Protein AF-0000000086094043 (afdb_homodimer)

Solvent-accessible surface area (backbone atoms only — not comparable to full-atom values): 29568 Å² total; per-residue (Å²): 126,81,80,67,63,85,65,52,47,31,37,38,36,22,34,66,73,40,39,52,23,36,28,45,52,47,53,30,61,74,45,71,47,76,67,45,79,43,81,44,49,62,83,74,43,42,40,72,34,73,75,39,32,75,61,29,81,83,41,61,70,21,32,37,38,40,37,60,52,77,87,59,69,69,80,76,45,68,76,60,65,80,51,73,42,68,37,42,39,46,69,22,42,48,51,42,52,48,66,73,38,22,78,66,50,61,50,66,55,59,45,63,40,48,58,80,79,32,42,69,58,25,34,39,44,37,25,46,54,47,42,38,51,62,47,44,42,59,17,40,46,42,32,32,32,53,71,35,48,35,35,72,63,66,67,41,81,73,51,67,70,59,45,52,53,23,47,53,45,30,52,50,44,46,48,45,40,22,66,58,42,41,34,74,61,88,63,53,76,66,31,89,79,55,51,62,45,65,27,56,59,50,25,53,50,68,30,55,60,41,41,49,50,51,35,40,59,56,46,47,39,53,79,44,83,46,94,45,64,62,71,24,79,87,34,65,86,24,62,45,46,31,54,38,52,56,55,55,67,68,41,84,67,41,66,72,54,42,43,59,43,52,54,50,27,53,55,45,42,49,55,54,58,68,74,102,128,80,81,68,63,86,65,51,48,33,37,40,36,21,35,66,72,39,38,52,24,35,27,46,51,47,52,29,61,74,45,71,49,76,64,44,80,42,81,44,49,64,83,76,43,42,40,72,34,73,75,39,31,75,62,29,81,83,42,62,69,22,34,37,38,39,37,58,54,77,87,60,70,72,80,76,46,67,76,61,63,79,51,72,44,66,39,42,40,45,70,22,40,48,53,42,51,48,66,74,37,21,76,66,50,62,51,66,55,57,46,63,39,49,58,80,81,31,42,68,57,24,34,38,44,35,24,46,53,47,42,38,51,63,47,44,42,59,16,40,46,42,33,31,31,54,72,35,47,36,36,72,63,67,67,41,80,72,51,68,70,58,48,53,53,24,48,53,43,31,52,50,46,48,47,46,38,22,68,58,42,42,36,75,60,87,63,52,76,66,32,88,81,55,52,60,45,66,27,57,60,49,25,54,50,68,31,55,60,41,40,51,50,50,37,39,57,58,47,48,42,53,78,44,84,45,96,45,65,61,70,24,79,88,36,65,87,26,62,46,47,31,53,39,51,56,56,56,67,67,41,83,67,41,66,72,56,42,43,58,42,53,52,50,29,53,55,44,44,53,54,55,56,70,71,103

Organism: Naegleria lovaniensis (NCBI:txid51637)

Secondary structure (DSSP, 8-state):
-------SEEEEEE-TT-HHHHHHHHHHHHTT---EEEE--GGGTGGGSHHHHTT-TT--S-EEEEE--TTS-TTSGGG---S-EEEESHHHHHHHHHHHHTTTTT--GGGS--TTT-HHHHHHHHHHHHHIIIIIHHHHHHHHIIIIIHHHHH-PPP-HHHHHHHHHHHHHHHHHIIIIIT---S-GGG-TTSS---SGGG-SS--HHHHHHHHHHHGGGGG--SSSGGGSGGGTT-HHHHHHHHHHHTSTTHHHHHHHHHHHHHHHHHHHHHT-/-------SEEEEEE-TT-HHHHHHHHHHHHTT---EEEE--GGGTGGGSHHHHTT-TT--S-EEEEE--TTS-TTSGGG---S-EEEESHHHHHHHHHHHHTTTTT--GGGS--TTT-HHHHHHHHHHHHHIIIIIHHHHHHHHIIIIIHHHHH-PPP-HHHHHHHHHHHHHHHHHIIIIIT---S-GGG-TTSS---SGGG-SS--HHHHHHHHHHHGGGGG--SSSGGGSGGGTT-HHHHHHHHHHHTSTTHHHHHHHHHHHHHHHHHHHHHT-

Radius of gyration: 23.5 Å; Cα contacts (8 Å, |Δi|>4): 866; chains: 2; bounding box: 77×61×60 Å

Nearest PDB structures (foldseek):
  5a4u-assembly1_A  TM=8.564E-01  e=5.871E-11  Arabidopsis thaliana
  5a4u-assembly1_F  TM=8.242E-01  e=2.117E-10  Arabidopsis thaliana
  7odm-assembly1_AAA-2  TM=8.446E-01  e=8.806E-10  Alopecurus myosuroides
  4hi7-assembly1_B  TM=7.991E-01  e=1.260E-08  Drosophila mojavensis
  3n5o-assembly1_A  TM=7.946E-01  e=8.424E-08  Coccidioides immitis

InterPro domains:
  IPR004045 Glutathione S-transferase, N-terminal [PF13417] (12-102)
  IPR004045 Glutathione S-transferase, N-terminal [PS50404] (8-105)
  IPR010987 Glutathione S-transferase, C-terminal-like [PS50405] (118-269)
  IPR036249 Thioredoxin-like superfamily [SSF52833] (9-103)
  IPR036282 Glutathione S-transferase, C-terminal domain superfamily [SSF47616] (109-259)
  IPR040079 Glutathione transferase family [SFLDS00019] (11-250)
  IPR051369 Glutathione S-transferase Theta [PTHR43917] (10-259)

Foldseek 3Di:
DPPLDQQKAKEKEEALLDLLSLLLVVLCVLLVNDYHYDYQQVLVLSLVDPVNCVQPVVSDDTKMKIADDPPDDCVVVPVVPNGIDMDDDSVRSSVCCCVVCCVSSVPDCLQAPDCVVCVLLNVLLVVLVVCLVPQACCLLVVLLCLQFVCCPSPVDDHDVVSNVVSLVSNLVVLVCCQPPQQDFDPCQQPAPVHGTQLAGSSHRDDYSSRSSNLSSQVSCLLVAPDPDSCPGPSNVVRVSVSSSNVVVCPDPCNCVSCVVVVVNSVVSNVVVVVVD/DPPLDQQKAKEKEEALLDLLSLLLVVLCVLLVNDYHYDYQQVLVLSLVDPVNCVQPVVSDDTKMKIAHDPPDDCVVVPVPPVGIDMDDDSVRSSVCCCVVCCVSSVPDCLQAPDCVVCVLLNVLLVVLVVCLVPQACCLLVVLLCLPFVCCPSPVDDHDVVSNVVSLVSNLVVLVCCQPPQQDFDPCQQPAPVHGGQLAGSSHRDDYSSRSSNLSSQLSCLLVAPDPDSCPGPSNVVRVSVSSSNVVVCPDPCNCVSCVVVVVNSVVSNVVVVVVD

Structure (mmCIF, N/CA/C/O backbone):
data_AF-0000000086094043-model_v1
#
loop_
_entity.id
_entity.type
_entity.pdbx_description
1 polymer 'Glutathione S-transferase'
#
loop_
_atom_site.group_PDB
_atom_site.id
_atom_site.type_symbol
_atom_site.label_atom_id
_atom_site.label_alt_id
_atom_site.label_comp_id
_atom_site.label_asym_id
_atom_site.label_entity_id
_atom_site.label_seq_id
_atom_site.pdbx_PDB_ins_code
_atom_site.Cartn_x
_atom_site.Cartn_y
_atom_site.Cartn_z
_atom_site.occupancy
_atom_site.B_iso_or_equiv
_atom_site.auth_seq_id
_atom_site.auth_comp_id
_atom_site.auth_asym_id
_atom_site.auth_atom_id
_atom_site.pdbx_PDB_model_num
ATOM 1 N N . MET A 1 1 ? -40.375 2.162 -11.312 1 29.78 1 MET A N 1
ATOM 2 C CA . MET A 1 1 ? -39.25 1.47 -10.68 1 29.78 1 MET A CA 1
ATOM 3 C C . MET A 1 1 ? -37.938 2.088 -11.094 1 29.78 1 MET A C 1
ATOM 5 O O . MET A 1 1 ? -37.625 2.17 -12.281 1 29.78 1 MET A O 1
ATOM 9 N N . ILE A 1 2 ? -37.5 3.174 -10.562 1 38.94 2 ILE A N 1
ATOM 10 C CA . ILE A 1 2 ? -36.375 3.977 -11.023 1 38.94 2 ILE A CA 1
ATOM 11 C C . ILE A 1 2 ? -35.219 3.062 -11.406 1 38.94 2 ILE A C 1
ATOM 13 O O . ILE A 1 2 ? -34.812 2.211 -10.609 1 38.94 2 ILE A O 1
ATOM 17 N N . SER A 1 3 ? -35.031 2.74 -12.508 1 43.78 3 SER A N 1
ATOM 18 C CA . SER A 1 3 ? -34.031 1.848 -13.094 1 43.78 3 SER A CA 1
ATOM 19 C C . SER A 1 3 ? -32.656 2.107 -12.508 1 43.78 3 SER A C 1
ATOM 21 O O . SER A 1 3 ? -32.125 3.205 -12.641 1 43.78 3 SER A O 1
ATOM 23 N N . THR A 1 4 ? -32.188 1.631 -11.156 1 59.06 4 THR A N 1
ATOM 24 C CA . THR A 1 4 ? -31.062 1.61 -10.258 1 59.06 4 THR A CA 1
ATOM 25 C C . THR A 1 4 ? -29.812 1.106 -10.977 1 59.06 4 THR A C 1
ATOM 27 O O . THR A 1 4 ? -28.938 0.481 -10.367 1 59.06 4 THR A O 1
ATOM 30 N N . GLN A 1 5 ? -29.781 1.278 -12.328 1 76.25 5 GLN A N 1
ATOM 31 C CA . GLN A 1 5 ? -28.703 0.753 -13.148 1 76.25 5 GLN A CA 1
ATOM 32 C C . GLN A 1 5 ? -27.578 1.777 -13.297 1 76.25 5 GLN A C 1
ATOM 34 O O . GLN A 1 5 ? -27.844 2.979 -13.391 1 76.25 5 GLN A O 1
ATOM 39 N N . ILE A 1 6 ? -26.312 1.365 -13.07 1 86.62 6 ILE A N 1
ATOM 40 C CA . ILE A 1 6 ? -25.141 2.178 -13.359 1 86.62 6 ILE A CA 1
ATOM 41 C C . ILE A 1 6 ? -25.219 2.709 -14.789 1 86.62 6 ILE A C 1
ATOM 43 O O . ILE A 1 6 ? -25.328 1.935 -15.742 1 86.62 6 ILE A O 1
ATOM 47 N N . LYS A 1 7 ? -25.266 4.031 -14.961 1 87.75 7 LYS A N 1
ATOM 48 C CA . LYS A 1 7 ? -25.328 4.656 -16.281 1 87.75 7 LYS A CA 1
ATOM 49 C C . LYS A 1 7 ? -23.938 5.043 -16.766 1 87.75 7 LYS A C 1
ATOM 51 O O . LYS A 1 7 ? -23.75 5.332 -17.953 1 87.75 7 LYS A O 1
ATOM 56 N N . ASP A 1 8 ? -22.984 5.004 -15.891 1 92.31 8 ASP A N 1
ATOM 57 C CA . ASP A 1 8 ? -21.609 5.348 -16.234 1 92.31 8 ASP A CA 1
ATOM 58 C C . ASP A 1 8 ? -21.031 4.359 -17.234 1 92.31 8 ASP A C 1
ATOM 60 O O . ASP A 1 8 ? -21.344 3.17 -17.203 1 92.31 8 ASP A O 1
ATOM 64 N N . LYS A 1 9 ? -20.344 4.895 -18.172 1 96 9 LYS A N 1
ATOM 65 C CA . LYS A 1 9 ? -19.438 4.016 -18.922 1 96 9 LYS A CA 1
ATOM 66 C C . LYS A 1 9 ? -18.156 3.748 -18.141 1 96 9 LYS A C 1
ATOM 68 O O . LYS A 1 9 ? -17.438 4.68 -17.781 1 96 9 LYS A O 1
ATOM 73 N N . ILE A 1 10 ? -17.922 2.504 -17.812 1 98 10 ILE A N 1
ATOM 74 C CA . ILE A 1 10 ? -16.766 2.111 -17.016 1 98 10 ILE A CA 1
ATOM 75 C C . ILE A 1 10 ? -15.828 1.249 -17.859 1 98 10 ILE A C 1
ATOM 77 O O . ILE A 1 10 ? -16.25 0.226 -18.422 1 98 10 ILE A O 1
ATOM 81 N N . ILE A 1 11 ? -14.547 1.675 -18.016 1 98.75 11 ILE A N 1
ATOM 82 C CA . ILE A 1 11 ? -13.555 0.944 -18.797 1 98.75 11 ILE A CA 1
ATOM 83 C C . ILE A 1 11 ? -12.43 0.476 -17.875 1 98.75 11 ILE A C 1
ATOM 85 O O . ILE A 1 11 ? -11.797 1.287 -17.188 1 98.75 11 ILE A O 1
ATOM 89 N N . LEU A 1 12 ? -12.25 -0.793 -17.781 1 98.88 12 LEU A N 1
ATOM 90 C CA . LEU A 1 12 ? -11.125 -1.383 -17.062 1 98.88 12 LEU A CA 1
ATOM 91 C C . LEU A 1 12 ? -9.992 -1.73 -18.031 1 98.88 12 LEU A C 1
ATOM 93 O O . LEU A 1 12 ? -10.156 -2.582 -18.906 1 98.88 12 LEU A O 1
ATOM 97 N N . TYR A 1 13 ? -8.883 -1.002 -17.922 1 98.94 13 TYR A N 1
ATOM 98 C CA . TYR A 1 13 ? -7.664 -1.316 -18.656 1 98.94 13 TYR A CA 1
ATOM 99 C C . TYR A 1 13 ? -6.809 -2.318 -17.891 1 98.94 13 TYR A C 1
ATOM 101 O O . TYR A 1 13 ? -6.438 -2.076 -16.75 1 98.94 13 TYR A O 1
ATOM 109 N N . GLY A 1 14 ? -6.566 -3.453 -18.453 1 98.62 14 GLY A N 1
ATOM 110 C CA . GLY A 1 14 ? -5.805 -4.469 -17.75 1 98.62 14 GLY A CA 1
ATOM 111 C C . GLY A 1 14 ? -5.387 -5.629 -18.641 1 98.62 14 GLY A C 1
ATOM 112 O O . GLY A 1 14 ? -5.41 -5.516 -19.859 1 98.62 14 GLY A O 1
ATOM 113 N N . ASN A 1 15 ? -4.859 -6.594 -18.094 1 98.06 15 ASN A N 1
ATOM 114 C CA . ASN A 1 15 ? -4.484 -7.871 -18.688 1 98.06 15 ASN A CA 1
ATOM 115 C C . ASN A 1 15 ? -4.996 -9.047 -17.859 1 98.06 15 ASN A C 1
ATOM 117 O O . ASN A 1 15 ? -4.938 -9.023 -16.625 1 98.06 15 ASN A O 1
ATOM 121 N N . HIS A 1 16 ? -5.492 -10.086 -18.5 1 97.25 16 HIS A N 1
ATOM 122 C CA . HIS A 1 16 ? -6.137 -11.211 -17.828 1 97.25 16 HIS A CA 1
ATOM 123 C C . HIS A 1 16 ? -5.125 -12.023 -17.031 1 97.25 16 HIS A C 1
ATOM 125 O O . HIS A 1 16 ? -5.504 -12.805 -16.141 1 97.25 16 HIS A O 1
ATOM 131 N N . ILE A 1 17 ? -3.861 -11.82 -17.328 1 95.81 17 ILE A N 1
ATOM 132 C CA . ILE A 1 17 ? -2.822 -12.547 -16.609 1 95.81 17 ILE A CA 1
ATOM 133 C C . ILE A 1 17 ? -2.393 -11.75 -15.375 1 95.81 17 ILE A C 1
ATOM 135 O O . ILE A 1 17 ? -1.866 -12.32 -14.414 1 95.81 17 ILE A O 1
ATOM 139 N N . SER A 1 18 ? -2.566 -10.438 -15.398 1 97.12 18 SER A N 1
ATOM 140 C CA . SER A 1 18 ? -2.156 -9.539 -14.328 1 97.12 18 SER A CA 1
ATOM 141 C C . SER A 1 18 ? -2.967 -9.781 -13.062 1 97.12 18 SER A C 1
ATOM 143 O O . SER A 1 18 ? -4.199 -9.703 -13.078 1 97.12 18 SER A O 1
ATOM 145 N N . GLN A 1 19 ? -2.305 -10.078 -11.961 1 98.31 19 GLN A N 1
ATOM 146 C CA . GLN A 1 19 ? -2.932 -10.383 -10.68 1 98.31 19 GLN A CA 1
ATOM 147 C C . GLN A 1 19 ? -3.789 -9.219 -10.188 1 98.31 19 GLN A C 1
ATOM 149 O O . GLN A 1 19 ? -4.953 -9.406 -9.828 1 98.31 19 GLN A O 1
ATOM 154 N N . PRO A 1 20 ? -3.256 -7.961 -10.219 1 98.62 20 PRO A N 1
ATOM 155 C CA . PRO A 1 20 ? -4.09 -6.852 -9.742 1 98.62 20 PRO A CA 1
ATOM 156 C C . PRO A 1 20 ? -5.266 -6.559 -10.672 1 98.62 20 PRO A C 1
ATOM 158 O O . PRO A 1 20 ? -6.332 -6.145 -10.211 1 98.62 20 PRO A O 1
ATOM 161 N N . SER A 1 21 ? -5.098 -6.777 -12 1 98.81 21 SER A N 1
ATOM 162 C CA . SER A 1 21 ? -6.211 -6.602 -12.93 1 98.81 21 SER A CA 1
ATOM 163 C C . SER A 1 21 ? -7.336 -7.586 -12.633 1 98.81 21 SER A C 1
ATOM 165 O O . SER A 1 21 ? -8.508 -7.203 -12.586 1 98.81 21 SER A O 1
ATOM 167 N N . ARG A 1 22 ? -6.949 -8.836 -12.383 1 98.88 22 ARG A N 1
ATOM 168 C CA . ARG A 1 22 ? -7.941 -9.859 -12.086 1 98.88 22 ARG A CA 1
ATOM 169 C C . ARG A 1 22 ? -8.672 -9.555 -10.773 1 98.88 22 ARG A C 1
ATOM 171 O O . ARG A 1 22 ? -9.867 -9.828 -10.648 1 98.88 22 ARG A O 1
ATOM 178 N N . SER A 1 23 ? -7.973 -9.062 -9.789 1 98.94 23 SER A N 1
ATOM 179 C CA . SER A 1 23 ? -8.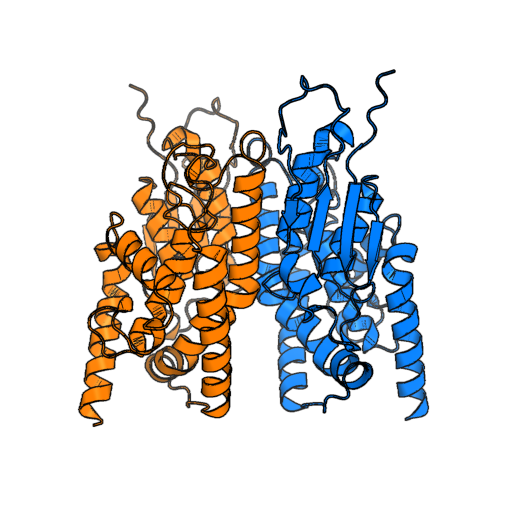609 -8.719 -8.523 1 98.94 23 SER A CA 1
ATOM 180 C C . SER A 1 23 ? -9.711 -7.688 -8.727 1 98.94 23 SER A C 1
ATOM 182 O O . SER A 1 23 ? -10.812 -7.84 -8.195 1 98.94 23 SER A O 1
ATOM 184 N N . VAL A 1 24 ? -9.414 -6.621 -9.508 1 98.94 24 VAL A N 1
ATOM 185 C CA . VAL A 1 24 ? -10.383 -5.562 -9.766 1 98.94 24 VAL A CA 1
ATOM 186 C C . VAL A 1 24 ? -11.547 -6.113 -10.586 1 98.94 24 VAL A C 1
ATOM 188 O O . VAL A 1 24 ? -12.711 -5.883 -10.258 1 98.94 24 VAL A O 1
ATOM 191 N N . MET A 1 25 ? -11.195 -6.891 -11.633 1 98.88 25 MET A N 1
ATOM 192 C CA . MET A 1 25 ? -12.211 -7.496 -12.492 1 98.88 25 MET A CA 1
ATOM 193 C C . MET A 1 25 ? -13.148 -8.383 -11.68 1 98.88 25 MET A C 1
ATOM 195 O O . MET A 1 25 ? -14.375 -8.297 -11.836 1 98.88 25 MET A O 1
ATOM 199 N N . TRP A 1 26 ? -12.539 -9.234 -10.789 1 98.94 26 TRP A N 1
ATOM 200 C CA . TRP A 1 26 ? -13.312 -10.164 -9.977 1 98.94 26 TRP A CA 1
ATOM 201 C C . TRP A 1 26 ? -14.266 -9.414 -9.047 1 98.94 26 TRP A C 1
ATOM 203 O O . TRP A 1 26 ? -15.438 -9.781 -8.914 1 98.94 26 TRP A O 1
ATOM 213 N N . PHE A 1 27 ? -13.852 -8.312 -8.414 1 98.94 27 PHE A N 1
ATOM 214 C CA . PHE A 1 27 ? -14.688 -7.488 -7.543 1 98.94 27 PHE A CA 1
ATOM 215 C C . PHE A 1 27 ? -15.875 -6.926 -8.305 1 98.94 27 PHE A C 1
ATOM 217 O O . PHE A 1 27 ? -17.016 -6.977 -7.824 1 98.94 27 PHE A O 1
ATOM 224 N N . MET A 1 28 ? -15.57 -6.383 -9.5 1 98.88 28 MET A N 1
ATOM 225 C CA . MET A 1 28 ? -16.625 -5.777 -10.305 1 98.88 28 MET A CA 1
ATOM 226 C C . MET A 1 28 ? -17.672 -6.812 -10.703 1 98.88 28 MET A C 1
ATOM 228 O O . MET A 1 28 ? -18.875 -6.555 -10.625 1 98.88 28 MET A O 1
ATOM 232 N N . MET A 1 29 ? -17.219 -7.992 -11.094 1 98.75 29 MET A N 1
ATOM 233 C CA . MET A 1 29 ? -18.109 -9.07 -11.484 1 98.75 29 MET A CA 1
ATOM 234 C C . MET A 1 29 ? -18.953 -9.531 -10.297 1 98.75 29 MET A C 1
ATOM 236 O O . MET A 1 29 ? -20.172 -9.711 -10.414 1 98.75 29 MET A O 1
ATOM 240 N N . LEU A 1 30 ? -18.328 -9.68 -9.125 1 98.75 30 LEU A N 1
ATOM 241 C CA . LEU A 1 30 ? -19 -10.188 -7.93 1 98.75 30 LEU A CA 1
ATOM 242 C C . LEU A 1 30 ? -20.047 -9.195 -7.43 1 98.75 30 LEU A C 1
ATOM 244 O O . LEU A 1 30 ? -20.984 -9.578 -6.727 1 98.75 30 LEU A O 1
ATOM 248 N N . ASN A 1 31 ? -19.891 -7.93 -7.75 1 98.38 31 ASN A N 1
ATOM 249 C CA . ASN A 1 31 ? -20.797 -6.906 -7.238 1 98.38 31 ASN A CA 1
ATOM 250 C C . ASN A 1 31 ? -21.641 -6.289 -8.352 1 98.38 31 ASN A C 1
ATOM 252 O O . ASN A 1 31 ? -22.188 -5.199 -8.195 1 98.38 31 ASN A O 1
ATOM 256 N N . ASN A 1 32 ? -21.656 -6.926 -9.516 1 97.38 32 ASN A N 1
ATOM 257 C CA . ASN A 1 32 ? -22.5 -6.582 -10.656 1 97.38 32 ASN A CA 1
ATOM 258 C C . ASN A 1 32 ? -22.234 -5.16 -11.141 1 97.38 32 ASN A C 1
ATOM 260 O O . ASN A 1 32 ? -23.172 -4.418 -11.438 1 97.38 32 ASN A O 1
ATOM 264 N N . ILE A 1 33 ? -21.016 -4.727 -11.117 1 98.06 33 ILE A N 1
ATOM 265 C CA . ILE A 1 33 ? -20.594 -3.473 -11.734 1 98.06 33 ILE A CA 1
ATOM 266 C C . ILE A 1 33 ? -20.203 -3.719 -13.188 1 98.06 33 ILE A C 1
ATOM 268 O O . ILE A 1 33 ? -19.234 -4.426 -13.469 1 98.06 33 ILE A O 1
ATOM 272 N N . PRO A 1 34 ? -20.953 -3.162 -14.094 1 97.5 34 PRO A N 1
ATOM 273 C CA . PRO A 1 34 ? -20.609 -3.387 -15.5 1 97.5 34 PRO A CA 1
ATOM 274 C C . PRO A 1 34 ? -19.328 -2.686 -15.914 1 97.5 34 PRO A C 1
ATOM 276 O O . PRO A 1 34 ? -18.984 -1.63 -15.375 1 97.5 34 PRO A O 1
ATOM 279 N N . PHE A 1 35 ? -18.641 -3.328 -16.859 1 98.25 35 PHE A N 1
ATOM 280 C CA . PHE A 1 35 ? -17.422 -2.707 -17.359 1 98.25 35 PHE A CA 1
ATOM 281 C C . PHE A 1 35 ? -17.078 -3.215 -18.766 1 98.25 35 PHE A C 1
ATOM 283 O O . PHE A 1 35 ? -17.469 -4.324 -19.125 1 98.25 35 PHE A O 1
ATOM 290 N N . GLU A 1 36 ? -16.469 -2.346 -19.484 1 98.44 36 GLU A N 1
ATOM 291 C CA . GLU A 1 36 ? -15.758 -2.725 -20.688 1 98.44 36 GLU A CA 1
ATOM 292 C C . GLU A 1 36 ? -14.289 -3.035 -20.391 1 98.44 36 GLU A C 1
ATOM 294 O O . GLU A 1 36 ? -13.602 -2.246 -19.75 1 98.44 36 GLU A O 1
ATOM 299 N N . PHE A 1 37 ? -13.891 -4.18 -20.812 1 98.5 37 PHE A N 1
ATOM 300 C CA . PHE A 1 37 ? -12.5 -4.559 -20.594 1 98.5 37 PHE A CA 1
ATOM 301 C C . PHE A 1 37 ? -11.641 -4.195 -21.797 1 98.5 37 PHE A C 1
ATOM 303 O O . PHE A 1 37 ? -11.938 -4.605 -22.922 1 98.5 37 PHE A O 1
ATOM 310 N N . LYS A 1 38 ? -10.641 -3.398 -21.594 1 98.62 38 LYS A N 1
ATOM 311 C CA . LYS A 1 38 ? -9.648 -3.076 -22.609 1 98.62 38 LYS A CA 1
ATOM 312 C C . LYS A 1 38 ? -8.305 -3.725 -22.297 1 98.62 38 LYS A C 1
ATOM 314 O O . LYS A 1 38 ? -7.641 -3.352 -21.328 1 98.62 38 LYS A O 1
ATOM 319 N N . LEU A 1 39 ? -7.898 -4.621 -23.188 1 98.44 39 LEU A N 1
ATOM 320 C CA . LEU A 1 39 ? -6.672 -5.383 -23 1 98.44 39 LEU A CA 1
ATOM 321 C C . LEU A 1 39 ? -5.445 -4.508 -23.25 1 98.44 39 LEU A C 1
ATOM 323 O O . LEU A 1 39 ? -5.355 -3.834 -24.281 1 98.44 39 LEU A O 1
ATOM 327 N N . ILE A 1 40 ? -4.59 -4.426 -22.281 1 98.31 40 ILE A N 1
ATOM 328 C CA . ILE A 1 40 ? -3.266 -3.826 -22.422 1 98.31 40 ILE A CA 1
ATOM 329 C C . ILE A 1 40 ? -2.213 -4.926 -22.547 1 98.31 40 ILE A C 1
ATOM 331 O O . ILE A 1 40 ? -1.953 -5.652 -21.578 1 98.31 40 ILE A O 1
ATOM 335 N N . ARG A 1 41 ? -1.643 -5.094 -23.734 1 95.88 41 ARG A N 1
ATOM 336 C CA . ARG A 1 41 ? -0.639 -6.125 -23.984 1 95.88 41 ARG A CA 1
ATOM 337 C C . ARG A 1 41 ? 0.745 -5.66 -23.547 1 95.88 41 ARG A C 1
ATOM 339 O O . ARG A 1 41 ? 1.4 -4.887 -24.25 1 95.88 41 ARG A O 1
ATOM 346 N N . LEU A 1 42 ? 1.193 -6.215 -22.453 1 93.56 42 LEU A N 1
ATOM 347 C CA . LEU A 1 42 ? 2.463 -5.785 -21.875 1 93.56 42 LEU A CA 1
ATOM 348 C C . LEU A 1 42 ? 3.635 -6.246 -22.734 1 93.56 42 LEU A C 1
ATOM 350 O O . LEU A 1 42 ? 4.645 -5.547 -22.844 1 93.56 42 LEU A O 1
ATOM 354 N N . GLU A 1 43 ? 3.473 -7.465 -23.312 1 89.56 43 GLU A N 1
ATOM 355 C CA . GLU A 1 43 ? 4.531 -8 -24.172 1 89.56 43 GLU A CA 1
ATOM 356 C C . GLU A 1 43 ? 4.738 -7.129 -25.406 1 89.56 43 GLU A C 1
ATOM 358 O O . GLU A 1 43 ? 5.785 -7.195 -26.047 1 89.56 43 GLU A O 1
ATOM 363 N N . LYS A 1 44 ? 3.762 -6.285 -25.766 1 93.56 44 LYS A N 1
ATOM 364 C CA . LYS A 1 44 ? 3.861 -5.344 -26.875 1 93.56 44 LYS A CA 1
ATOM 365 C C . LYS A 1 44 ? 4.121 -3.926 -26.375 1 93.56 44 LYS A C 1
ATOM 367 O O . LYS A 1 44 ? 4.098 -2.973 -27.156 1 93.56 44 LYS A O 1
ATOM 372 N N . LEU A 1 45 ? 4.23 -3.719 -25.062 1 93.94 45 LEU A N 1
ATOM 373 C CA . LEU A 1 45 ? 4.555 -2.465 -24.391 1 93.94 45 LEU A CA 1
ATOM 374 C C . LEU A 1 45 ? 3.434 -1.447 -24.562 1 93.94 45 LEU A C 1
ATOM 376 O O . LEU A 1 45 ? 3.689 -0.243 -24.641 1 93.94 45 LEU A O 1
ATOM 380 N N . ASP A 1 46 ? 2.197 -1.954 -24.656 1 96.69 46 ASP A N 1
ATOM 381 C CA . ASP A 1 46 ? 1.045 -1.063 -24.75 1 96.69 46 ASP A CA 1
ATOM 382 C C . ASP A 1 46 ? 0.999 -0.091 -23.578 1 96.69 46 ASP A C 1
ATOM 384 O O . ASP A 1 46 ? 0.538 1.043 -23.719 1 96.69 46 ASP A O 1
ATOM 388 N N . HIS A 1 47 ? 1.489 -0.523 -22.406 1 95.69 47 HIS A N 1
ATOM 389 C CA . HIS A 1 47 ? 1.438 0.279 -21.188 1 95.69 47 HIS A CA 1
ATOM 390 C C . HIS A 1 47 ? 2.418 1.445 -21.25 1 95.69 47 HIS A C 1
ATOM 392 O O . HIS A 1 47 ? 2.359 2.357 -20.438 1 95.69 47 HIS A O 1
ATOM 398 N N . ARG A 1 48 ? 3.232 1.494 -22.312 1 96.25 48 ARG A N 1
ATOM 399 C CA . ARG A 1 48 ? 4.215 2.562 -22.453 1 96.25 48 ARG A CA 1
ATOM 400 C C . ARG A 1 48 ? 3.842 3.508 -23.594 1 96.25 48 ARG A C 1
ATOM 402 O O . ARG A 1 48 ? 4.559 4.469 -23.859 1 96.25 48 ARG A O 1
ATOM 409 N N . SER A 1 49 ? 2.756 3.248 -24.266 1 97.12 49 SER A N 1
ATOM 410 C CA . SER A 1 49 ? 2.305 4.109 -25.359 1 97.12 49 SER A CA 1
ATOM 411 C C . SER A 1 49 ? 1.884 5.48 -24.844 1 97.12 49 SER A C 1
ATOM 413 O O . SER A 1 49 ? 1.483 5.617 -23.688 1 97.12 49 SER A O 1
ATOM 415 N N . LYS A 1 50 ? 1.936 6.453 -25.688 1 96.19 50 LYS A N 1
ATOM 416 C CA . LYS A 1 50 ? 1.519 7.809 -25.328 1 96.19 50 LYS A CA 1
ATOM 417 C C . LYS A 1 50 ? 0.037 7.852 -24.969 1 96.19 50 LYS A C 1
ATOM 419 O O . LYS A 1 50 ? -0.363 8.586 -24.062 1 96.19 50 LYS A O 1
ATOM 424 N N . SER A 1 51 ? -0.717 7.098 -25.656 1 96.38 51 SER A N 1
ATOM 425 C CA . SER A 1 51 ? -2.152 7.07 -25.406 1 96.38 51 SER A CA 1
ATOM 426 C C . SER A 1 51 ? -2.453 6.504 -24.016 1 96.38 51 SER A C 1
ATOM 428 O O . SER A 1 51 ? -3.324 7.012 -23.312 1 96.38 51 SER A O 1
ATOM 430 N N . TYR A 1 52 ? -1.715 5.465 -23.625 1 97.81 52 TYR A N 1
ATOM 431 C CA . TYR A 1 52 ? -1.979 4.875 -22.328 1 97.81 52 TYR A CA 1
ATOM 432 C C . TYR A 1 52 ? -1.404 5.738 -21.203 1 97.81 52 TYR A C 1
ATOM 434 O O . TYR A 1 52 ? -1.947 5.777 -20.094 1 97.81 52 TYR A O 1
ATOM 442 N N . GLU A 1 53 ? -0.322 6.395 -21.5 1 96.69 53 GLU A N 1
ATOM 443 C CA . GLU A 1 53 ? 0.283 7.285 -20.516 1 96.69 53 GLU A CA 1
ATOM 444 C C . GLU A 1 53 ? -0.707 8.352 -20.062 1 96.69 53 GLU A C 1
ATOM 446 O O . GLU A 1 53 ? -0.649 8.805 -18.906 1 96.69 53 GLU A O 1
ATOM 451 N N . LYS A 1 54 ? -1.643 8.734 -20.891 1 95.25 54 LYS A N 1
ATOM 452 C CA . LYS A 1 54 ? -2.682 9.695 -20.531 1 95.25 54 LYS A CA 1
ATOM 453 C C . LYS A 1 54 ? -3.668 9.094 -19.531 1 95.25 54 LYS A C 1
ATOM 455 O O . LYS A 1 54 ? -4.293 9.82 -18.766 1 95.25 54 LYS A O 1
ATOM 460 N N . ILE A 1 55 ? -3.785 7.797 -19.578 1 96.88 55 ILE A N 1
ATOM 461 C CA . ILE A 1 55 ? -4.68 7.074 -18.672 1 96.88 55 ILE A CA 1
ATOM 462 C C . ILE A 1 55 ? -3.971 6.801 -17.359 1 96.88 55 ILE A C 1
ATOM 464 O O . ILE A 1 55 ? -4.527 7.055 -16.281 1 96.88 55 ILE A O 1
ATOM 468 N N . ASN A 1 56 ? -2.756 6.344 -17.469 1 97.94 56 ASN A N 1
ATOM 469 C CA . ASN A 1 56 ? -1.935 6.051 -16.297 1 97.94 56 ASN A CA 1
ATOM 470 C C . ASN A 1 56 ? -0.495 6.52 -16.5 1 97.94 56 ASN A C 1
ATOM 472 O O . ASN A 1 56 ? 0.331 5.793 -17.047 1 97.94 56 ASN A O 1
ATOM 476 N N . PRO A 1 57 ? -0.141 7.664 -15.93 1 96.62 57 PRO A N 1
ATOM 477 C CA . PRO A 1 57 ? 1.204 8.219 -16.094 1 96.62 57 PRO A CA 1
ATOM 478 C C . PRO A 1 57 ? 2.281 7.355 -15.445 1 96.62 57 PRO A C 1
ATOM 480 O O . PRO A 1 57 ? 3.475 7.566 -15.68 1 96.62 57 PRO A O 1
ATOM 483 N N . MET A 1 58 ? 1.879 6.379 -14.586 1 97.81 58 MET A N 1
ATOM 484 C CA . MET A 1 58 ? 2.842 5.457 -13.984 1 97.81 58 MET A CA 1
ATOM 485 C C . MET A 1 58 ? 3.133 4.293 -14.93 1 97.81 58 MET A C 1
ATOM 487 O O . MET A 1 58 ? 4.02 3.482 -14.664 1 97.81 58 MET A O 1
ATOM 491 N N . LYS A 1 59 ? 2.271 4.191 -16 1 97.81 59 LYS A N 1
ATOM 492 C CA . LYS A 1 59 ? 2.467 3.201 -17.062 1 97.81 59 LYS A CA 1
ATOM 493 C C . LYS A 1 59 ? 2.326 1.782 -16.516 1 97.81 59 LYS A C 1
ATOM 495 O O . LYS A 1 59 ? 3.07 0.883 -16.906 1 97.81 59 LYS A O 1
ATOM 500 N N . GLN A 1 60 ? 1.454 1.621 -15.547 1 97.62 60 GLN A N 1
ATOM 501 C CA . GLN A 1 60 ? 1.149 0.315 -14.969 1 97.62 60 GLN A CA 1
ATOM 502 C C . GLN A 1 60 ? -0.305 -0.072 -15.227 1 97.62 60 GLN A C 1
ATOM 504 O O . GLN A 1 60 ? -1.086 0.732 -15.742 1 97.62 60 GLN A O 1
ATOM 509 N N . ILE A 1 61 ? -0.706 -1.255 -15.016 1 98.31 61 ILE A N 1
ATOM 510 C CA . ILE A 1 61 ? -2.082 -1.739 -15.039 1 98.31 61 ILE A CA 1
ATOM 511 C C . ILE A 1 61 ? -2.428 -2.371 -13.688 1 98.31 61 ILE A C 1
ATOM 513 O O . ILE A 1 61 ? -1.538 -2.818 -12.961 1 98.31 61 ILE A O 1
ATOM 517 N N . PRO A 1 62 ? -3.689 -2.396 -13.25 1 98.75 62 PRO A N 1
ATOM 518 C CA . PRO A 1 62 ? -4.859 -1.922 -13.992 1 98.75 62 PRO A CA 1
ATOM 519 C C . PRO A 1 62 ? -5.09 -0.42 -13.828 1 98.75 62 PRO A C 1
ATOM 521 O O . PRO A 1 62 ? -4.504 0.207 -12.945 1 98.75 62 PRO A O 1
ATOM 524 N N . SER A 1 63 ? -5.812 0.148 -14.719 1 98.88 63 SER A N 1
ATOM 525 C CA . SER A 1 63 ? -6.41 1.476 -14.617 1 98.88 63 SER A CA 1
ATOM 526 C C . SER A 1 63 ? -7.906 1.434 -14.914 1 98.88 63 SER A C 1
ATOM 528 O O . SER A 1 63 ? -8.391 0.499 -15.555 1 98.88 63 SER A O 1
ATOM 530 N N . LEU A 1 64 ? -8.602 2.369 -14.422 1 98.81 64 LEU A N 1
ATOM 531 C CA . LEU A 1 64 ? -10.047 2.471 -14.586 1 98.81 64 LEU A CA 1
ATOM 532 C C . LEU A 1 64 ? -10.445 3.865 -15.055 1 98.81 64 LEU A C 1
ATOM 534 O O . LEU A 1 64 ? -9.977 4.867 -14.508 1 98.81 64 LEU A O 1
ATOM 538 N N . THR A 1 65 ? -11.203 3.932 -16.125 1 98.25 65 THR A N 1
ATOM 539 C CA . THR A 1 65 ? -11.82 5.184 -16.547 1 98.25 65 THR A CA 1
ATOM 540 C C . THR A 1 65 ? -13.336 5.129 -16.375 1 98.25 65 THR A C 1
ATOM 542 O O . THR A 1 65 ? -13.977 4.16 -16.797 1 98.25 65 THR A O 1
ATOM 545 N N . ILE A 1 66 ? -13.922 6.062 -15.719 1 97.25 66 ILE A N 1
ATOM 546 C CA . ILE A 1 66 ? -15.367 6.195 -15.555 1 97.25 66 ILE A CA 1
ATOM 547 C C . ILE A 1 66 ? -15.859 7.449 -16.266 1 97.25 66 ILE A C 1
ATOM 549 O O . ILE A 1 66 ? -15.375 8.555 -16 1 97.25 66 ILE A O 1
ATOM 553 N N . ILE A 1 67 ? -16.719 7.328 -17.203 1 94.62 67 ILE A N 1
ATOM 554 C CA . ILE A 1 67 ? -17.344 8.414 -17.938 1 94.62 67 ILE A CA 1
ATOM 555 C C . ILE A 1 67 ? -18.812 8.523 -17.562 1 94.62 67 ILE A C 1
ATOM 557 O O . ILE A 1 67 ? -19.625 7.688 -17.953 1 94.62 67 ILE A O 1
ATOM 561 N N . PRO A 1 68 ? -19.062 9.633 -16.781 1 89.38 68 PRO A N 1
ATOM 562 C CA . PRO A 1 68 ? -20.469 9.797 -16.422 1 89.38 68 PRO A CA 1
ATOM 563 C C . PRO A 1 68 ? -21.359 10.078 -17.625 1 89.38 68 PRO A C 1
ATOM 565 O O . PRO A 1 68 ? -20.969 10.812 -18.531 1 89.38 68 PRO A O 1
ATOM 568 N N . ILE A 1 69 ? -22.422 9.445 -17.734 1 78 69 ILE A N 1
ATOM 569 C CA . ILE A 1 69 ? -23.359 9.719 -18.812 1 78 69 ILE A CA 1
ATOM 570 C C . ILE A 1 69 ? -24.469 10.633 -18.312 1 78 69 ILE A C 1
ATOM 572 O O . ILE A 1 69 ? -24.984 10.445 -17.203 1 78 69 ILE A O 1
ATOM 576 N N . GLU A 1 70 ? -24.5 12.062 -18.484 1 61.97 70 GLU A N 1
ATOM 577 C CA . GLU A 1 70 ? -25.297 13.227 -18.125 1 61.97 70 GLU A CA 1
ATOM 578 C C . GLU A 1 70 ? -26.719 12.82 -17.688 1 61.97 70 GLU A C 1
ATOM 580 O O . GLU A 1 70 ? -27.312 13.461 -16.828 1 61.97 70 GLU A O 1
ATOM 585 N N . ASN A 1 71 ? -27.438 11.961 -18.422 1 52.19 71 ASN A N 1
ATOM 586 C CA . ASN A 1 71 ? -28.875 12.062 -18.188 1 52.19 71 ASN A CA 1
ATOM 587 C C . ASN A 1 71 ? -29.25 11.68 -16.766 1 52.19 71 ASN A C 1
ATOM 589 O O . ASN A 1 71 ? -30.406 11.391 -16.469 1 52.19 71 ASN A O 1
ATOM 593 N N . SER A 1 72 ? -28.312 11.328 -15.969 1 46.41 72 SER A N 1
ATOM 594 C CA . SER A 1 72 ? -28.891 10.906 -14.695 1 46.41 72 SER A CA 1
ATOM 595 C C . SER A 1 72 ? -29.234 12.102 -13.812 1 46.41 72 SER A C 1
ATOM 597 O O . SER A 1 72 ? -28.594 13.156 -13.906 1 46.41 72 SER A O 1
ATOM 599 N N . ASN A 1 73 ? -30.5 12.18 -13.312 1 41.81 73 ASN A N 1
ATOM 600 C CA . ASN A 1 73 ? -31.125 13.234 -12.508 1 41.81 73 ASN A CA 1
ATOM 601 C C . ASN A 1 73 ? -30.125 13.852 -11.531 1 41.81 73 ASN A C 1
ATOM 603 O O . ASN A 1 73 ? -29.531 13.148 -10.711 1 41.81 73 ASN A O 1
ATOM 607 N N . PRO A 1 74 ? -29.859 15.141 -11.742 1 40.47 74 PRO A N 1
ATOM 608 C CA . PRO A 1 74 ? -28.938 15.938 -10.938 1 40.47 74 PRO A CA 1
ATOM 609 C C . PRO A 1 74 ? -29.094 15.688 -9.438 1 40.47 74 PRO A C 1
ATOM 611 O O . PRO A 1 74 ? -28.234 16.062 -8.648 1 40.47 74 PRO A O 1
ATOM 614 N N . LYS A 1 75 ? -30.328 15.398 -9.062 1 39.09 75 LYS A N 1
ATOM 615 C CA . LYS A 1 75 ? -30.609 15.469 -7.629 1 39.09 75 LYS A CA 1
ATOM 616 C C . LYS A 1 75 ? -29.734 14.492 -6.848 1 39.09 75 LYS A C 1
ATOM 618 O O . LYS A 1 75 ? -29.75 14.477 -5.617 1 39.09 75 LYS A O 1
ATOM 623 N N . ASP A 1 76 ? -29.531 13.25 -7.309 1 41 76 ASP A N 1
ATOM 624 C CA . ASP A 1 76 ? -28.703 12.391 -6.469 1 41 76 ASP A CA 1
ATOM 625 C C . ASP A 1 76 ? -27.234 12.805 -6.543 1 41 76 ASP A C 1
ATOM 627 O O . ASP A 1 76 ? -26.469 12.273 -7.355 1 41 76 ASP A O 1
ATOM 631 N N . SER A 1 77 ? -26.938 14.039 -6.543 1 40.03 77 SER A N 1
ATOM 632 C CA . SER A 1 77 ? -25.766 14.891 -6.668 1 40.03 77 SER A CA 1
ATOM 633 C C . SER A 1 77 ? -24.625 14.406 -5.77 1 40.03 77 SER A C 1
ATOM 635 O O . SER A 1 77 ? -23.625 15.109 -5.594 1 40.03 77 SER A O 1
ATOM 637 N N . SER A 1 78 ? -24.906 13.383 -4.996 1 40.53 78 SER A N 1
ATOM 638 C CA . SER A 1 78 ? -23.797 13.211 -4.066 1 40.53 78 SER A CA 1
ATOM 639 C C . SER A 1 78 ? -22.469 13.094 -4.812 1 40.53 78 SER A C 1
ATOM 641 O O . SER A 1 78 ? -21.422 13.492 -4.297 1 40.53 78 SER A O 1
ATOM 643 N N . SER A 1 79 ? -22.344 12.055 -5.797 1 45.94 79 SER A N 1
ATOM 644 C CA . SER A 1 79 ? -21.031 11.812 -6.375 1 45.94 79 SER A CA 1
ATOM 645 C C . SER A 1 79 ? -20.766 12.734 -7.562 1 45.94 79 SER A C 1
ATOM 647 O O . SER A 1 79 ? -21 12.359 -8.711 1 45.94 79 SER A O 1
ATOM 649 N N . HIS A 1 80 ? -21.156 13.898 -7.523 1 45 80 HIS A N 1
ATOM 650 C CA . HIS A 1 80 ? -21.188 14.844 -8.633 1 45 80 HIS A CA 1
ATOM 651 C C . HIS A 1 80 ? -19.875 14.836 -9.398 1 45 80 HIS A C 1
ATOM 653 O O . HIS A 1 80 ? -19.203 15.867 -9.5 1 45 80 HIS A O 1
ATOM 659 N N . HIS A 1 81 ? -19.031 13.781 -9.289 1 53.66 81 HIS A N 1
ATOM 660 C CA . HIS A 1 81 ? -17.969 14.055 -10.242 1 53.66 81 HIS A CA 1
ATOM 661 C C . HIS A 1 81 ? -18.484 14.062 -11.672 1 53.66 81 HIS A C 1
ATOM 663 O O . HIS A 1 81 ? -18.969 13.039 -12.172 1 53.66 81 HIS A O 1
ATOM 669 N N . ASN A 1 82 ? -18.875 15.188 -12.148 1 61.06 82 ASN A N 1
ATOM 670 C CA . ASN A 1 82 ? -19.484 15.375 -13.469 1 61.06 82 ASN A CA 1
ATOM 671 C C . ASN A 1 82 ? -18.469 15.117 -14.586 1 61.06 82 ASN A C 1
ATOM 673 O O . ASN A 1 82 ? -18.844 15.055 -15.758 1 61.06 82 ASN A O 1
ATOM 677 N N . GLY A 1 83 ? -17.219 14.805 -14.242 1 80.44 83 GLY A N 1
ATOM 678 C CA . GLY A 1 83 ? -16.312 14.617 -15.375 1 80.44 83 GLY A CA 1
ATOM 679 C C . GLY A 1 83 ? -15.656 13.25 -15.391 1 80.44 83 GLY A C 1
ATOM 680 O O . GLY A 1 83 ? -15.859 12.445 -14.477 1 80.44 83 GLY A O 1
ATOM 681 N N . GLU A 1 84 ? -15.141 12.898 -16.5 1 90.75 84 GLU A N 1
ATOM 682 C CA . GLU A 1 84 ? -14.367 11.672 -16.672 1 90.75 84 GLU A CA 1
ATOM 683 C C . GLU A 1 84 ? -13.281 11.555 -15.617 1 90.75 84 GLU A C 1
ATOM 685 O O . GLU A 1 84 ? -12.625 12.539 -15.273 1 90.75 84 GLU A O 1
ATOM 690 N N . GLU A 1 85 ? -13.25 10.391 -15 1 93.44 85 GLU A N 1
ATOM 691 C CA . GLU A 1 85 ? -12.219 10.109 -14.008 1 93.44 85 GLU A CA 1
ATOM 692 C C . GLU A 1 85 ? -11.375 8.906 -14.422 1 93.44 85 GLU A C 1
ATOM 694 O O . GLU A 1 85 ? -11.898 7.93 -14.961 1 93.44 85 GLU A O 1
ATOM 699 N N . THR A 1 86 ? -10.094 9.039 -14.219 1 96.56 86 THR A N 1
ATOM 700 C CA . THR A 1 86 ? -9.18 7.918 -14.414 1 96.56 86 THR A CA 1
ATOM 701 C C . THR A 1 86 ? -8.469 7.574 -13.109 1 96.56 86 THR A C 1
ATOM 703 O O . THR A 1 86 ? -7.969 8.469 -12.414 1 96.56 86 THR A O 1
ATOM 706 N N . ILE A 1 87 ? -8.469 6.34 -12.773 1 98.31 87 ILE A N 1
ATOM 707 C CA . ILE A 1 87 ? -7.945 5.852 -11.508 1 98.31 87 ILE A CA 1
ATOM 708 C C . ILE A 1 87 ? -6.949 4.723 -11.758 1 98.31 87 ILE A C 1
ATOM 710 O O . ILE A 1 87 ? -7.188 3.855 -12.602 1 98.31 87 ILE A O 1
ATOM 714 N N . PHE A 1 88 ? -5.797 4.809 -11.086 1 98.25 88 PHE A N 1
ATOM 715 C CA . PHE A 1 88 ? -4.863 3.686 -11.086 1 98.25 88 PHE A CA 1
ATOM 716 C C . PHE A 1 88 ? -4.566 3.227 -9.664 1 98.25 88 PHE A C 1
ATOM 718 O O . PHE A 1 88 ? -5.168 3.723 -8.711 1 98.25 88 PHE A O 1
ATOM 725 N N . GLU A 1 89 ? -3.67 2.195 -9.586 1 98.5 89 GLU A N 1
ATOM 726 C CA . GLU A 1 89 ? -3.441 1.459 -8.352 1 98.5 89 GLU A CA 1
ATOM 727 C C . GLU A 1 89 ? -4.629 0.562 -8.016 1 98.5 89 GLU A C 1
ATOM 729 O O . GLU A 1 89 ? -5.719 1.054 -7.711 1 98.5 89 GLU A O 1
ATOM 734 N N . SER A 1 90 ? -4.426 -0.747 -8.031 1 98.81 90 SER A N 1
ATOM 735 C CA . SER A 1 90 ? -5.508 -1.717 -7.898 1 98.81 90 SER A CA 1
ATOM 736 C C . SER A 1 90 ? -6.285 -1.503 -6.605 1 98.81 90 SER A C 1
ATOM 738 O O . SER A 1 90 ? -7.516 -1.528 -6.602 1 98.81 90 SER A O 1
ATOM 740 N N . GLN A 1 91 ? -5.578 -1.222 -5.484 1 98.88 91 GLN A N 1
ATOM 741 C CA . GLN A 1 91 ? -6.27 -1.046 -4.211 1 98.88 91 GLN A CA 1
ATOM 742 C C . GLN A 1 91 ? -7.117 0.224 -4.211 1 98.88 91 GLN A C 1
ATOM 744 O O . GLN A 1 91 ? -8.227 0.238 -3.676 1 98.88 91 GLN A O 1
ATOM 749 N N . ALA A 1 92 ? -6.59 1.305 -4.828 1 98.88 92 ALA A N 1
ATOM 750 C CA . ALA A 1 92 ? -7.359 2.541 -4.945 1 98.88 92 ALA A CA 1
ATOM 751 C C . ALA A 1 92 ? -8.594 2.34 -5.824 1 98.88 92 ALA A C 1
ATOM 753 O O . ALA A 1 92 ? -9.664 2.871 -5.527 1 98.88 92 ALA A O 1
ATOM 754 N N . ILE A 1 93 ? -8.438 1.593 -6.902 1 98.94 93 ILE A N 1
ATOM 755 C CA . ILE A 1 93 ? -9.555 1.289 -7.789 1 98.94 93 ILE A CA 1
ATOM 756 C C . ILE A 1 93 ? -10.633 0.54 -7.016 1 98.94 93 ILE A C 1
ATOM 758 O O . ILE A 1 93 ? -11.812 0.893 -7.086 1 98.94 93 ILE A O 1
ATOM 762 N N . LEU A 1 94 ? -10.258 -0.478 -6.258 1 98.94 94 LEU A N 1
ATOM 763 C CA . LEU A 1 94 ? -11.195 -1.281 -5.488 1 98.94 94 LEU A CA 1
ATOM 764 C C . LEU A 1 94 ? -11.961 -0.417 -4.488 1 98.94 94 LEU A C 1
ATOM 766 O O . LEU A 1 94 ? -13.188 -0.506 -4.387 1 98.94 94 LEU A O 1
ATOM 770 N N . LEU A 1 95 ? -11.234 0.432 -3.799 1 98.88 95 LEU A N 1
ATOM 771 C CA . LEU A 1 95 ? -11.859 1.291 -2.799 1 98.88 95 LEU A CA 1
ATOM 772 C C . LEU A 1 95 ? -12.805 2.293 -3.459 1 98.88 95 LEU A C 1
ATOM 774 O O . LEU A 1 95 ? -13.891 2.555 -2.947 1 98.88 95 LEU A O 1
ATOM 778 N N . HIS A 1 96 ? -12.375 2.844 -4.582 1 98.56 96 HIS A N 1
ATOM 779 C CA . HIS A 1 96 ? -13.227 3.799 -5.289 1 98.56 96 HIS A CA 1
ATOM 780 C C . HIS A 1 96 ? -14.523 3.145 -5.762 1 98.56 96 HIS A C 1
ATOM 782 O O . HIS A 1 96 ? -15.609 3.695 -5.562 1 98.56 96 HIS A O 1
ATOM 788 N N . LEU A 1 97 ? -14.391 1.99 -6.352 1 98.56 97 LEU A N 1
ATOM 789 C CA . LEU A 1 97 ? -15.562 1.257 -6.828 1 98.56 97 LEU A CA 1
ATOM 790 C C . LEU A 1 97 ? -16.516 0.938 -5.68 1 98.56 97 LEU A C 1
ATOM 792 O O . LEU A 1 97 ? -17.734 1.074 -5.816 1 98.56 97 LEU A O 1
ATOM 796 N N . PHE A 1 98 ? -15.977 0.492 -4.586 1 98.69 98 PHE A N 1
ATOM 797 C CA . PHE A 1 98 ? -16.781 0.184 -3.404 1 98.69 98 PHE A CA 1
ATOM 798 C C . PHE A 1 98 ? -17.578 1.401 -2.961 1 98.69 98 PHE A C 1
ATOM 800 O O . PHE A 1 98 ? -18.797 1.319 -2.781 1 98.69 98 PHE A O 1
ATOM 807 N N . HIS A 1 99 ? -16.891 2.553 -2.832 1 97.81 99 HIS A N 1
ATOM 808 C CA . HIS A 1 99 ? -17.547 3.742 -2.295 1 97.81 99 HIS A CA 1
ATOM 809 C C . HIS A 1 99 ? -18.5 4.355 -3.312 1 97.81 99 HIS A C 1
ATOM 811 O O . HIS A 1 99 ? -19.594 4.801 -2.955 1 97.81 99 HIS A O 1
ATOM 817 N N . ARG A 1 100 ? -18.109 4.355 -4.559 1 96.06 100 ARG A N 1
ATOM 818 C CA . ARG A 1 100 ? -18.891 5.023 -5.594 1 96.06 100 ARG A CA 1
ATOM 819 C C . ARG A 1 100 ? -20.203 4.281 -5.855 1 96.06 100 ARG A C 1
ATOM 821 O O . ARG A 1 100 ? -21.234 4.902 -6.066 1 96.06 100 ARG A O 1
ATOM 828 N N . TYR A 1 101 ? -20.172 2.949 -5.805 1 97 101 TYR A N 1
ATOM 829 C CA . TYR A 1 101 ? -21.328 2.189 -6.285 1 97 101 TYR A CA 1
ATOM 830 C C . TYR A 1 101 ? -21.984 1.414 -5.148 1 97 101 TYR A C 1
ATOM 832 O O . TYR A 1 101 ? -22.875 0.601 -5.383 1 97 101 TYR A O 1
ATOM 840 N N . ARG A 1 102 ? -21.547 1.607 -3.98 1 95.62 102 ARG A N 1
ATOM 841 C CA . ARG A 1 102 ? -22.031 0.865 -2.82 1 95.62 102 ARG A CA 1
ATOM 842 C C . ARG A 1 102 ? -23.562 0.904 -2.736 1 95.62 102 ARG A C 1
ATOM 844 O O . ARG A 1 102 ? -24.203 -0.133 -2.566 1 95.62 102 ARG A O 1
ATOM 851 N N . LYS A 1 103 ? -24.141 2.049 -2.842 1 93.94 103 LYS A N 1
ATOM 852 C CA . LYS A 1 103 ? -25.594 2.209 -2.707 1 93.94 103 LYS A CA 1
ATOM 853 C C . LYS A 1 103 ? -26.328 1.649 -3.922 1 93.94 103 LYS A C 1
ATOM 855 O O . LYS A 1 103 ? -27.266 0.86 -3.781 1 93.94 103 LYS A O 1
ATOM 860 N N . LEU A 1 104 ? -25.828 2.025 -5.105 1 93.38 104 LEU A N 1
ATOM 861 C CA . LEU A 1 104 ? -26.5 1.654 -6.348 1 93.38 104 LEU A CA 1
ATOM 862 C C . LEU A 1 104 ? -26.484 0.142 -6.543 1 93.38 104 LEU A C 1
ATOM 864 O O . LEU A 1 104 ? -27.453 -0.439 -7.016 1 93.38 104 LEU A O 1
ATOM 868 N N . CYS A 1 105 ? -25.344 -0.455 -6.164 1 95.94 105 CYS A N 1
ATOM 869 C CA . CYS A 1 105 ? -25.172 -1.886 -6.395 1 95.94 105 CYS A CA 1
ATOM 870 C C . CYS A 1 105 ? -25.391 -2.674 -5.109 1 95.94 105 CYS A C 1
ATOM 872 O O . CYS A 1 105 ? -25.203 -3.891 -5.082 1 95.94 105 CYS A O 1
ATOM 874 N N . GLN A 1 106 ? -25.766 -1.989 -4.039 1 96.38 106 GLN A N 1
ATOM 875 C CA . GLN A 1 106 ? -25.969 -2.619 -2.736 1 96.38 106 GLN A CA 1
ATOM 876 C C . GLN A 1 106 ? -24.766 -3.49 -2.359 1 96.38 106 GLN A C 1
ATOM 878 O O . GLN A 1 106 ? -24.938 -4.652 -1.979 1 96.38 106 GLN A O 1
ATOM 883 N N . ILE A 1 107 ? -23.594 -2.953 -2.551 1 97.81 107 ILE A N 1
ATOM 884 C CA . ILE A 1 107 ? -22.359 -3.674 -2.244 1 97.81 107 ILE A CA 1
ATOM 885 C C . ILE A 1 107 ? -22.25 -3.881 -0.735 1 97.81 107 ILE A C 1
ATOM 887 O O . ILE A 1 107 ? -22.281 -2.918 0.034 1 97.81 107 ILE A O 1
ATOM 891 N N . PRO A 1 108 ? -22.094 -5.184 -0.287 1 97.94 108 PRO A N 1
ATOM 892 C CA . PRO A 1 108 ? -22.047 -5.457 1.151 1 97.94 108 PRO A CA 1
ATOM 893 C C . PRO A 1 108 ? -20.812 -4.844 1.822 1 97.94 108 PRO A C 1
ATOM 895 O O . PRO A 1 108 ? -19.75 -4.781 1.214 1 97.94 108 PRO A O 1
ATOM 898 N N . GLY A 1 109 ? -20.922 -4.535 3.115 1 97.56 109 GLY A N 1
ATOM 899 C CA . GLY A 1 109 ? -19.891 -3.83 3.875 1 97.56 109 GLY A CA 1
ATOM 900 C C . GLY A 1 109 ? -18.672 -4.68 4.168 1 97.56 109 GLY A C 1
ATOM 901 O O . GLY A 1 109 ? -17.609 -4.152 4.484 1 97.56 109 GLY A O 1
ATOM 902 N N . HIS A 1 110 ? -18.812 -6.035 3.984 1 96.94 110 HIS A N 1
ATOM 903 C CA . HIS A 1 110 ? -17.703 -6.926 4.34 1 96.94 110 HIS A CA 1
ATOM 904 C C . HIS A 1 110 ? -16.531 -6.746 3.391 1 96.94 110 HIS A C 1
ATOM 906 O O . HIS A 1 110 ? -15.406 -7.168 3.697 1 96.94 110 HIS A O 1
ATOM 912 N N . TRP A 1 111 ? -16.75 -6.105 2.211 1 98.62 111 TRP A N 1
ATOM 913 C CA . TRP A 1 111 ? -15.672 -5.895 1.254 1 98.62 111 TRP A CA 1
ATOM 914 C C . TRP A 1 111 ? -14.633 -4.93 1.812 1 98.62 111 TRP A C 1
ATOM 916 O O . TRP A 1 111 ? -13.445 -5.047 1.51 1 98.62 111 TRP A O 1
ATOM 926 N N . TYR A 1 112 ? -15.094 -3.996 2.537 1 98.5 112 TYR A N 1
ATOM 927 C CA . TYR A 1 112 ? -14.266 -2.996 3.201 1 98.5 112 TYR A CA 1
ATOM 928 C C . TYR A 1 112 ? -14.984 -2.41 4.414 1 98.5 112 TYR A C 1
ATOM 930 O O . TYR A 1 112 ? -15.641 -1.374 4.312 1 98.5 112 TYR A O 1
ATOM 938 N N . PRO A 1 113 ? -14.758 -3.029 5.59 1 97.56 113 PRO A N 1
ATOM 939 C CA . PRO A 1 113 ? -15.539 -2.691 6.781 1 97.56 113 PRO A CA 1
ATOM 940 C C . PRO A 1 113 ? -15.508 -1.199 7.105 1 97.56 113 PRO A C 1
ATOM 942 O O . PRO A 1 113 ? -14.461 -0.558 6.961 1 97.56 113 PRO A O 1
ATOM 945 N N . ASP A 1 114 ? -16.672 -0.683 7.535 1 96.62 114 ASP A N 1
ATOM 946 C CA . ASP A 1 114 ? -16.812 0.726 7.887 1 96.62 114 ASP A CA 1
ATOM 947 C C . ASP A 1 114 ? -16.031 1.066 9.148 1 96.62 114 ASP A C 1
ATOM 949 O O . ASP A 1 114 ? -16.219 0.444 10.195 1 96.62 114 ASP A O 1
ATOM 953 N N . PRO A 1 115 ? -15.148 2.082 9.023 1 96.38 115 PRO A N 1
ATOM 954 C CA . PRO A 1 115 ? -14.312 2.387 10.188 1 96.38 115 PRO A CA 1
ATOM 955 C C . PRO A 1 115 ? -15.117 2.955 11.359 1 96.38 115 PRO A C 1
ATOM 957 O O . PRO A 1 115 ? -14.648 2.938 12.5 1 96.38 115 PRO A O 1
ATOM 960 N N . HIS A 1 116 ? -16.328 3.443 11.133 1 94.19 116 HIS A N 1
ATOM 961 C CA . HIS A 1 116 ? -17.125 4.031 12.211 1 94.19 116 HIS A CA 1
ATOM 962 C C . HIS A 1 116 ? -17.828 2.949 13.031 1 94.19 116 HIS A C 1
ATOM 964 O O . HIS A 1 116 ? -18.062 3.135 14.234 1 94.19 116 HIS A O 1
ATOM 970 N N . SER A 1 117 ? -18.125 1.816 12.398 1 94.19 117 SER A N 1
ATOM 971 C CA . SER A 1 117 ? -18.859 0.774 13.109 1 94.19 117 SER A CA 1
ATOM 972 C C . SER A 1 117 ? -18 -0.473 13.297 1 94.19 117 SER A C 1
ATOM 974 O O . SER A 1 117 ? -18.297 -1.31 14.156 1 94.19 117 SER A O 1
ATOM 976 N N . HIS A 1 118 ? -16.984 -0.615 12.477 1 94.56 118 HIS A N 1
ATOM 977 C CA . HIS A 1 118 ? -16.141 -1.808 12.469 1 94.56 118 HIS A CA 1
ATOM 978 C C . HIS A 1 118 ? -14.664 -1.442 12.352 1 94.56 118 HIS A C 1
ATOM 980 O O . HIS A 1 118 ? -13.953 -1.984 11.5 1 94.56 118 HIS A O 1
ATOM 986 N N . LEU A 1 119 ? -14.148 -0.617 13.312 1 95.12 119 LEU A N 1
ATOM 987 C CA . LEU A 1 119 ? -12.812 -0.037 13.203 1 95.12 119 LEU A CA 1
ATOM 988 C C . LEU A 1 119 ? -11.742 -1.124 13.25 1 95.12 119 LEU A C 1
ATOM 990 O O . LEU A 1 119 ? -10.766 -1.067 12.5 1 95.12 119 LEU A O 1
ATOM 994 N N . THR A 1 120 ? -11.867 -2.115 14.117 1 93.56 120 THR A N 1
ATOM 995 C CA . THR A 1 120 ? -10.867 -3.174 14.242 1 93.56 120 THR A CA 1
ATOM 996 C C . THR A 1 120 ? -10.742 -3.951 12.93 1 93.56 120 THR A C 1
ATOM 998 O O . THR A 1 120 ? -9.633 -4.172 12.445 1 93.56 120 THR A O 1
ATOM 1001 N N . GLU A 1 121 ? -11.891 -4.352 12.359 1 94.5 121 GLU A N 1
ATOM 1002 C CA . GLU A 1 121 ? -11.891 -5.074 11.094 1 94.5 121 GLU A CA 1
ATOM 1003 C C . GLU A 1 121 ? -11.336 -4.203 9.969 1 94.5 121 GLU A C 1
ATOM 1005 O O . GLU A 1 121 ? -10.578 -4.684 9.125 1 94.5 121 GLU A O 1
ATOM 1010 N N . HIS A 1 122 ? -11.781 -2.922 10.008 1 97.19 122 HIS A N 1
ATOM 1011 C CA . HIS A 1 122 ? -11.281 -1.955 9.031 1 97.19 122 HIS A CA 1
ATOM 1012 C C . HIS A 1 122 ? -9.766 -1.851 9.094 1 97.19 122 HIS A C 1
ATOM 1014 O O . HIS A 1 122 ? -9.094 -1.863 8.055 1 97.19 122 HIS A O 1
ATOM 1020 N N . THR A 1 123 ? -9.234 -1.806 10.266 1 97.62 123 THR A N 1
ATOM 1021 C CA . THR A 1 123 ? -7.797 -1.683 10.484 1 97.62 123 THR A CA 1
ATOM 1022 C C . THR A 1 123 ? -7.066 -2.936 10.008 1 97.62 123 THR A C 1
ATOM 1024 O O . THR A 1 123 ? -6.023 -2.842 9.359 1 97.62 123 THR A O 1
ATOM 1027 N N . LYS A 1 124 ? -7.598 -4.07 10.289 1 96.75 124 LYS A N 1
ATOM 1028 C CA . LYS A 1 124 ? -6.957 -5.316 9.883 1 96.75 124 LYS A CA 1
ATOM 1029 C C . LYS A 1 124 ? -6.883 -5.426 8.359 1 96.75 124 LYS A C 1
ATOM 1031 O O . LYS A 1 124 ? -5.863 -5.855 7.812 1 96.75 124 LYS A O 1
ATOM 1036 N N . VAL A 1 125 ? -7.934 -5.066 7.695 1 98.38 125 VAL A N 1
ATOM 1037 C CA . VAL A 1 125 ? -7.922 -5.078 6.234 1 98.38 125 VAL A CA 1
ATOM 1038 C C . VAL A 1 125 ? -6.852 -4.117 5.723 1 98.38 125 VAL A C 1
ATOM 1040 O O . VAL A 1 125 ? -6.078 -4.461 4.82 1 98.38 125 VAL A O 1
ATOM 1043 N N . ASN A 1 126 ? -6.754 -2.943 6.34 1 98.75 126 ASN A N 1
ATOM 1044 C CA . ASN A 1 126 ? -5.758 -1.974 5.898 1 98.75 126 ASN A CA 1
ATOM 1045 C C . ASN A 1 126 ? -4.344 -2.443 6.219 1 98.75 126 ASN A C 1
ATOM 1047 O O . ASN A 1 126 ? -3.408 -2.168 5.461 1 98.75 126 ASN A O 1
ATOM 1051 N N . MET A 1 127 ? -4.156 -3.125 7.379 1 98.69 127 MET A N 1
ATOM 1052 C CA . MET A 1 127 ? -2.863 -3.746 7.652 1 98.69 127 MET A CA 1
ATOM 1053 C C . MET A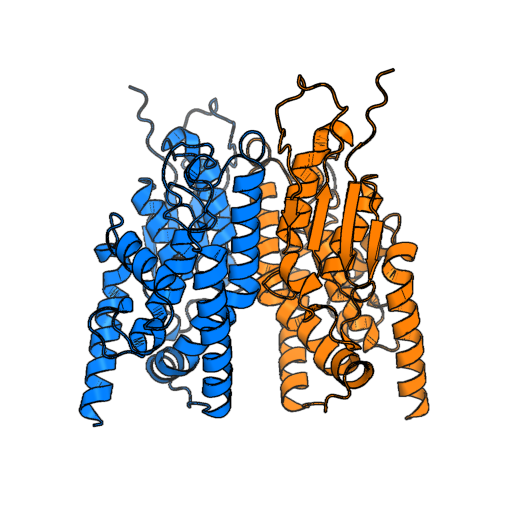 1 127 ? -2.475 -4.711 6.535 1 98.69 127 MET A C 1
ATOM 1055 O O . MET A 1 127 ? -1.344 -4.68 6.047 1 98.69 127 MET A O 1
ATOM 1059 N N . TYR A 1 128 ? -3.426 -5.535 6.117 1 98.69 128 TYR A N 1
ATOM 1060 C CA . TYR A 1 128 ? -3.127 -6.488 5.055 1 98.69 128 TYR A CA 1
ATOM 1061 C C . TYR A 1 128 ? -2.805 -5.77 3.75 1 98.69 128 TYR A C 1
ATOM 1063 O O . TYR A 1 128 ? -1.905 -6.18 3.012 1 98.69 128 TYR A O 1
ATOM 1071 N N . LEU A 1 129 ? -3.6 -4.699 3.416 1 98.81 129 LEU A N 1
ATOM 1072 C CA . LEU A 1 129 ? -3.363 -3.98 2.168 1 98.81 129 LEU A CA 1
ATOM 1073 C C . LEU A 1 129 ? -1.938 -3.441 2.113 1 98.81 129 LEU A C 1
ATOM 1075 O O . LEU A 1 129 ? -1.281 -3.518 1.071 1 98.81 129 LEU A O 1
ATOM 1079 N N . GLY A 1 130 ? -1.511 -2.875 3.225 1 98.56 130 GLY A N 1
ATOM 1080 C CA . GLY A 1 130 ? -0.122 -2.449 3.295 1 98.56 130 GLY A CA 1
ATOM 1081 C C . GLY A 1 130 ? 0.862 -3.596 3.156 1 98.56 130 GLY A C 1
ATOM 1082 O O . GLY A 1 130 ? 1.796 -3.525 2.355 1 98.56 130 GLY A O 1
ATOM 1083 N N . TYR A 1 131 ? 0.607 -4.684 3.918 1 98.56 131 TYR A N 1
ATOM 1084 C CA . TYR A 1 131 ? 1.416 -5.895 3.873 1 98.56 131 TYR A CA 1
ATOM 1085 C C . TYR A 1 131 ? 1.458 -6.473 2.463 1 98.56 131 TYR A C 1
ATOM 1087 O O . TYR A 1 131 ? 2.512 -6.914 1.997 1 98.56 131 TYR A O 1
ATOM 1095 N N . HIS A 1 132 ? 0.347 -6.457 1.781 1 98.69 132 HIS A N 1
ATOM 1096 C CA . HIS A 1 132 ? 0.22 -6.988 0.428 1 98.69 132 HIS A CA 1
ATOM 1097 C C . HIS A 1 132 ? 1.202 -6.312 -0.522 1 98.69 132 HIS A C 1
ATOM 1099 O O . HIS A 1 132 ? 1.97 -6.988 -1.212 1 98.69 132 HIS A O 1
ATOM 1105 N N . ASN A 1 133 ? 1.214 -5.016 -0.5 1 97.81 133 ASN A N 1
ATOM 1106 C CA . ASN A 1 133 ? 2.018 -4.246 -1.445 1 97.81 133 ASN A CA 1
ATOM 1107 C C . ASN A 1 133 ? 3.498 -4.281 -1.079 1 97.81 133 ASN A C 1
ATOM 1109 O O . ASN A 1 133 ? 4.359 -4.246 -1.958 1 97.81 133 ASN A O 1
ATOM 1113 N N . SER A 1 134 ? 3.756 -4.41 0.229 1 96.69 134 SER A N 1
ATOM 1114 C CA . SER A 1 134 ? 5.137 -4.215 0.658 1 96.69 134 SER A CA 1
ATOM 1115 C C . SER A 1 134 ? 5.859 -5.547 0.816 1 96.69 134 SER A C 1
ATOM 1117 O O . SER A 1 134 ? 7.09 -5.602 0.761 1 96.69 134 SER A O 1
ATOM 1119 N N . GLN A 1 135 ? 5.125 -6.613 1.034 1 97.56 135 GLN A N 1
ATOM 1120 C CA . GLN A 1 135 ? 5.793 -7.875 1.344 1 97.56 135 GLN A CA 1
ATOM 1121 C C . GLN A 1 135 ? 5.305 -8.992 0.425 1 97.56 135 GLN A C 1
ATOM 1123 O O . GLN A 1 135 ? 6.094 -9.57 -0.325 1 97.56 135 GLN A O 1
ATOM 1128 N N . LEU A 1 136 ? 4.039 -9.211 0.382 1 98.62 136 LEU A N 1
ATOM 1129 C CA . LEU A 1 136 ? 3.506 -10.391 -0.298 1 98.62 136 LEU A CA 1
ATOM 1130 C C . LEU A 1 136 ? 3.742 -10.305 -1.802 1 98.62 136 LEU A C 1
ATOM 1132 O O . LEU A 1 136 ? 4.293 -11.227 -2.402 1 98.62 136 LEU A O 1
ATOM 1136 N N . ARG A 1 137 ? 3.379 -9.211 -2.406 1 98.25 137 ARG A N 1
ATOM 1137 C CA . ARG A 1 137 ? 3.418 -9.078 -3.859 1 98.25 137 ARG A CA 1
ATOM 1138 C C . ARG A 1 137 ? 4.852 -9.109 -4.375 1 98.25 137 ARG A C 1
ATOM 1140 O O . ARG A 1 137 ? 5.156 -9.812 -5.34 1 98.25 137 ARG A O 1
ATOM 1147 N N . PRO A 1 138 ? 5.797 -8.352 -3.725 1 97.25 138 PRO A N 1
ATOM 1148 C CA . PRO A 1 138 ? 7.176 -8.438 -4.215 1 97.25 138 PRO A CA 1
ATOM 1149 C C . PRO A 1 138 ? 7.75 -9.844 -4.129 1 97.25 138 PRO A C 1
ATOM 1151 O O . PRO A 1 138 ? 8.57 -10.234 -4.961 1 97.25 138 PRO A O 1
ATOM 1154 N N . ALA A 1 139 ? 7.324 -10.641 -3.148 1 98.38 139 ALA A N 1
ATOM 1155 C CA . ALA A 1 139 ? 7.832 -12.008 -2.992 1 98.38 139 ALA A CA 1
ATOM 1156 C C . ALA A 1 139 ? 7.18 -12.953 -3.998 1 98.38 139 ALA A C 1
ATOM 1158 O O . ALA A 1 139 ? 7.855 -13.516 -4.859 1 98.38 139 ALA A O 1
ATOM 1159 N N . VAL A 1 140 ? 5.887 -13.023 -3.965 1 98.5 140 VAL A N 1
ATOM 1160 C CA . VAL A 1 140 ? 5.129 -14.008 -4.734 1 98.5 140 VAL A CA 1
ATOM 1161 C C . VAL A 1 140 ? 5.094 -13.594 -6.203 1 98.5 140 VAL A C 1
ATOM 1163 O O . VAL A 1 140 ? 5.395 -14.398 -7.09 1 98.5 140 VAL A O 1
ATOM 1166 N N . GLY A 1 141 ? 4.719 -12.352 -6.43 1 97 141 GLY A N 1
ATOM 1167 C CA . GLY A 1 141 ? 4.719 -11.836 -7.789 1 97 141 GLY A CA 1
ATOM 1168 C C . GLY A 1 141 ? 6.102 -11.812 -8.414 1 97 141 GLY A C 1
ATOM 1169 O O . GLY A 1 141 ? 6.254 -12.086 -9.609 1 97 141 GLY A O 1
ATOM 1170 N N . GLY A 1 142 ? 7.113 -11.461 -7.559 1 97 142 GLY A N 1
ATOM 1171 C CA . GLY A 1 142 ? 8.484 -11.484 -8.031 1 97 142 GLY A CA 1
ATOM 1172 C C . GLY A 1 142 ? 8.945 -12.867 -8.461 1 97 142 GLY A C 1
ATOM 1173 O O . GLY A 1 142 ? 9.594 -13.016 -9.5 1 97 142 GLY A O 1
ATOM 1174 N N . LEU A 1 143 ? 8.602 -13.875 -7.688 1 98 143 LEU A N 1
ATOM 1175 C CA . LEU A 1 143 ? 9.008 -15.242 -7.98 1 98 143 LEU A CA 1
ATOM 1176 C C . LEU A 1 143 ? 8.352 -15.742 -9.266 1 98 143 LEU A C 1
ATOM 1178 O O . LEU A 1 143 ? 9.031 -16.266 -10.148 1 98 143 LEU A O 1
ATOM 1182 N N . ALA A 1 144 ? 7.055 -15.531 -9.383 1 96.56 144 ALA A N 1
ATOM 1183 C CA . ALA A 1 144 ? 6.336 -15.969 -10.57 1 96.56 144 ALA A CA 1
ATOM 1184 C C . ALA A 1 144 ? 6.875 -15.273 -11.82 1 96.56 144 ALA A C 1
ATOM 1186 O O . ALA A 1 144 ? 6.988 -15.898 -12.883 1 96.56 144 ALA A O 1
ATOM 1187 N N . PHE A 1 145 ? 7.238 -14.023 -11.664 1 94.94 145 PHE A N 1
ATOM 1188 C CA . PHE A 1 145 ? 7.793 -13.281 -12.789 1 94.94 145 PHE A CA 1
ATOM 1189 C C . PHE A 1 145 ? 9.164 -13.82 -13.18 1 94.94 145 PHE A C 1
ATOM 1191 O O . PHE A 1 145 ? 9.422 -14.086 -14.352 1 94.94 145 PHE A O 1
ATOM 1198 N N . ALA A 1 146 ? 9.992 -14.039 -12.203 1 96.25 146 ALA A N 1
ATOM 1199 C CA . ALA A 1 146 ? 11.367 -14.438 -12.461 1 96.25 146 ALA A CA 1
ATOM 1200 C C . ALA A 1 146 ? 11.43 -15.844 -13.047 1 96.25 146 ALA A C 1
ATOM 1202 O O . ALA A 1 146 ? 12.281 -16.141 -13.891 1 96.25 146 ALA A O 1
ATOM 1203 N N . VAL A 1 147 ? 10.555 -16.672 -12.664 1 95 147 VAL A N 1
ATOM 1204 C CA . VAL A 1 147 ? 10.625 -18.078 -13.031 1 95 147 VAL A CA 1
ATOM 1205 C C . VAL A 1 147 ? 9.852 -18.312 -14.32 1 95 147 VAL A C 1
ATOM 1207 O O . VAL A 1 147 ? 10.266 -19.109 -15.164 1 95 147 VAL A O 1
ATOM 1210 N N . SER A 1 148 ? 8.766 -17.594 -14.508 1 93.31 148 SER A N 1
ATOM 1211 C CA . SER A 1 148 ? 7.863 -18 -15.578 1 93.31 148 SER A CA 1
ATOM 1212 C C . SER A 1 148 ? 7.551 -16.844 -16.516 1 93.31 148 SER A C 1
ATOM 1214 O O . SER A 1 148 ? 7.918 -16.859 -17.688 1 93.31 148 SER A O 1
ATOM 1216 N N . ILE A 1 149 ? 7.008 -15.719 -16.062 1 91.56 149 ILE A N 1
ATOM 1217 C CA . ILE A 1 149 ? 6.469 -14.656 -16.891 1 91.56 149 ILE A CA 1
ATOM 1218 C C . ILE A 1 149 ? 7.602 -13.969 -17.656 1 91.56 149 ILE A C 1
ATOM 1220 O O . ILE A 1 149 ? 7.543 -13.82 -18.875 1 91.56 149 ILE A O 1
ATOM 1224 N N . GLY A 1 150 ? 8.633 -13.578 -16.969 1 90.62 150 GLY A N 1
ATOM 1225 C CA . GLY A 1 150 ? 9.758 -12.898 -17.594 1 90.62 150 GLY A CA 1
ATOM 1226 C C . GLY A 1 150 ? 10.375 -13.688 -18.734 1 90.62 150 GLY A C 1
ATOM 1227 O O . GLY A 1 150 ? 10.414 -13.219 -19.859 1 90.62 150 GLY A O 1
ATOM 1228 N N . PRO A 1 151 ? 10.75 -14.906 -18.406 1 90.69 151 PRO A N 1
ATOM 1229 C CA . PRO A 1 151 ? 11.383 -15.734 -19.438 1 90.69 151 PRO A CA 1
ATOM 1230 C C . PRO A 1 151 ? 10.438 -16.078 -20.594 1 90.69 151 PRO A C 1
ATOM 1232 O O . PRO A 1 151 ? 10.82 -15.969 -21.766 1 90.69 151 PRO A O 1
ATOM 1235 N N . ASN A 1 152 ? 9.133 -16.328 -20.281 1 85.88 152 ASN A N 1
ATOM 1236 C CA . ASN A 1 152 ? 8.227 -16.844 -21.297 1 85.88 152 ASN A CA 1
ATOM 1237 C C . ASN A 1 152 ? 7.602 -15.711 -22.109 1 85.88 152 ASN A C 1
ATOM 1239 O O . ASN A 1 152 ? 7.398 -15.852 -23.312 1 85.88 152 ASN A O 1
ATOM 1243 N N . ALA A 1 153 ? 7.352 -14.625 -21.484 1 83.12 153 ALA A N 1
ATOM 1244 C CA . ALA A 1 153 ? 6.641 -13.547 -22.156 1 83.12 153 ALA A CA 1
ATOM 1245 C C . ALA A 1 153 ? 7.617 -12.5 -22.703 1 83.12 153 ALA A C 1
ATOM 1247 O O . ALA A 1 153 ? 7.344 -11.844 -23.703 1 83.12 153 ALA A O 1
ATOM 1248 N N . PHE A 1 154 ? 8.805 -12.43 -22.047 1 87.06 154 PHE A N 1
ATOM 1249 C CA . PHE A 1 154 ? 9.68 -11.312 -22.406 1 87.06 154 PHE A CA 1
ATOM 1250 C C . PHE A 1 154 ? 11.055 -11.82 -22.828 1 87.06 154 PHE A C 1
ATOM 1252 O O . PHE A 1 154 ? 11.938 -11.031 -23.172 1 87.06 154 PHE A O 1
ATOM 1259 N N . GLY A 1 155 ? 11.289 -13.086 -22.766 1 89 155 GLY A N 1
ATOM 1260 C CA . GLY A 1 155 ? 12.555 -13.664 -23.188 1 89 155 GLY A CA 1
ATOM 1261 C C . GLY A 1 155 ? 13.695 -13.336 -22.25 1 89 155 GLY A C 1
ATOM 1262 O O . GLY A 1 155 ? 14.859 -13.336 -22.656 1 89 155 GLY A O 1
ATOM 1263 N N . MET A 1 156 ? 13.383 -13.094 -21.016 1 91.69 156 MET A N 1
ATOM 1264 C CA . MET A 1 156 ? 14.398 -12.734 -20.031 1 91.69 156 MET A CA 1
ATOM 1265 C C . MET A 1 156 ? 15.148 -13.969 -19.547 1 91.69 156 MET A C 1
ATOM 1267 O O . MET A 1 156 ? 14.555 -15.039 -19.375 1 91.69 156 MET A O 1
ATOM 1271 N N . ALA A 1 157 ? 16.453 -13.703 -19.312 1 94.44 157 ALA A N 1
ATOM 1272 C CA . ALA A 1 157 ? 17.234 -14.789 -18.75 1 94.44 157 ALA A CA 1
ATOM 1273 C C . ALA A 1 157 ? 16.906 -14.992 -17.266 1 94.44 157 ALA A C 1
ATOM 1275 O O . ALA A 1 157 ? 16.688 -14.016 -16.531 1 94.44 157 ALA A O 1
ATOM 1276 N N . LYS A 1 158 ? 16.922 -16.297 -16.859 1 94.31 158 LYS A N 1
ATOM 1277 C CA . LYS A 1 158 ? 16.703 -16.594 -15.453 1 94.31 158 LYS A CA 1
ATOM 1278 C C . LYS A 1 158 ? 17.953 -16.297 -14.617 1 94.31 158 LYS A C 1
ATOM 1280 O O . LYS A 1 158 ? 19.062 -16.578 -15.055 1 94.31 158 LYS A O 1
ATOM 1285 N N . ASP A 1 159 ? 17.75 -15.609 -13.562 1 95 159 ASP A N 1
ATOM 1286 C CA . ASP A 1 159 ? 18.797 -15.375 -12.562 1 95 159 ASP A CA 1
ATOM 1287 C C . ASP A 1 159 ? 18.594 -16.281 -11.344 1 95 159 ASP A C 1
ATOM 1289 O O . ASP A 1 159 ? 17.812 -15.945 -10.445 1 95 159 ASP A O 1
ATOM 1293 N N . GLU A 1 160 ? 19.359 -17.328 -11.258 1 96.25 160 GLU A N 1
ATOM 1294 C CA . GLU A 1 160 ? 19.156 -18.359 -10.25 1 96.25 160 GLU A CA 1
ATOM 1295 C C . GLU A 1 160 ? 19.359 -17.812 -8.844 1 96.25 160 GLU A C 1
ATOM 1297 O O . GLU A 1 160 ? 18.688 -18.25 -7.898 1 96.25 160 GLU A O 1
ATOM 1302 N N . THR A 1 161 ? 20.281 -16.891 -8.75 1 95.44 161 THR A N 1
ATOM 1303 C CA . THR A 1 161 ? 20.516 -16.281 -7.449 1 95.44 161 THR A CA 1
ATOM 1304 C C . THR A 1 161 ? 19.297 -15.477 -7 1 95.44 161 THR A C 1
ATOM 1306 O O . THR A 1 161 ? 18.844 -15.602 -5.859 1 95.44 161 THR A O 1
ATOM 1309 N N . ASN A 1 162 ? 18.766 -14.734 -7.91 1 95.19 162 ASN A N 1
ATOM 1310 C CA . ASN A 1 162 ? 17.562 -13.961 -7.629 1 95.19 162 ASN A CA 1
ATOM 1311 C C . ASN A 1 162 ? 16.375 -14.867 -7.32 1 95.19 162 ASN A C 1
ATOM 1313 O O . ASN A 1 162 ? 15.609 -14.602 -6.387 1 95.19 162 ASN A O 1
ATOM 1317 N N . ILE A 1 163 ? 16.234 -15.945 -8.07 1 97.75 163 ILE A N 1
ATOM 1318 C CA . ILE A 1 163 ? 15.125 -16.875 -7.906 1 97.75 163 ILE A CA 1
ATOM 1319 C C . ILE A 1 163 ? 15.195 -17.516 -6.523 1 97.75 163 ILE A C 1
ATOM 1321 O O . ILE A 1 163 ? 14.18 -17.641 -5.832 1 97.75 163 ILE A O 1
ATOM 1325 N N . ARG A 1 164 ? 16.359 -17.875 -6.102 1 97.94 164 ARG A N 1
ATOM 1326 C CA . ARG A 1 164 ? 16.531 -18.5 -4.789 1 97.94 164 ARG A CA 1
ATOM 1327 C C . ARG A 1 164 ? 16.156 -17.516 -3.676 1 97.94 164 ARG A C 1
ATOM 1329 O O . ARG A 1 164 ? 15.523 -17.906 -2.689 1 97.94 164 ARG A O 1
ATOM 1336 N N . GLN A 1 165 ? 16.531 -16.281 -3.857 1 96.94 165 GLN A N 1
ATOM 1337 C CA . GLN A 1 165 ? 16.172 -15.258 -2.873 1 96.94 165 GLN A CA 1
ATOM 1338 C C . GLN A 1 165 ? 14.672 -15.039 -2.816 1 96.94 165 GLN A C 1
ATOM 1340 O O . GLN A 1 165 ? 14.094 -14.922 -1.732 1 96.94 165 GLN A O 1
ATOM 1345 N N . LEU A 1 166 ? 14.062 -15.031 -3.949 1 98.25 166 LEU A N 1
ATOM 1346 C CA . LEU A 1 166 ? 12.617 -14.836 -4.031 1 98.25 166 LEU A CA 1
ATOM 1347 C C . LEU A 1 166 ? 11.875 -16.031 -3.451 1 98.25 166 LEU A C 1
ATOM 1349 O O . LEU A 1 166 ? 10.812 -15.875 -2.846 1 98.25 166 LEU A O 1
ATOM 1353 N N . GLU A 1 167 ? 12.43 -17.203 -3.686 1 98.25 167 GLU A N 1
ATOM 1354 C CA . GLU A 1 167 ? 11.828 -18.406 -3.105 1 98.25 167 GLU A CA 1
ATOM 1355 C C . GLU A 1 167 ? 11.828 -18.344 -1.58 1 98.25 167 GLU A C 1
ATOM 1357 O O . GLU A 1 167 ? 10.828 -18.672 -0.94 1 98.25 167 GLU A O 1
ATOM 1362 N N . LYS A 1 168 ? 12.93 -17.922 -1.032 1 98.38 168 LYS A N 1
ATOM 1363 C CA . LYS A 1 168 ? 13.023 -17.781 0.418 1 98.38 168 LYS A CA 1
ATOM 1364 C C . LYS A 1 168 ? 12 -16.766 0.932 1 98.38 168 LYS A C 1
ATOM 1366 O O . LYS A 1 168 ? 11.32 -17.016 1.926 1 98.38 168 LYS A O 1
ATOM 1371 N N . LYS A 1 169 ? 11.891 -15.648 0.255 1 98.38 169 LYS A N 1
ATOM 1372 C CA . LYS A 1 169 ? 10.93 -14.617 0.633 1 98.38 169 LYS A CA 1
ATOM 1373 C C . LYS A 1 169 ? 9.492 -15.133 0.506 1 98.38 169 LYS A C 1
ATOM 1375 O O . LYS A 1 169 ? 8.633 -14.797 1.326 1 98.38 169 LYS A O 1
ATOM 1380 N N . THR A 1 170 ? 9.273 -15.891 -0.516 1 98.75 170 THR A N 1
ATOM 1381 C CA . THR A 1 170 ? 7.938 -16.438 -0.739 1 98.75 170 THR A CA 1
ATOM 1382 C C . THR A 1 170 ? 7.559 -17.406 0.381 1 98.75 170 THR A C 1
ATOM 1384 O O . THR A 1 170 ? 6.438 -17.359 0.893 1 98.75 170 THR A O 1
ATOM 1387 N N . HIS A 1 171 ? 8.492 -18.25 0.803 1 98.69 171 HIS A N 1
ATOM 1388 C CA . HIS A 1 171 ? 8.227 -19.141 1.927 1 98.69 171 HIS A CA 1
ATOM 1389 C C . HIS A 1 171 ? 7.965 -18.359 3.205 1 98.69 171 HIS A C 1
ATOM 1391 O O . HIS A 1 171 ? 7.129 -18.75 4.023 1 98.69 171 HIS A O 1
ATOM 1397 N N . MET A 1 172 ? 8.656 -17.25 3.352 1 98.31 172 MET A N 1
ATOM 1398 C CA . MET A 1 172 ? 8.438 -16.391 4.516 1 98.31 172 MET A CA 1
ATOM 1399 C C . MET A 1 172 ? 7.016 -15.844 4.527 1 98.31 172 MET A C 1
ATOM 1401 O O . MET A 1 172 ? 6.336 -15.891 5.555 1 98.31 172 MET A O 1
ATOM 1405 N N . VAL A 1 173 ? 6.547 -15.336 3.402 1 98.69 173 VAL A N 1
ATOM 1406 C CA . VAL A 1 173 ? 5.219 -14.734 3.375 1 98.69 173 VAL A CA 1
ATOM 1407 C C . VAL A 1 173 ? 4.156 -15.82 3.475 1 98.69 173 VAL A C 1
ATOM 1409 O O . VAL A 1 173 ? 3.092 -15.609 4.062 1 98.69 173 VAL A O 1
ATOM 1412 N N . LEU A 1 174 ? 4.41 -17.016 2.898 1 98.69 174 LEU A N 1
ATOM 1413 C CA . LEU A 1 174 ? 3.471 -18.109 3.057 1 98.69 174 LEU A CA 1
ATOM 1414 C C . LEU A 1 174 ? 3.338 -18.516 4.523 1 98.69 174 LEU A C 1
ATOM 1416 O O . LEU A 1 174 ? 2.238 -18.812 4.996 1 98.69 174 LEU A O 1
ATOM 1420 N N . LYS A 1 175 ? 4.426 -18.531 5.195 1 98.38 175 LYS A N 1
ATOM 1421 C CA . LYS A 1 175 ? 4.391 -18.812 6.625 1 98.38 175 LYS A CA 1
ATOM 1422 C C . LYS A 1 175 ? 3.605 -17.75 7.383 1 98.38 175 LYS A C 1
ATOM 1424 O O . LYS A 1 175 ? 2.799 -18.062 8.258 1 98.38 175 LYS A O 1
ATOM 1429 N N . GLN A 1 176 ? 3.846 -16.5 7.062 1 98.12 176 GLN A N 1
ATOM 1430 C CA . GLN A 1 176 ? 3.127 -15.391 7.695 1 98.12 176 GLN A CA 1
ATOM 1431 C C . GLN A 1 176 ? 1.63 -15.477 7.41 1 98.12 176 GLN A C 1
ATOM 1433 O O . GLN A 1 176 ? 0.809 -15.227 8.297 1 98.12 176 GLN A O 1
ATOM 1438 N N . LEU A 1 177 ? 1.302 -15.805 6.164 1 98.31 177 LEU A N 1
ATOM 1439 C CA . LEU A 1 177 ? -0.102 -16.031 5.832 1 98.31 177 LEU A CA 1
ATOM 1440 C C . LEU A 1 177 ? -0.697 -17.141 6.699 1 98.31 177 LEU A C 1
ATOM 1442 O O . LEU A 1 177 ? -1.759 -16.953 7.297 1 98.31 177 LEU A O 1
ATOM 1446 N N . ASP A 1 178 ? -0.003 -18.188 6.801 1 97.69 178 ASP A N 1
ATOM 1447 C CA . ASP A 1 178 ? -0.504 -19.406 7.441 1 97.69 178 ASP A CA 1
ATOM 1448 C C . ASP A 1 178 ? -0.662 -19.203 8.945 1 97.69 178 ASP A C 1
ATOM 1450 O O . ASP A 1 178 ? -1.633 -19.672 9.539 1 97.69 178 ASP A O 1
ATOM 1454 N N . THR A 1 179 ? 0.242 -18.453 9.539 1 95.62 179 THR A N 1
ATOM 1455 C CA . THR A 1 179 ? 0.313 -18.453 10.992 1 95.62 179 THR A CA 1
ATOM 1456 C C . THR A 1 179 ? -0.298 -17.172 11.555 1 95.62 179 THR A C 1
ATOM 1458 O O . THR A 1 179 ? -0.62 -17.109 12.742 1 95.62 179 THR A O 1
ATOM 1461 N N . PHE A 1 180 ? -0.479 -16.141 10.719 1 95.94 180 PHE A N 1
ATOM 1462 C CA . PHE A 1 180 ? -1.018 -14.891 11.25 1 95.94 180 PHE A CA 1
ATOM 1463 C C . PHE A 1 180 ? -2.291 -14.492 10.508 1 95.94 180 PHE A C 1
ATOM 1465 O O . PHE A 1 180 ? -3.359 -14.391 11.117 1 95.94 180 PHE A O 1
ATOM 1472 N N . TRP A 1 181 ? -2.258 -14.352 9.25 1 96.69 181 TRP A N 1
ATOM 1473 C CA . TRP A 1 181 ? -3.367 -13.766 8.508 1 96.69 181 TRP A CA 1
ATOM 1474 C C . TRP A 1 181 ? -4.531 -14.742 8.406 1 96.69 181 TRP A C 1
ATOM 1476 O O . TRP A 1 181 ? -5.688 -14.328 8.289 1 96.69 181 TRP A O 1
ATOM 1486 N N . MET A 1 182 ? -4.184 -16.078 8.453 1 95 182 MET A N 1
ATOM 1487 C CA . MET A 1 182 ? -5.199 -17.109 8.25 1 95 182 MET A CA 1
ATOM 1488 C C . MET A 1 182 ? -5.285 -18.031 9.461 1 95 182 MET A C 1
ATOM 1490 O O . MET A 1 182 ? -5.879 -19.109 9.391 1 95 182 MET A O 1
ATOM 1494 N N . ALA A 1 183 ? -4.625 -17.609 10.469 1 88.19 183 ALA A N 1
ATOM 1495 C CA . ALA A 1 183 ? -4.699 -18.406 11.695 1 88.19 183 ALA A CA 1
ATOM 1496 C C . ALA A 1 183 ? -6.133 -18.5 12.203 1 88.19 183 ALA A C 1
ATOM 1498 O O . ALA A 1 183 ? -6.875 -17.516 12.172 1 88.19 183 ALA A O 1
ATOM 1499 N N . PRO A 1 184 ? -6.473 -19.719 12.57 1 76.75 184 PRO A N 1
ATOM 1500 C CA . PRO A 1 184 ? -7.816 -19.844 13.141 1 76.75 184 PRO A CA 1
ATOM 1501 C C . PRO A 1 184 ? -8.008 -19 14.406 1 76.75 184 PRO A C 1
ATOM 1503 O O . PRO A 1 184 ? -7.055 -18.812 15.172 1 76.75 184 PRO A O 1
ATOM 1506 N N . SER A 1 185 ? -8.969 -18.047 14.414 1 63.09 185 SER A N 1
ATOM 1507 C CA . SER A 1 185 ? -9.242 -17.281 15.625 1 63.09 185 SER A CA 1
ATOM 1508 C C . SER A 1 185 ? -9.719 -18.188 16.75 1 63.09 185 SER A C 1
ATOM 1510 O O . SER A 1 185 ? -10.516 -19.109 16.531 1 63.09 185 SER A O 1
ATOM 1512 N N . GLU A 1 186 ? -8.945 -18.344 17.797 1 51.75 186 GLU A N 1
ATOM 1513 C CA . GLU A 1 186 ? -9.453 -19.062 18.953 1 51.75 186 GLU A CA 1
ATOM 1514 C C . GLU A 1 186 ? -10.852 -18.578 19.344 1 51.75 186 GLU A C 1
ATOM 1516 O O . GLU A 1 186 ? -11.633 -19.328 19.938 1 51.75 186 GLU A O 1
ATOM 1521 N N . ASP A 1 187 ? -11.141 -17.188 19.281 1 46.12 187 ASP A N 1
ATOM 1522 C CA . ASP A 1 187 ? -12.398 -16.594 19.734 1 46.12 187 ASP A CA 1
ATOM 1523 C C . ASP A 1 187 ? -13.461 -16.672 18.641 1 46.12 187 ASP A C 1
ATOM 1525 O O . ASP A 1 187 ? -13.422 -15.898 17.688 1 46.12 187 ASP A O 1
ATOM 1529 N N . VAL A 1 188 ? -13.969 -17.797 18.438 1 44.5 188 VAL A N 1
ATOM 1530 C CA . VAL A 1 188 ? -15.078 -18.062 17.531 1 44.5 188 VAL A CA 1
ATOM 1531 C C . VAL A 1 188 ? -16.094 -16.922 17.578 1 44.5 188 VAL A C 1
ATOM 1533 O O . VAL A 1 188 ? -16.781 -16.641 16.594 1 44.5 188 VAL A O 1
ATOM 1536 N N . SER A 1 189 ? -16.391 -16.328 18.672 1 41.84 189 SER A N 1
ATOM 1537 C CA . SER A 1 189 ? -17.469 -15.391 18.906 1 41.84 189 SER A CA 1
ATOM 1538 C C . SER A 1 189 ? -17.156 -14.016 18.328 1 41.84 189 SER A C 1
ATOM 1540 O O . SER A 1 189 ? -18.031 -13.156 18.266 1 41.84 189 SER A O 1
ATOM 1542 N N . SER A 1 190 ? -15.93 -13.672 18.078 1 45.22 190 SER A N 1
ATOM 1543 C CA . SER A 1 190 ? -15.555 -12.266 18.078 1 45.22 190 SER A CA 1
ATOM 1544 C C . SER A 1 190 ? -15.75 -11.641 16.703 1 45.22 190 SER A C 1
ATOM 1546 O O . SER A 1 190 ? -15.383 -10.484 16.484 1 45.22 190 SER A O 1
ATOM 1548 N N . SER A 1 191 ? -16.047 -12.43 15.688 1 47.75 191 SER A N 1
ATOM 1549 C CA . SER A 1 191 ? -16.344 -11.648 14.484 1 47.75 191 SER A CA 1
ATOM 1550 C C . SER A 1 191 ? -17.656 -10.867 14.648 1 47.75 191 SER A C 1
ATOM 1552 O O . SER A 1 191 ? -18.641 -11.391 15.172 1 47.75 191 SER A O 1
ATOM 1554 N N . SER A 1 192 ? -17.547 -9.617 14.68 1 44.69 192 SER A N 1
ATOM 1555 C CA . SER A 1 192 ? -18.734 -8.781 14.797 1 44.69 192 SER A CA 1
ATOM 1556 C C . SER A 1 192 ? -19.891 -9.344 13.977 1 44.69 192 SER A C 1
ATOM 1558 O O . SER A 1 192 ? -21.047 -9.023 14.234 1 44.69 192 SER A O 1
ATOM 1560 N N . ALA A 1 193 ? -19.531 -9.984 12.812 1 45.75 193 ALA A N 1
ATOM 1561 C CA . ALA A 1 193 ? -20.656 -10.367 11.961 1 45.75 193 ALA A CA 1
ATOM 1562 C C . ALA A 1 193 ? -21.172 -11.75 12.32 1 45.75 193 ALA A C 1
ATOM 1564 O O . ALA A 1 193 ? -22.062 -12.281 11.648 1 45.75 193 ALA A O 1
ATOM 1565 N N . GLY A 1 194 ? -20.828 -12.25 13.305 1 50.28 194 GLY A N 1
ATOM 1566 C CA . GLY A 1 194 ? -21.359 -13.586 13.523 1 50.28 194 GLY A CA 1
ATOM 1567 C C . GLY A 1 194 ? -20.781 -14.625 12.586 1 50.28 194 GLY A C 1
ATOM 1568 O O . GLY A 1 194 ? -20.312 -14.289 11.5 1 50.28 194 GLY A O 1
ATOM 1569 N N . GLY A 1 195 ? -20.031 -15.711 12.953 1 58.19 195 GLY A N 1
ATOM 1570 C CA . GLY A 1 195 ? -19.594 -16.859 12.18 1 58.19 195 GLY A CA 1
ATOM 1571 C C . GLY A 1 195 ? -18.109 -17.125 12.297 1 58.19 195 GLY A C 1
ATOM 1572 O O . GLY A 1 195 ? -17.375 -16.328 12.875 1 58.19 195 GLY A O 1
ATOM 1573 N N . ASN A 1 196 ? -17.609 -18.172 11.789 1 67.38 196 ASN A N 1
ATOM 1574 C CA . ASN A 1 196 ? -16.219 -18.609 11.852 1 67.38 196 ASN A CA 1
ATOM 1575 C C . ASN A 1 196 ? -15.336 -17.812 10.883 1 67.38 196 ASN A C 1
ATOM 1577 O O . ASN A 1 196 ? -15.734 -17.562 9.742 1 67.38 196 ASN A O 1
ATOM 1581 N N . ALA A 1 197 ? -14.266 -17.188 11.398 1 79.5 197 ALA A N 1
ATOM 1582 C CA . ALA A 1 197 ? -13.258 -16.469 10.617 1 79.5 197 ALA A CA 1
ATOM 1583 C C . ALA A 1 197 ? -12.617 -17.391 9.586 1 79.5 197 ALA A C 1
ATOM 1585 O O . ALA A 1 197 ? -11.695 -18.156 9.906 1 79.5 197 ALA A O 1
ATOM 1586 N N . ARG A 1 198 ? -13.172 -17.391 8.344 1 90.31 198 ARG A N 1
ATOM 1587 C CA . ARG A 1 198 ? -12.672 -18.281 7.309 1 90.31 198 ARG A CA 1
ATOM 1588 C C . ARG A 1 198 ? -11.898 -17.516 6.238 1 90.31 198 ARG A C 1
ATOM 1590 O O . ARG A 1 198 ? -11.195 -18.125 5.426 1 90.31 198 ARG A O 1
ATOM 1597 N N . TYR A 1 199 ? -12.016 -16.203 6.277 1 95.94 199 TYR A N 1
ATOM 1598 C CA . TYR A 1 199 ? -11.328 -15.383 5.289 1 95.94 199 TYR A CA 1
ATOM 1599 C C . TYR A 1 199 ? -10.164 -14.625 5.918 1 95.94 199 TYR A C 1
ATOM 1601 O O . TYR A 1 199 ? -9.883 -14.789 7.109 1 95.94 199 TYR A O 1
ATOM 1609 N N . LEU A 1 200 ? -9.398 -13.961 5.082 1 95.19 200 LEU A N 1
ATOM 1610 C CA . LEU A 1 200 ? -8.25 -13.195 5.555 1 95.19 200 LEU A CA 1
ATOM 1611 C C . LEU A 1 200 ? -8.664 -12.188 6.621 1 95.19 200 LEU A C 1
ATOM 1613 O O . LEU A 1 200 ? -9.82 -11.758 6.656 1 95.19 200 LEU A O 1
ATOM 1617 N N . CYS A 1 201 ? -7.801 -11.805 7.465 1 91 201 CYS A N 1
ATOM 1618 C CA . CYS A 1 201 ? -7.945 -10.734 8.445 1 91 201 CYS A CA 1
ATOM 1619 C C . CYS A 1 201 ? -8.992 -11.094 9.492 1 91 201 CYS A C 1
ATOM 1621 O O . CYS A 1 201 ? -9.625 -10.211 10.078 1 91 201 CYS A O 1
ATOM 1623 N N . GLY A 1 202 ? -9.328 -12.43 9.609 1 87.56 202 GLY A N 1
ATOM 1624 C CA . GLY A 1 202 ? -10.258 -12.891 10.625 1 87.56 202 GLY A CA 1
ATOM 1625 C C . GLY A 1 202 ? -11.711 -12.617 10.273 1 87.56 202 GLY A C 1
ATOM 1626 O O . GLY A 1 202 ? -12.57 -12.602 11.156 1 87.56 202 GLY A O 1
ATOM 1627 N N . GLN A 1 203 ? -12.008 -12.344 9.023 1 91.75 203 GLN A N 1
ATOM 1628 C CA . GLN A 1 203 ? -13.367 -12 8.609 1 91.75 203 GLN A CA 1
ATOM 1629 C C . GLN A 1 203 ? -14.18 -13.258 8.312 1 91.75 203 GLN A C 1
ATOM 1631 O O . GLN A 1 203 ? -13.641 -14.258 7.836 1 91.75 203 GLN A O 1
ATOM 1636 N N . ALA A 1 204 ? -15.43 -13.148 8.594 1 93 204 ALA A N 1
ATOM 1637 C CA . ALA A 1 204 ? -16.344 -14.25 8.305 1 93 204 ALA A CA 1
ATOM 1638 C C . ALA A 1 204 ? -16.734 -14.281 6.832 1 93 204 ALA A C 1
ATOM 1640 O O . ALA A 1 204 ? -17.156 -15.312 6.312 1 93 204 ALA A O 1
ATOM 1641 N N . LYS A 1 205 ? -16.609 -13.164 6.191 1 95.88 205 LYS A N 1
ATOM 1642 C CA . LYS A 1 205 ? -16.953 -13.039 4.777 1 95.88 205 LYS A CA 1
ATOM 1643 C C . LYS A 1 205 ? -15.789 -12.461 3.98 1 95.88 205 LYS A C 1
ATOM 1645 O O . LYS A 1 205 ? -14.898 -11.82 4.547 1 95.88 205 LYS A O 1
ATOM 1650 N N . ILE A 1 206 ? -15.797 -12.688 2.686 1 97.81 206 ILE A N 1
ATOM 1651 C CA . ILE A 1 206 ? -14.758 -12.297 1.74 1 97.81 206 ILE A CA 1
ATOM 1652 C C . ILE A 1 206 ? -14.625 -10.773 1.716 1 97.81 206 ILE A C 1
ATOM 1654 O O . ILE A 1 206 ? -15.625 -10.055 1.8 1 97.81 206 ILE A O 1
ATOM 1658 N N . SER A 1 207 ? -13.422 -10.242 1.626 1 98.5 207 SER A N 1
ATOM 1659 C CA . SER A 1 207 ? -13.141 -8.82 1.453 1 98.5 207 SER A CA 1
ATOM 1660 C C . SER A 1 207 ? -12.195 -8.578 0.283 1 98.5 207 SER A C 1
ATOM 1662 O O . SER A 1 207 ? -11.758 -9.531 -0.371 1 98.5 207 SER A O 1
ATOM 1664 N N . ILE A 1 208 ? -11.836 -7.316 0.016 1 98.88 208 ILE A N 1
ATOM 1665 C CA . ILE A 1 208 ? -10.906 -6.977 -1.052 1 98.88 208 ILE A CA 1
ATOM 1666 C C . ILE A 1 208 ? -9.531 -7.566 -0.744 1 98.88 208 ILE A C 1
ATOM 1668 O O . ILE A 1 208 ? -8.766 -7.891 -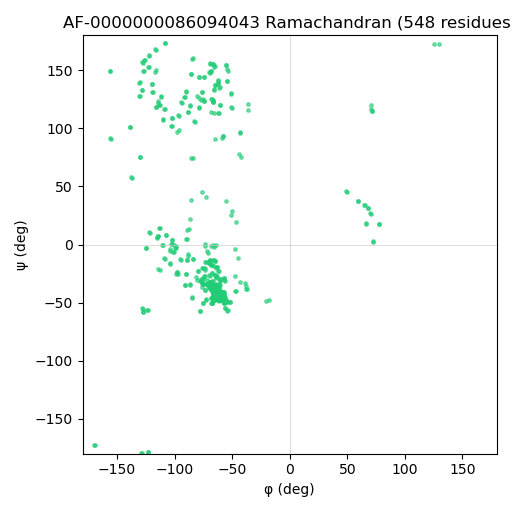1.658 1 98.88 208 ILE A O 1
ATOM 1672 N N . ALA A 1 209 ? -9.18 -7.754 0.542 1 98.81 209 ALA A N 1
ATOM 1673 C CA . ALA A 1 209 ? -7.914 -8.383 0.924 1 98.81 209 ALA A CA 1
ATOM 1674 C C . ALA A 1 209 ? -7.812 -9.797 0.362 1 98.81 209 ALA A C 1
ATOM 1676 O O . ALA A 1 209 ? -6.758 -10.195 -0.137 1 98.81 209 ALA A O 1
ATOM 1677 N N . ASP A 1 210 ? -8.906 -10.539 0.395 1 98.81 210 ASP A N 1
ATOM 1678 C CA . ASP A 1 210 ? -8.93 -11.914 -0.091 1 98.81 210 ASP A CA 1
ATOM 1679 C C . ASP A 1 210 ? -8.711 -11.969 -1.602 1 98.81 210 ASP A C 1
ATOM 1681 O O . ASP A 1 210 ? -7.969 -12.82 -2.098 1 98.81 210 ASP A O 1
ATOM 1685 N N . LEU A 1 211 ? -9.367 -11.047 -2.312 1 98.88 211 LEU A N 1
ATOM 1686 C CA . LEU A 1 211 ? -9.219 -11.023 -3.764 1 98.88 211 LEU A CA 1
ATOM 1687 C C . LEU A 1 211 ? -7.766 -10.758 -4.156 1 98.88 211 LEU A C 1
ATOM 1689 O O . LEU A 1 211 ? -7.223 -11.438 -5.035 1 98.88 211 LEU A O 1
ATOM 1693 N N . LEU A 1 212 ? -7.176 -9.797 -3.48 1 98.88 212 LEU A N 1
ATOM 1694 C CA . LEU A 1 212 ? -5.797 -9.422 -3.785 1 98.88 212 LEU A CA 1
ATOM 1695 C C . LEU A 1 212 ? -4.848 -10.578 -3.48 1 98.88 212 LEU A C 1
ATOM 1697 O O . LEU A 1 212 ? -4 -10.922 -4.309 1 98.88 212 LEU A O 1
ATOM 1701 N N . CYS A 1 213 ? -4.996 -11.188 -2.369 1 98.88 213 CYS A N 1
ATOM 1702 C CA . CYS A 1 213 ? -4.105 -12.258 -1.938 1 98.88 213 CYS A CA 1
ATOM 1703 C C . CYS A 1 213 ? -4.227 -13.469 -2.852 1 98.88 213 CYS A C 1
ATOM 1705 O O . CYS A 1 213 ? -3.217 -14.016 -3.305 1 98.88 213 CYS A O 1
ATOM 1707 N N . TYR A 1 214 ? -5.441 -13.883 -3.133 1 98.88 214 TYR A N 1
ATOM 1708 C CA . TYR A 1 214 ? -5.688 -15.078 -3.93 1 98.88 214 TYR A CA 1
ATOM 1709 C C . TYR A 1 214 ? -5.07 -14.945 -5.316 1 98.88 214 TYR A C 1
ATOM 1711 O O . TYR A 1 214 ? -4.434 -15.883 -5.809 1 98.88 214 TYR A O 1
ATOM 1719 N N . ASN A 1 215 ? -5.281 -13.828 -5.902 1 98.81 215 ASN A N 1
ATOM 1720 C CA . ASN A 1 215 ? -4.758 -13.633 -7.25 1 98.81 215 ASN A CA 1
ATOM 1721 C C . ASN A 1 215 ? -3.232 -13.664 -7.27 1 98.81 215 ASN A C 1
ATOM 1723 O O . ASN A 1 215 ? -2.631 -14.164 -8.219 1 98.81 215 ASN A O 1
ATOM 1727 N N . GLU A 1 216 ? -2.59 -13.156 -6.223 1 98.5 216 GLU A N 1
ATOM 1728 C CA . GLU A 1 216 ? -1.133 -13.234 -6.16 1 98.5 216 GLU A CA 1
ATOM 1729 C C . GLU A 1 216 ? -0.662 -14.68 -6.027 1 98.5 216 GLU A C 1
ATOM 1731 O O . GLU A 1 216 ? 0.242 -15.117 -6.742 1 98.5 216 GLU A O 1
ATOM 1736 N N . LEU A 1 217 ? -1.287 -15.422 -5.098 1 98.62 217 LEU A N 1
ATOM 1737 C CA . LEU A 1 217 ? -0.849 -16.797 -4.855 1 98.62 217 LEU A CA 1
ATOM 1738 C C . LEU A 1 217 ? -1.073 -17.656 -6.09 1 98.62 217 LEU A C 1
ATOM 1740 O O . LEU A 1 217 ? -0.245 -18.516 -6.414 1 98.62 217 LEU A O 1
ATOM 1744 N N . MET A 1 218 ? -2.158 -17.406 -6.793 1 98.12 218 MET A N 1
ATOM 1745 C CA . MET A 1 218 ? -2.5 -18.234 -7.945 1 98.12 218 MET A CA 1
ATOM 1746 C C . MET A 1 218 ? -1.464 -18.078 -9.055 1 98.12 218 MET A C 1
ATOM 1748 O O . MET A 1 218 ? -1.354 -18.938 -9.93 1 98.12 218 MET A O 1
ATOM 1752 N N . GLN A 1 219 ? -0.686 -17.016 -9.016 1 96.75 219 GLN A N 1
ATOM 1753 C CA . GLN A 1 219 ? 0.376 -16.844 -10 1 96.75 219 GLN A CA 1
ATOM 1754 C C . GLN A 1 219 ? 1.425 -17.938 -9.891 1 96.75 219 GLN A C 1
ATOM 1756 O O . GLN A 1 219 ? 2.096 -18.266 -10.867 1 96.75 219 GLN A O 1
ATOM 1761 N N . LEU A 1 220 ? 1.586 -18.516 -8.719 1 97.44 220 LEU A N 1
ATOM 1762 C CA . LEU A 1 220 ? 2.58 -19.547 -8.484 1 97.44 220 LEU A CA 1
ATOM 1763 C C . LEU A 1 220 ? 2.205 -20.844 -9.211 1 97.44 220 LEU A C 1
ATOM 1765 O O . LEU A 1 220 ? 3.039 -21.734 -9.375 1 97.44 220 LEU A O 1
ATOM 1769 N N . SER A 1 221 ? 0.975 -20.953 -9.688 1 96 221 SER A N 1
ATOM 1770 C CA . SER A 1 221 ? 0.569 -22.125 -10.461 1 96 221 SER A CA 1
ATOM 1771 C C . SER A 1 221 ? 1.382 -22.25 -11.75 1 96 221 SER A C 1
ATOM 1773 O O . SER A 1 221 ? 1.518 -23.344 -12.305 1 96 221 SER A O 1
ATOM 1775 N N . LEU A 1 222 ? 1.933 -21.141 -12.203 1 94.31 222 LEU A N 1
ATOM 1776 C CA . LEU A 1 222 ? 2.697 -21.125 -13.445 1 94.31 222 LEU A CA 1
ATOM 1777 C C . LEU A 1 222 ? 4.023 -21.859 -13.281 1 94.31 222 LEU A C 1
ATOM 1779 O O . LEU A 1 222 ? 4.688 -22.172 -14.273 1 94.31 222 LEU A O 1
ATOM 1783 N N . MET A 1 223 ? 4.395 -22.109 -12.031 1 92.5 223 MET A N 1
ATOM 1784 C CA . MET A 1 223 ? 5.676 -22.766 -11.805 1 92.5 223 MET A CA 1
ATOM 1785 C C . MET A 1 223 ? 5.469 -24.156 -11.195 1 92.5 223 MET A C 1
ATOM 1787 O O . MET A 1 223 ? 6.414 -24.766 -10.703 1 92.5 223 MET A O 1
ATOM 1791 N N . SER A 1 224 ? 4.262 -24.562 -11.133 1 91.38 224 SER A N 1
ATOM 1792 C CA . SER A 1 224 ? 3.922 -25.844 -10.531 1 91.38 224 SER A CA 1
ATOM 1793 C C . SER A 1 224 ? 3.291 -26.797 -11.547 1 91.38 224 SER A C 1
ATOM 1795 O O . SER A 1 224 ? 2.541 -26.359 -12.422 1 91.38 224 SER A O 1
ATOM 1797 N N . ASN A 1 225 ? 3.523 -28.047 -11.352 1 90.5 225 ASN A N 1
ATOM 1798 C CA . ASN A 1 225 ? 2.9 -29.062 -12.203 1 90.5 225 ASN A CA 1
ATOM 1799 C C . ASN A 1 225 ? 1.674 -29.672 -11.539 1 90.5 225 ASN A C 1
ATOM 1801 O O . ASN A 1 225 ? 0.993 -30.516 -12.133 1 90.5 225 ASN A O 1
ATOM 1805 N N . ALA A 1 226 ? 1.423 -29.234 -10.383 1 92.38 226 ALA A N 1
ATOM 1806 C CA . ALA A 1 226 ? 0.251 -29.766 -9.688 1 92.38 226 ALA A CA 1
ATOM 1807 C C . ALA A 1 226 ? -1.039 -29.312 -10.359 1 92.38 226 ALA A C 1
ATOM 1809 O O . ALA A 1 226 ? -1.101 -28.219 -10.93 1 92.38 226 ALA A O 1
ATOM 1810 N N . SER A 1 227 ? -2.092 -30.125 -10.305 1 91.81 227 SER A N 1
ATOM 1811 C CA . SER A 1 227 ? -3.377 -29.766 -10.898 1 91.81 227 SER A CA 1
ATOM 1812 C C . SER A 1 227 ? -4.012 -28.578 -10.188 1 91.81 227 SER A C 1
ATOM 1814 O O . SER A 1 227 ? -4.609 -27.719 -10.828 1 91.81 227 SER A O 1
ATOM 1816 N N . VAL A 1 228 ? -3.861 -28.625 -8.867 1 94.5 228 VAL A N 1
ATOM 1817 C CA . VAL A 1 228 ? -4.309 -27.484 -8.062 1 94.5 228 VAL A CA 1
ATOM 1818 C C . VAL A 1 228 ? -3.166 -27 -7.176 1 94.5 228 VAL A C 1
ATOM 1820 O O . VAL A 1 228 ? -2.305 -27.781 -6.773 1 94.5 228 VAL A O 1
ATOM 1823 N N . LEU A 1 229 ? -3.217 -25.688 -6.941 1 95.81 229 LEU A N 1
ATOM 1824 C CA . LEU A 1 229 ? -2.076 -25.047 -6.293 1 95.81 229 LEU A CA 1
ATOM 1825 C C . LEU A 1 229 ? -1.836 -25.641 -4.906 1 95.81 229 LEU A C 1
ATOM 1827 O O . LEU A 1 229 ? -0.688 -25.859 -4.512 1 95.81 229 LEU A O 1
ATOM 1831 N N . TRP A 1 230 ? -2.904 -25.938 -4.098 1 96.75 230 TRP A N 1
ATOM 1832 C CA . TRP A 1 230 ? -2.756 -26.375 -2.711 1 96.75 230 TRP A CA 1
ATOM 1833 C C . TRP A 1 230 ? -2.258 -27.812 -2.641 1 96.75 230 TRP A C 1
ATOM 1835 O O . TRP A 1 230 ? -1.984 -28.328 -1.556 1 96.75 230 TRP A O 1
ATOM 1845 N N . GLU A 1 231 ? -2.035 -28.5 -3.789 1 96 231 GLU A N 1
ATOM 1846 C CA . GLU A 1 231 ? -1.438 -29.828 -3.836 1 96 231 GLU A CA 1
ATOM 1847 C C . GLU A 1 231 ? 0.041 -29.766 -4.207 1 96 231 GLU A C 1
ATOM 1849 O O . GLU A 1 231 ? 0.735 -30.781 -4.211 1 96 231 GLU A O 1
ATOM 1854 N N . SER A 1 232 ? 0.46 -28.578 -4.535 1 95.62 232 SER A N 1
ATOM 1855 C CA . SER A 1 232 ? 1.871 -28.422 -4.871 1 95.62 232 SER A CA 1
ATOM 1856 C C . SER A 1 232 ? 2.756 -28.609 -3.641 1 95.62 232 SER A C 1
ATOM 1858 O O . SER A 1 232 ? 2.332 -28.344 -2.518 1 95.62 232 SER A O 1
ATOM 1860 N N . GLU A 1 233 ? 3.992 -28.984 -3.854 1 94.81 233 GLU A N 1
ATOM 1861 C CA . GLU A 1 233 ? 4.957 -29.219 -2.783 1 94.81 233 GLU A CA 1
ATOM 1862 C C . GLU A 1 233 ? 5.188 -27.969 -1.956 1 94.81 233 GLU A C 1
ATOM 1864 O O . GLU A 1 233 ? 5.328 -28.031 -0.733 1 94.81 233 GLU A O 1
ATOM 1869 N N . MET A 1 234 ? 5.152 -26.859 -2.582 1 95.75 234 MET A N 1
ATOM 1870 C CA . MET A 1 234 ? 5.453 -25.578 -1.945 1 95.75 234 MET A CA 1
ATOM 1871 C C . MET A 1 234 ? 4.426 -25.25 -0.867 1 95.75 234 MET A C 1
ATOM 1873 O O . MET A 1 234 ? 4.73 -24.547 0.094 1 95.75 234 MET A O 1
ATOM 1877 N N . PHE A 1 235 ? 3.25 -25.766 -0.985 1 97.69 235 PHE A N 1
ATOM 1878 C CA . PHE A 1 235 ? 2.162 -25.328 -0.118 1 97.69 235 PHE A CA 1
ATOM 1879 C C . PHE A 1 235 ? 1.888 -26.359 0.967 1 97.69 235 PHE A C 1
ATOM 1881 O O . PHE A 1 235 ? 1.108 -26.109 1.889 1 97.69 235 PHE A O 1
ATOM 1888 N N . LYS A 1 236 ? 2.521 -27.531 0.986 1 95.12 236 LYS A N 1
ATOM 1889 C CA . LYS A 1 236 ? 2.279 -28.641 1.897 1 95.12 236 LYS A CA 1
ATOM 1890 C C . LYS A 1 236 ? 2.512 -28.234 3.348 1 95.12 236 LYS A C 1
ATOM 1892 O O . LYS A 1 236 ? 1.854 -28.734 4.258 1 95.12 236 LYS A O 1
ATOM 1897 N N . SER A 1 237 ? 3.373 -27.312 3.566 1 97.19 237 SER A N 1
ATOM 1898 C CA . SER A 1 237 ? 3.754 -26.922 4.918 1 97.19 237 SER A CA 1
ATOM 1899 C C . SER A 1 237 ? 2.848 -25.812 5.445 1 97.19 237 SER A C 1
ATOM 1901 O O . SER A 1 237 ? 3.047 -25.312 6.559 1 97.19 237 SER A O 1
ATOM 1903 N N . TYR A 1 238 ? 1.822 -25.438 4.664 1 98.12 238 TYR A N 1
ATOM 1904 C CA . TYR A 1 238 ? 0.978 -24.312 5.035 1 98.12 238 TYR A CA 1
ATOM 1905 C C . TYR A 1 238 ? -0.498 -24.688 4.953 1 98.12 238 TYR A C 1
ATOM 1907 O O . TYR A 1 238 ? -1.219 -24.203 4.074 1 98.12 238 TYR A O 1
ATOM 1915 N N . PRO A 1 239 ? -0.967 -25.438 5.91 1 97.31 239 PRO A N 1
ATOM 1916 C CA . PRO A 1 239 ? -2.309 -26.031 5.836 1 97.31 239 PRO A CA 1
ATOM 1917 C C . PRO A 1 239 ? -3.412 -24.969 5.855 1 97.31 239 PRO A C 1
ATOM 1919 O O . PRO A 1 239 ? -4.449 -25.156 5.211 1 97.31 239 PRO A O 1
ATOM 1922 N N . ASN A 1 240 ? -3.264 -23.875 6.664 1 96.94 240 ASN A N 1
ATOM 1923 C CA . ASN A 1 240 ? -4.289 -22.844 6.691 1 96.94 240 ASN A CA 1
ATOM 1924 C C . ASN A 1 240 ? -4.402 -22.125 5.348 1 96.94 240 ASN A C 1
ATOM 1926 O O . ASN A 1 240 ? -5.5 -21.781 4.914 1 96.94 240 ASN A O 1
ATOM 1930 N N . VAL A 1 241 ? -3.26 -21.953 4.672 1 98.12 241 VAL A N 1
ATOM 1931 C CA . VAL A 1 241 ? -3.268 -21.359 3.336 1 98.12 241 VAL A CA 1
ATOM 1932 C C . VAL A 1 241 ? -4.004 -22.281 2.367 1 98.12 241 VAL A C 1
ATOM 1934 O O . VAL A 1 241 ? -4.812 -21.828 1.558 1 98.12 241 VAL A O 1
ATOM 1937 N N . CYS A 1 242 ? -3.701 -23.562 2.479 1 97.88 242 CYS A N 1
ATOM 1938 C CA . CYS A 1 242 ? -4.332 -24.547 1.594 1 97.88 242 CYS A CA 1
ATOM 1939 C C . CYS A 1 242 ? -5.844 -24.531 1.77 1 97.88 242 CYS A C 1
ATOM 1941 O O . CYS A 1 242 ? -6.586 -24.516 0.787 1 97.88 242 CYS A O 1
ATOM 1943 N N . LYS A 1 243 ? -6.305 -24.531 3.008 1 96.94 243 LYS A N 1
ATOM 1944 C CA . LYS A 1 243 ? -7.734 -24.484 3.297 1 96.94 243 LYS A CA 1
ATOM 1945 C C . LYS A 1 243 ? -8.375 -23.219 2.719 1 96.94 243 LYS A C 1
ATOM 1947 O O . LYS A 1 243 ? -9.453 -23.281 2.129 1 96.94 243 LYS A O 1
ATOM 1952 N N . TRP A 1 244 ? -7.75 -22.109 2.885 1 97.62 244 TRP A N 1
ATOM 1953 C CA . TRP A 1 244 ? -8.234 -20.828 2.389 1 97.62 244 TRP A CA 1
ATOM 1954 C C . TRP A 1 244 ? -8.273 -20.812 0.864 1 97.62 244 TRP A C 1
ATOM 1956 O O . TRP A 1 244 ? -9.227 -20.312 0.264 1 97.62 244 TRP A O 1
ATOM 1966 N N . LEU A 1 245 ? -7.207 -21.391 0.205 1 98.31 245 LEU A N 1
ATOM 1967 C CA . LEU A 1 245 ? -7.184 -21.484 -1.251 1 98.31 245 LEU A CA 1
ATOM 1968 C C . LEU A 1 245 ? -8.383 -22.281 -1.761 1 98.31 245 LEU A C 1
ATOM 1970 O O . LEU A 1 245 ? -9.008 -21.906 -2.752 1 98.31 245 LEU A O 1
ATOM 1974 N N . GLN A 1 246 ? -8.672 -23.344 -1.116 1 97.88 246 GLN A N 1
ATOM 1975 C CA . GLN A 1 246 ? -9.812 -24.172 -1.486 1 97.88 246 GLN A CA 1
ATOM 1976 C C . GLN A 1 246 ? -11.125 -23.391 -1.337 1 97.88 246 GLN A C 1
ATOM 1978 O O . GLN A 1 246 ? -11.984 -23.453 -2.213 1 97.88 246 GLN A O 1
ATOM 1983 N N . LEU A 1 247 ? -11.219 -22.703 -0.245 1 97.31 247 LEU A N 1
ATOM 1984 C CA . LEU A 1 247 ? -12.391 -21.859 0.001 1 97.31 247 LEU A CA 1
ATOM 1985 C C . LEU A 1 247 ? -12.57 -20.828 -1.109 1 97.31 247 LEU A C 1
ATOM 1987 O O . LEU A 1 247 ? -13.656 -20.719 -1.683 1 97.31 247 LEU A O 1
ATOM 1991 N N . MET A 1 248 ? -11.523 -20.141 -1.453 1 98.38 248 MET A N 1
ATOM 1992 C CA . MET A 1 248 ? -11.562 -19.078 -2.441 1 98.38 248 MET A CA 1
ATOM 1993 C C . MET A 1 248 ? -11.859 -19.625 -3.832 1 98.38 248 MET A C 1
ATOM 1995 O O . MET A 1 248 ? -12.5 -18.953 -4.641 1 98.38 248 MET A O 1
ATOM 1999 N N . SER A 1 249 ? -11.43 -20.859 -4.125 1 98.31 249 SER A N 1
ATOM 2000 C CA . SER A 1 249 ? -11.617 -21.469 -5.438 1 98.31 249 SER A CA 1
ATOM 2001 C C . SER A 1 249 ? -13.094 -21.688 -5.73 1 98.31 249 SER A C 1
ATOM 2003 O O . SER A 1 249 ? -13.484 -21.891 -6.883 1 98.31 249 SER A O 1
ATOM 2005 N N . LYS A 1 250 ? -13.906 -21.594 -4.707 1 98.31 250 LYS A N 1
ATOM 2006 C CA . LYS A 1 250 ? -15.336 -21.844 -4.859 1 98.31 250 LYS A CA 1
ATOM 2007 C C . LYS A 1 250 ? -16.109 -20.531 -4.98 1 98.31 250 LYS A C 1
ATOM 2009 O O . LYS A 1 250 ? -17.328 -20.531 -5.141 1 98.31 250 LYS A O 1
ATOM 2014 N N . THR A 1 251 ? -15.414 -19.406 -4.871 1 98.62 251 THR A N 1
ATOM 2015 C CA . THR A 1 251 ? -16.047 -18.094 -4.992 1 98.62 251 THR A CA 1
ATOM 2016 C C . THR A 1 251 ? -16.656 -17.906 -6.383 1 98.62 251 THR A C 1
ATOM 2018 O O . THR A 1 251 ? -16.016 -18.266 -7.387 1 98.62 251 THR A O 1
ATOM 2021 N N . PRO A 1 252 ? -17.844 -17.344 -6.496 1 98.62 252 PRO A N 1
ATOM 2022 C CA . PRO A 1 252 ? -18.469 -17.156 -7.809 1 98.62 252 PRO A CA 1
ATOM 2023 C C . PRO A 1 252 ? -17.578 -16.406 -8.789 1 98.62 252 PRO A C 1
ATOM 2025 O O . PRO A 1 252 ? -16.719 -15.617 -8.383 1 98.62 252 PRO A O 1
ATOM 2028 N N . GLU A 1 253 ? -17.703 -16.688 -10.117 1 98.56 253 GLU A N 1
ATOM 2029 C CA . GLU A 1 253 ? -17.016 -16.047 -11.234 1 98.56 253 GLU A CA 1
ATOM 2030 C C . GLU A 1 253 ? -15.547 -16.453 -11.289 1 98.56 253 GLU A C 1
ATOM 2032 O O . GLU A 1 253 ? -14.805 -16.031 -12.172 1 98.56 253 GLU A O 1
ATOM 2037 N N . HIS A 1 254 ? -15.117 -17.359 -10.391 1 98.69 254 HIS A N 1
ATOM 2038 C CA . HIS A 1 254 ? -13.727 -17.766 -10.305 1 98.69 254 HIS A CA 1
ATOM 2039 C C . HIS A 1 254 ? -13.211 -18.266 -11.648 1 98.69 254 HIS A C 1
ATOM 2041 O O . HIS A 1 254 ? -12.195 -17.781 -12.148 1 98.69 254 HIS A O 1
ATOM 2047 N N . ASP A 1 255 ? -13.914 -19.156 -12.32 1 97.88 255 ASP A N 1
ATOM 2048 C CA . ASP A 1 255 ? -13.438 -19.797 -13.539 1 97.88 255 ASP A CA 1
ATOM 2049 C C . ASP A 1 255 ? -13.312 -18.781 -14.68 1 97.88 255 ASP A C 1
ATOM 2051 O O . ASP A 1 255 ? -12.414 -18.891 -15.516 1 97.88 255 ASP A O 1
ATOM 2055 N N . LYS A 1 256 ? -14.227 -17.844 -14.711 1 98.25 256 LYS A N 1
ATOM 2056 C CA . LYS A 1 256 ? -14.156 -16.797 -15.727 1 98.25 256 LYS A CA 1
ATOM 2057 C C . LYS A 1 256 ? -12.922 -15.93 -15.539 1 98.25 256 LYS A C 1
ATOM 2059 O O . LYS A 1 256 ? -12.219 -15.617 -16.5 1 98.25 256 LYS A O 1
ATOM 2064 N N . VAL A 1 257 ? -12.609 -15.578 -14.297 1 98.62 257 VAL A N 1
ATOM 2065 C CA . VAL A 1 257 ? -11.508 -14.688 -13.961 1 98.62 257 VAL A CA 1
ATOM 2066 C C . VAL A 1 257 ? -10.18 -15.383 -14.234 1 98.62 257 VAL A C 1
ATOM 2068 O O . VAL A 1 257 ? -9.211 -14.75 -14.672 1 98.62 257 VAL A O 1
ATOM 2071 N N . PHE A 1 258 ? -10.094 -16.734 -14.055 1 98.19 258 PHE A N 1
ATOM 2072 C CA . PHE A 1 258 ? -8.805 -17.422 -14.078 1 98.19 258 PHE A CA 1
ATOM 2073 C C . PHE A 1 258 ? -8.656 -18.234 -15.359 1 98.19 258 PHE A C 1
ATOM 2075 O O . PHE A 1 258 ? -7.68 -18.984 -15.516 1 98.19 258 PHE A O 1
ATOM 2082 N N . LYS A 1 259 ? -9.594 -18.062 -16.297 1 97.75 259 LYS A N 1
ATOM 2083 C CA . LYS A 1 259 ? -9.586 -18.812 -17.547 1 97.75 259 LYS A CA 1
ATOM 2084 C C . LYS A 1 259 ? -8.25 -18.656 -18.281 1 97.75 259 LYS A C 1
ATOM 2086 O O . LYS A 1 259 ? -7.613 -19.656 -18.625 1 97.75 259 LYS A O 1
ATOM 2091 N N . PHE A 1 260 ? -7.777 -17.453 -18.422 1 96.38 260 PHE A N 1
ATOM 2092 C CA . PHE A 1 260 ? -6.582 -17.188 -19.219 1 96.38 260 PHE A CA 1
ATOM 2093 C C . PHE A 1 260 ? -5.328 -17.594 -18.453 1 96.38 260 PHE A C 1
ATOM 2095 O O . PHE A 1 260 ? -4.348 -18.047 -19.062 1 96.38 260 PHE A O 1
ATOM 2102 N N . LEU A 1 261 ? -5.305 -17.453 -17.125 1 96.06 261 LEU A N 1
ATOM 2103 C CA . LEU A 1 261 ? -4.184 -17.938 -16.344 1 96.06 261 LEU A CA 1
ATOM 2104 C C . LEU A 1 261 ? -4.055 -19.453 -16.453 1 96.06 261 LEU A C 1
ATOM 2106 O O . LEU A 1 261 ? -2.947 -19.984 -16.562 1 96.06 261 LEU A O 1
ATOM 2110 N N . ASN A 1 262 ? -5.195 -20.125 -16.422 1 95.19 262 ASN A N 1
ATOM 2111 C CA . ASN A 1 262 ? -5.203 -21.578 -16.547 1 95.19 262 ASN A CA 1
ATOM 2112 C C . ASN A 1 262 ? -4.699 -22.031 -17.906 1 95.19 262 ASN A C 1
ATOM 2114 O O . ASN A 1 262 ? -3.996 -23.047 -18.016 1 95.19 262 ASN A O 1
ATOM 2118 N N . ILE A 1 263 ? -5.066 -21.281 -18.938 1 94.06 263 ILE A N 1
ATOM 2119 C CA . ILE A 1 263 ? -4.574 -21.578 -20.281 1 94.06 263 ILE A CA 1
ATOM 2120 C C . ILE A 1 263 ? -3.055 -21.438 -20.312 1 94.06 263 ILE A C 1
ATOM 2122 O O . ILE A 1 263 ? -2.35 -22.297 -20.844 1 94.06 263 ILE A O 1
ATOM 2126 N N . LEU A 1 264 ? -2.588 -20.344 -19.703 1 91.75 264 LEU A N 1
ATOM 2127 C CA . LEU A 1 264 ? -1.151 -20.109 -19.656 1 91.75 264 LEU A CA 1
ATOM 2128 C C . LEU A 1 264 ? -0.441 -21.188 -18.875 1 91.75 264 LEU A C 1
ATOM 2130 O O . LEU A 1 264 ? 0.663 -21.609 -19.234 1 91.75 264 LEU A O 1
ATOM 2134 N N . LYS A 1 265 ? -0.993 -21.609 -17.797 1 92.5 265 LYS A N 1
ATOM 2135 C CA . LYS A 1 265 ? -0.438 -22.672 -16.953 1 92.5 265 LYS A CA 1
ATOM 2136 C C . LYS A 1 265 ? -0.278 -23.969 -17.75 1 92.5 265 LYS A C 1
ATOM 2138 O O . LYS A 1 265 ? 0.752 -24.625 -17.656 1 92.5 265 LYS A O 1
ATOM 2143 N N . GLU A 1 266 ? -1.266 -24.312 -18.484 1 90.56 266 GLU A N 1
ATOM 2144 C CA . GLU A 1 266 ? -1.228 -25.531 -19.297 1 90.56 266 GLU A CA 1
ATOM 2145 C C . GLU A 1 266 ? -0.116 -25.469 -20.344 1 90.56 266 GLU A C 1
ATOM 2147 O O . GLU A 1 266 ? 0.59 -26.453 -20.562 1 90.56 266 GLU A O 1
ATOM 2152 N N . LYS A 1 267 ? 0.026 -24.328 -20.906 1 84.75 267 LYS A N 1
ATOM 2153 C CA . LYS A 1 267 ? 1.081 -24.156 -21.891 1 84.75 267 LYS A CA 1
ATOM 2154 C C . LYS A 1 267 ? 2.463 -24.266 -21.25 1 84.75 267 LYS A C 1
ATOM 2156 O O . LYS A 1 267 ? 3.365 -24.891 -21.828 1 84.75 267 LYS A O 1
ATOM 2161 N N . SER A 1 268 ? 2.578 -23.703 -20.109 1 82.31 268 SER A N 1
ATOM 2162 C CA . SER A 1 268 ? 3.85 -23.719 -19.391 1 82.31 268 SER A CA 1
ATOM 2163 C C . SER A 1 268 ? 4.207 -25.125 -18.938 1 82.31 268 SER A C 1
ATOM 2165 O O . SER A 1 268 ? 5.383 -25.516 -18.953 1 82.31 268 SER A O 1
ATOM 2167 N N . SER A 1 269 ? 3.223 -25.859 -18.5 1 80.12 269 SER A N 1
ATOM 2168 C CA . SER A 1 269 ? 3.432 -27.234 -18.047 1 80.12 269 SER A CA 1
ATOM 2169 C C . SER A 1 269 ? 3.883 -28.141 -19.188 1 80.12 269 SER A C 1
ATOM 2171 O O . SER A 1 269 ? 4.75 -29 -19 1 80.12 269 SER A O 1
ATOM 2173 N N . ASN A 1 270 ? 3.301 -27.906 -20.297 1 75.94 270 ASN A N 1
ATOM 2174 C CA . ASN A 1 270 ? 3.68 -28.688 -21.469 1 75.94 270 ASN A CA 1
ATOM 2175 C C . ASN A 1 270 ? 5.125 -28.422 -21.875 1 75.94 270 ASN A C 1
ATOM 2177 O O . ASN A 1 270 ? 5.84 -29.344 -22.281 1 75.94 270 ASN A O 1
ATOM 2181 N N . GLU A 1 271 ? 5.523 -27.219 -21.719 1 74.25 271 GLU A N 1
ATOM 2182 C CA . GLU A 1 271 ? 6.895 -26.859 -22.062 1 74.25 271 GLU A CA 1
ATOM 2183 C C . GLU A 1 271 ? 7.887 -27.438 -21.047 1 74.25 271 GLU A C 1
ATOM 2185 O O . GLU A 1 271 ? 8.977 -27.859 -21.438 1 74.25 271 GLU A O 1
ATOM 2190 N N . ARG A 1 272 ? 7.496 -27.594 -19.844 1 70.38 272 ARG A N 1
ATOM 2191 C CA . ARG A 1 272 ? 8.359 -28.141 -18.797 1 70.38 272 ARG A CA 1
ATOM 2192 C C . ARG A 1 272 ? 8.484 -29.656 -18.938 1 70.38 272 ARG A C 1
ATOM 2194 O O . ARG A 1 272 ? 9.562 -30.203 -18.703 1 70.38 272 ARG A O 1
ATOM 2201 N N . THR A 1 273 ? 7.402 -30.234 -19.328 1 69.31 273 THR A N 1
ATOM 2202 C CA . THR A 1 273 ? 7.395 -31.688 -19.469 1 69.31 273 THR A CA 1
ATOM 2203 C C . THR A 1 273 ? 8.109 -32.125 -20.75 1 69.31 273 THR A C 1
ATOM 2205 O O . THR A 1 273 ? 8.773 -33.156 -20.781 1 69.31 273 THR A O 1
ATOM 2208 N N . SER A 1 274 ? 8 -31.188 -21.719 1 63.47 274 SER A N 1
ATOM 2209 C CA . SER A 1 274 ? 8.688 -31.5 -22.969 1 63.47 274 SER A CA 1
ATOM 2210 C C . SER A 1 274 ? 10.195 -31.344 -22.828 1 63.47 274 SER A C 1
ATOM 2212 O O . SER A 1 274 ? 10.961 -31.922 -23.609 1 63.47 274 SER A O 1
ATOM 22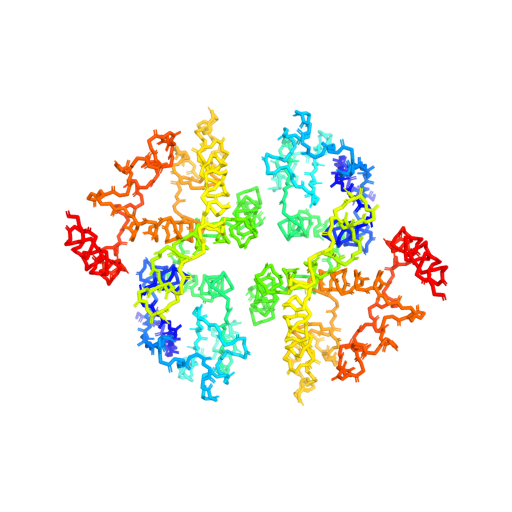14 N N . LYS A 1 275 ? 10.602 -30.688 -22 1 59.81 275 LYS A N 1
ATOM 2215 C CA . LYS A 1 275 ? 12.031 -30.469 -21.797 1 59.81 275 LYS A CA 1
ATOM 2216 C C . LYS A 1 275 ? 12.625 -31.531 -20.859 1 59.81 275 LYS A C 1
ATOM 2218 O O . LYS A 1 275 ? 13.836 -31.578 -20.656 1 59.81 275 LYS A O 1
ATOM 2223 N N . LEU A 1 276 ? 11.625 -32.312 -20.156 1 46.56 276 LEU A N 1
ATOM 2224 C CA . LEU A 1 276 ? 12.078 -33.469 -19.375 1 46.56 276 LEU A CA 1
ATOM 2225 C C . LEU A 1 276 ? 12.18 -34.719 -20.25 1 46.56 276 LEU A C 1
ATOM 2227 O O . LEU A 1 276 ? 13.07 -35.562 -20.047 1 46.56 276 LEU A O 1
ATOM 2231 N N . MET B 1 1 ? -16.812 20.469 32.406 1 29.45 1 MET B N 1
ATOM 2232 C CA . MET B 1 1 ? -16.125 20.453 31.109 1 29.45 1 MET B CA 1
ATOM 2233 C C . MET B 1 1 ? -15.5 19.078 30.844 1 29.45 1 MET B C 1
ATOM 2235 O O . MET B 1 1 ? -14.688 18.609 31.625 1 29.45 1 MET B O 1
ATOM 2239 N N . ILE B 1 2 ? -16.219 18.062 30.484 1 39.72 2 ILE B N 1
ATOM 2240 C CA . ILE B 1 2 ? -15.805 16.672 30.438 1 39.72 2 ILE B CA 1
ATOM 2241 C C . ILE B 1 2 ? -14.414 16.562 29.828 1 39.72 2 ILE B C 1
ATOM 2243 O O . ILE B 1 2 ? -14.164 17.094 28.734 1 39.72 2 ILE B O 1
ATOM 2247 N N . SER B 1 3 ? -13.461 16.5 30.484 1 43.69 3 SER B N 1
ATOM 2248 C CA . SER B 1 3 ? -12.047 16.438 30.125 1 43.69 3 SER B CA 1
ATOM 2249 C C . SER B 1 3 ? -11.805 15.492 28.953 1 43.69 3 SER B C 1
ATOM 2251 O O . SER B 1 3 ? -12.07 14.289 29.062 1 43.69 3 SER B O 1
ATOM 2253 N N . THR B 1 4 ? -12.117 15.805 27.547 1 58.5 4 THR B N 1
ATOM 2254 C CA . THR B 1 4 ? -12.055 15.258 26.188 1 58.5 4 THR B CA 1
ATOM 2255 C C . THR B 1 4 ? -10.656 14.727 25.891 1 58.5 4 THR B C 1
ATOM 2257 O O . THR B 1 4 ? -10.211 14.758 24.734 1 58.5 4 THR B O 1
ATOM 2260 N N . GLN B 1 5 ? -9.938 14.281 26.969 1 75.81 5 GLN B N 1
ATOM 2261 C CA . GLN B 1 5 ? -8.555 13.836 26.844 1 75.81 5 GLN B CA 1
ATOM 2262 C C . GLN B 1 5 ? -8.484 12.344 26.547 1 75.81 5 GLN B C 1
ATOM 2264 O O . GLN B 1 5 ? -9.297 11.562 27.047 1 75.81 5 GLN B O 1
ATOM 2269 N N . ILE B 1 6 ? -7.672 11.922 25.531 1 86.44 6 ILE B N 1
ATOM 2270 C CA . ILE B 1 6 ? -7.359 10.523 25.266 1 86.44 6 ILE B CA 1
ATOM 2271 C C . ILE B 1 6 ? -6.898 9.844 26.547 1 86.44 6 ILE B C 1
ATOM 2273 O O . ILE B 1 6 ? -5.945 10.289 27.188 1 86.44 6 ILE B O 1
ATOM 2277 N N . LYS B 1 7 ? -7.641 8.836 27.016 1 87.94 7 LYS B N 1
ATOM 2278 C CA . LYS B 1 7 ? -7.297 8.102 28.219 1 87.94 7 LYS B CA 1
ATOM 2279 C C . LYS B 1 7 ? -6.492 6.844 27.891 1 87.94 7 LYS B C 1
ATOM 2281 O O . LYS B 1 7 ? -5.887 6.238 28.781 1 87.94 7 LYS B O 1
ATOM 2286 N N . ASP B 1 8 ? -6.465 6.488 26.656 1 92.38 8 ASP B N 1
ATOM 2287 C CA . ASP B 1 8 ? -5.738 5.305 26.203 1 92.38 8 ASP B CA 1
ATOM 2288 C C . ASP B 1 8 ? -4.234 5.469 26.422 1 92.38 8 ASP B C 1
ATOM 2290 O O . ASP B 1 8 ? -3.701 6.574 26.312 1 92.38 8 ASP B O 1
ATOM 2294 N N . LYS B 1 9 ? -3.646 4.434 26.891 1 96 9 LYS B N 1
ATOM 2295 C CA . LYS B 1 9 ? -2.193 4.383 26.75 1 96 9 LYS B CA 1
ATOM 2296 C C . LYS B 1 9 ? -1.789 3.979 25.344 1 96 9 LYS B C 1
ATOM 2298 O O . LYS B 1 9 ? -2.166 2.904 24.859 1 96 9 LYS B O 1
ATOM 2303 N N . ILE B 1 10 ? -1.095 4.844 24.672 1 98.06 10 ILE B N 1
ATOM 2304 C CA . ILE B 1 10 ? -0.685 4.605 23.281 1 98.06 10 ILE B CA 1
ATOM 2305 C C . ILE B 1 10 ? 0.836 4.488 23.219 1 98.06 10 ILE B C 1
ATOM 2307 O O . ILE B 1 10 ? 1.555 5.395 23.641 1 98.06 10 ILE B O 1
ATOM 2311 N N . ILE B 1 11 ? 1.365 3.35 22.688 1 98.75 11 ILE B N 1
ATOM 2312 C CA . ILE B 1 11 ? 2.799 3.115 22.547 1 98.75 11 ILE B CA 1
ATOM 2313 C C . ILE B 1 11 ? 3.162 2.99 21.078 1 98.75 11 ILE B C 1
ATOM 2315 O O . ILE B 1 11 ? 2.611 2.146 20.359 1 98.75 11 ILE B O 1
ATOM 2319 N N . LEU B 1 12 ? 3.979 3.855 20.609 1 98.88 12 LEU B N 1
ATOM 2320 C CA . LEU B 1 12 ? 4.535 3.775 19.266 1 98.88 12 LEU B CA 1
ATOM 2321 C C . LEU B 1 12 ? 5.91 3.123 19.281 1 98.88 12 LEU B C 1
ATOM 2323 O O . LEU B 1 12 ? 6.852 3.662 19.875 1 98.88 12 LEU B O 1
ATOM 2327 N N . TYR B 1 13 ? 6.004 1.928 18.734 1 98.94 13 TYR B N 1
ATOM 2328 C CA . TYR B 1 13 ? 7.281 1.247 18.531 1 98.94 13 TYR B CA 1
ATOM 2329 C C . TYR B 1 13 ? 7.918 1.656 17.203 1 98.94 13 TYR B C 1
ATOM 2331 O O . TYR B 1 13 ? 7.305 1.517 16.141 1 98.94 13 TYR B O 1
ATOM 2339 N N . GLY B 1 14 ? 9.07 2.215 17.25 1 98.62 14 GLY B N 1
ATOM 2340 C CA . GLY B 1 14 ? 9.695 2.68 16.031 1 98.62 14 GLY B CA 1
ATOM 2341 C C . GLY B 1 14 ? 11.141 3.1 16.219 1 98.62 14 GLY B C 1
ATOM 2342 O O . GLY B 1 14 ? 11.766 2.756 17.219 1 98.62 14 GLY B O 1
ATOM 2343 N N . ASN B 1 15 ? 11.711 3.637 15.258 1 98.06 15 ASN B N 1
ATOM 2344 C CA . ASN B 1 15 ? 13.039 4.238 15.219 1 98.06 15 ASN B CA 1
ATOM 2345 C C . ASN B 1 15 ? 13 5.633 14.602 1 98.06 15 ASN B C 1
ATOM 2347 O O . ASN B 1 15 ? 12.305 5.863 13.609 1 98.06 15 ASN B O 1
ATOM 2351 N N . HIS B 1 16 ? 13.75 6.566 15.148 1 97.25 16 HIS B N 1
ATOM 2352 C CA . HIS B 1 16 ? 13.695 7.965 14.734 1 97.25 16 HIS B CA 1
ATOM 2353 C C . HIS B 1 16 ? 14.281 8.148 13.336 1 97.25 16 HIS B C 1
ATOM 2355 O O . HIS B 1 16 ? 14.039 9.172 12.688 1 97.25 16 HIS B O 1
ATOM 2361 N N . ILE B 1 17 ? 15.008 7.148 12.883 1 95.88 17 ILE B N 1
ATOM 2362 C CA . ILE B 1 17 ? 15.602 7.23 11.555 1 95.88 17 ILE B CA 1
ATOM 2363 C C . ILE B 1 17 ? 14.633 6.652 10.523 1 95.88 17 ILE B C 1
ATOM 2365 O O . ILE B 1 17 ? 14.711 6.98 9.336 1 95.88 17 ILE B O 1
ATOM 2369 N N . SER B 1 18 ? 13.758 5.758 10.945 1 97.19 18 SER B N 1
ATOM 2370 C CA . SER B 1 18 ? 12.812 5.066 10.078 1 97.19 18 SER B CA 1
ATOM 2371 C C . SER B 1 18 ? 11.789 6.035 9.5 1 97.19 18 SER B C 1
ATOM 2373 O O . SER B 1 18 ? 11.086 6.727 10.234 1 97.19 18 SER B O 1
ATOM 2375 N N . GLN B 1 19 ? 11.695 6.113 8.188 1 98.31 19 GLN B N 1
ATOM 2376 C CA . GLN B 1 19 ? 10.805 7.023 7.477 1 98.31 19 GLN B CA 1
ATOM 2377 C C . GLN B 1 19 ? 9.344 6.777 7.855 1 98.31 19 GLN B C 1
ATOM 2379 O O . GLN B 1 19 ? 8.625 7.715 8.203 1 98.31 19 GLN B O 1
ATOM 2384 N N . PRO B 1 20 ? 8.875 5.5 7.859 1 98.62 20 PRO B N 1
ATOM 2385 C CA . PRO B 1 20 ? 7.473 5.281 8.219 1 98.62 20 PRO B CA 1
ATOM 2386 C C . PRO B 1 20 ? 7.191 5.566 9.695 1 98.62 20 PRO B C 1
ATOM 2388 O O . PRO B 1 20 ? 6.098 6.016 10.047 1 98.62 20 PRO B O 1
ATOM 2391 N N . SER B 1 21 ? 8.188 5.324 10.586 1 98.81 21 SER B N 1
ATOM 2392 C CA . SER B 1 21 ? 8.008 5.66 11.992 1 98.81 21 SER B CA 1
ATOM 2393 C C . SER B 1 21 ? 7.832 7.164 12.18 1 98.81 21 SER B C 1
ATOM 2395 O O . SER B 1 21 ? 6.941 7.602 12.914 1 98.81 21 SER B O 1
ATOM 2397 N N . ARG B 1 22 ? 8.664 7.93 11.492 1 98.88 22 ARG B N 1
ATOM 2398 C CA . ARG B 1 22 ? 8.586 9.383 11.594 1 98.88 22 ARG B CA 1
ATOM 2399 C C . ARG B 1 22 ? 7.258 9.898 11.055 1 98.88 22 ARG B C 1
ATOM 2401 O O . ARG B 1 22 ? 6.703 10.867 11.586 1 98.88 22 ARG B O 1
ATOM 2408 N N . SER B 1 23 ? 6.758 9.328 9.992 1 98.94 23 SER B N 1
ATOM 2409 C CA . SER B 1 23 ? 5.477 9.75 9.445 1 98.94 23 SER B CA 1
ATOM 2410 C C . SER B 1 23 ? 4.359 9.602 10.477 1 98.94 23 SER B C 1
ATOM 2412 O O . SER B 1 23 ? 3.553 10.516 10.656 1 98.94 23 SER B O 1
ATOM 2414 N N . VAL B 1 24 ? 4.324 8.43 11.164 1 98.94 24 VAL B N 1
ATOM 2415 C CA . VAL B 1 24 ? 3.297 8.164 12.172 1 98.94 24 VAL B CA 1
ATOM 2416 C C . VAL B 1 24 ? 3.48 9.109 13.359 1 98.94 24 VAL B C 1
ATOM 2418 O O . VAL B 1 24 ? 2.52 9.719 13.828 1 98.94 24 VAL B O 1
ATOM 2421 N N . MET B 1 25 ? 4.742 9.242 13.789 1 98.88 25 MET B N 1
ATOM 2422 C CA . MET B 1 25 ? 5.059 10.125 14.906 1 98.88 25 MET B CA 1
ATOM 2423 C C . MET B 1 25 ? 4.625 11.562 14.609 1 98.88 25 MET B C 1
ATOM 2425 O O . MET B 1 25 ? 4 12.211 15.453 1 98.88 25 MET B O 1
ATOM 2429 N N . TRP B 1 26 ? 4.961 12.039 13.367 1 98.94 26 TRP B N 1
ATOM 2430 C CA . TRP B 1 26 ? 4.641 13.406 12.961 1 98.94 26 TRP B CA 1
ATOM 2431 C C . TRP B 1 26 ? 3.133 13.633 12.953 1 98.94 26 TRP B C 1
ATOM 2433 O O . TRP B 1 26 ? 2.65 14.656 13.438 1 98.94 26 TRP B O 1
ATOM 2443 N N . PHE B 1 27 ? 2.316 12.68 12.477 1 98.94 27 PHE B N 1
ATOM 2444 C CA . PHE B 1 27 ? 0.86 12.766 12.461 1 98.94 27 PHE B CA 1
ATOM 2445 C C . PHE B 1 27 ? 0.312 12.891 13.883 1 98.94 27 PHE B C 1
ATOM 2447 O O . PHE B 1 27 ? -0.549 13.734 14.141 1 98.94 27 PHE B O 1
ATOM 2454 N N . MET B 1 28 ? 0.837 12.023 14.758 1 98.88 28 MET B N 1
ATOM 2455 C CA . MET B 1 28 ? 0.359 12.031 16.141 1 98.88 28 MET B CA 1
ATOM 2456 C C . MET B 1 28 ? 0.667 13.359 16.812 1 98.88 28 MET B C 1
ATOM 2458 O O . MET B 1 28 ? -0.186 13.922 17.5 1 98.88 28 MET B O 1
ATOM 2462 N N . MET B 1 29 ? 1.856 13.891 16.594 1 98.81 29 MET B N 1
ATOM 2463 C CA . MET B 1 29 ? 2.254 15.172 17.172 1 98.81 29 MET B CA 1
ATOM 2464 C C . MET B 1 29 ? 1.396 16.312 16.609 1 98.81 29 MET B C 1
ATOM 2466 O O . MET B 1 29 ? 0.921 17.156 17.375 1 98.81 29 MET B O 1
ATOM 2470 N N . LEU B 1 30 ? 1.144 16.297 15.305 1 98.75 30 LEU B N 1
ATOM 2471 C CA . LEU B 1 30 ? 0.406 17.359 14.633 1 98.75 30 LEU B CA 1
ATOM 2472 C C . LEU B 1 30 ? -1.054 17.375 15.07 1 98.75 30 LEU B C 1
ATOM 2474 O O . LEU B 1 30 ? -1.729 18.406 14.977 1 98.75 30 LEU B O 1
ATOM 2478 N N . ASN B 1 31 ? -1.559 16.25 15.531 1 98.38 31 ASN B N 1
ATOM 2479 C CA . ASN B 1 31 ? -2.971 16.141 15.883 1 98.38 31 ASN B CA 1
ATOM 2480 C C . ASN B 1 31 ? -3.158 15.938 17.391 1 98.38 31 ASN B C 1
ATOM 2482 O O . ASN B 1 31 ? -4.219 15.484 17.828 1 98.38 31 ASN B O 1
ATOM 2486 N N . ASN B 1 32 ? -2.105 16.172 18.156 1 97.44 32 ASN B N 1
ATOM 2487 C CA . ASN B 1 32 ? -2.119 16.172 19.609 1 97.44 32 ASN B CA 1
ATOM 2488 C C . ASN B 1 32 ? -2.572 14.828 20.172 1 97.44 32 ASN B C 1
ATOM 2490 O O . ASN B 1 32 ? -3.357 14.773 21.109 1 97.44 32 ASN B O 1
ATOM 2494 N N . ILE B 1 33 ? -2.191 13.734 19.547 1 98.06 33 ILE B N 1
ATOM 2495 C CA . ILE B 1 33 ? -2.373 12.383 20.078 1 98.06 33 ILE B CA 1
ATOM 2496 C C . ILE B 1 33 ? -1.172 12 20.938 1 98.06 33 ILE B C 1
ATOM 2498 O O . ILE B 1 33 ? -0.053 11.875 20.422 1 98.06 33 ILE B O 1
ATOM 2502 N N . PRO B 1 34 ? -1.398 11.836 22.203 1 97.5 34 PRO B N 1
ATOM 2503 C CA . PRO B 1 34 ? -0.266 11.477 23.062 1 97.5 34 PRO B CA 1
ATOM 2504 C C . PRO B 1 34 ? 0.24 10.062 22.797 1 97.5 34 PRO B C 1
ATOM 2506 O O . PRO B 1 34 ? -0.539 9.18 22.422 1 97.5 34 PRO B O 1
ATOM 2509 N N . PHE B 1 35 ? 1.544 9.898 22.984 1 98.25 35 PHE B N 1
ATOM 2510 C CA . PHE B 1 35 ? 2.111 8.562 22.828 1 98.25 35 PHE B CA 1
ATOM 2511 C C . PHE B 1 35 ? 3.406 8.422 23.609 1 98.25 35 PHE B C 1
ATOM 2513 O O . PHE B 1 35 ? 4.09 9.414 23.875 1 98.25 35 PHE B O 1
ATOM 2520 N N . GLU B 1 36 ? 3.627 7.234 24.031 1 98.44 36 GLU B N 1
ATOM 2521 C CA . GLU B 1 36 ? 4.945 6.801 24.469 1 98.44 36 GLU B CA 1
ATOM 2522 C C . GLU B 1 36 ? 5.754 6.203 23.328 1 98.44 36 GLU B C 1
ATOM 2524 O O . GLU B 1 36 ? 5.262 5.328 22.609 1 98.44 36 GLU B O 1
ATOM 2529 N N . PHE B 1 37 ? 6.922 6.723 23.172 1 98.56 37 PHE B N 1
ATOM 2530 C CA . PHE B 1 37 ? 7.773 6.203 22.109 1 98.56 37 PHE B CA 1
ATOM 2531 C C . PHE B 1 37 ? 8.711 5.125 22.641 1 98.56 37 PHE B C 1
ATOM 2533 O O . PHE B 1 37 ? 9.453 5.355 23.594 1 98.56 37 PHE B O 1
ATOM 2540 N N . LYS B 1 38 ? 8.641 3.963 22.078 1 98.62 38 LYS B N 1
ATOM 2541 C CA . LYS B 1 38 ? 9.57 2.877 22.375 1 98.62 38 LYS B CA 1
ATOM 2542 C C . LYS B 1 38 ? 10.516 2.617 21.203 1 98.62 38 LYS B C 1
ATOM 2544 O O . LYS B 1 38 ? 10.086 2.15 20.141 1 98.62 38 LYS B O 1
ATOM 2549 N N . LEU B 1 39 ? 11.789 2.842 21.469 1 98.44 39 LEU B N 1
ATOM 2550 C CA . LEU B 1 39 ? 12.812 2.709 20.438 1 98.44 39 LEU B CA 1
ATOM 2551 C C . LEU B 1 39 ? 13.086 1.241 20.125 1 98.44 39 LEU B C 1
ATOM 2553 O O . LEU B 1 39 ? 13.312 0.44 21.031 1 98.44 39 LEU B O 1
ATOM 2557 N N . ILE B 1 40 ? 12.945 0.875 18.891 1 98.31 40 ILE B N 1
ATOM 2558 C CA . ILE B 1 40 ? 13.367 -0.42 18.375 1 98.31 40 ILE B CA 1
ATOM 2559 C C . ILE B 1 40 ? 14.68 -0.263 17.609 1 98.31 40 ILE B C 1
ATOM 2561 O O . ILE B 1 40 ? 14.711 0.347 16.547 1 98.31 40 ILE B O 1
ATOM 2565 N N . ARG B 1 41 ? 15.781 -0.764 18.188 1 95.81 41 ARG B N 1
ATOM 2566 C CA . ARG B 1 41 ? 17.109 -0.658 17.578 1 95.81 41 ARG B CA 1
ATOM 2567 C C . ARG B 1 41 ? 17.312 -1.752 16.531 1 95.81 41 ARG B C 1
ATOM 2569 O O . ARG B 1 41 ? 17.609 -2.898 16.875 1 95.81 41 ARG B O 1
ATOM 2576 N N . LEU B 1 42 ? 17.25 -1.355 15.289 1 93.62 42 LEU B N 1
ATOM 2577 C CA . LEU B 1 42 ? 17.344 -2.322 14.195 1 93.62 42 LEU B CA 1
ATOM 2578 C C . LEU B 1 42 ? 18.766 -2.893 14.094 1 93.62 42 LEU B C 1
ATOM 2580 O O . LEU B 1 42 ? 18.938 -4.066 13.758 1 93.62 42 LEU B O 1
ATOM 2584 N N . GLU B 1 43 ? 19.75 -1.986 14.359 1 89.62 43 GLU B N 1
ATOM 2585 C CA . GLU B 1 43 ? 21.141 -2.428 14.297 1 89.62 43 GLU B CA 1
ATOM 2586 C C . GLU B 1 43 ? 21.438 -3.5 15.344 1 89.62 43 GLU B C 1
ATOM 2588 O O . GLU B 1 43 ? 22.406 -4.242 15.227 1 89.62 43 GLU B O 1
ATOM 2593 N N . LYS B 1 44 ? 20.609 -3.629 16.391 1 93.69 44 LYS B N 1
ATOM 2594 C CA . LYS B 1 44 ? 20.719 -4.656 17.422 1 93.69 44 LYS B CA 1
ATOM 2595 C C . LYS B 1 44 ? 19.703 -5.773 17.203 1 93.69 44 LYS B C 1
ATOM 2597 O O . LYS B 1 44 ? 19.562 -6.664 18.047 1 93.69 44 LYS B O 1
ATOM 2602 N N . LEU B 1 45 ? 18.875 -5.695 16.156 1 94.06 45 LEU B N 1
ATOM 2603 C CA . LEU B 1 45 ? 17.906 -6.688 15.719 1 94.06 45 LEU B CA 1
ATOM 2604 C C . LEU B 1 45 ? 16.766 -6.809 16.734 1 94.06 45 LEU B C 1
ATOM 2606 O O . LEU B 1 45 ? 16.219 -7.895 16.922 1 94.06 45 LEU B O 1
ATOM 2610 N N . ASP B 1 46 ? 16.453 -5.688 17.406 1 96.81 46 ASP B N 1
ATOM 2611 C CA . ASP B 1 46 ? 15.352 -5.68 18.359 1 96.81 46 ASP B CA 1
ATOM 2612 C C . ASP B 1 46 ? 14.047 -6.117 17.672 1 96.81 46 ASP B C 1
ATOM 2614 O O . ASP B 1 46 ? 13.188 -6.727 18.312 1 96.81 46 ASP B O 1
ATOM 2618 N N . HIS B 1 47 ? 13.898 -5.832 16.391 1 95.88 47 HIS B N 1
ATOM 2619 C CA . HIS B 1 47 ? 12.68 -6.129 15.641 1 95.88 47 HIS B CA 1
ATOM 2620 C C . HIS B 1 47 ? 12.531 -7.629 15.406 1 95.88 47 HIS B C 1
ATOM 2622 O O . HIS B 1 47 ? 11.469 -8.094 14.992 1 95.88 47 HIS B O 1
ATOM 2628 N N . ARG B 1 48 ? 13.555 -8.406 15.766 1 96.31 48 ARG B N 1
ATOM 2629 C CA . ARG B 1 48 ? 13.508 -9.844 15.555 1 96.31 48 ARG B CA 1
ATOM 2630 C C . ARG B 1 48 ? 13.383 -10.586 16.875 1 96.31 48 ARG B C 1
ATOM 2632 O O . ARG B 1 48 ? 13.344 -11.82 16.906 1 96.31 48 ARG B O 1
ATOM 2639 N N . SER B 1 49 ? 13.352 -9.875 17.984 1 97.12 49 SER B N 1
ATOM 2640 C CA . SER B 1 49 ? 13.211 -10.5 19.297 1 97.12 49 SER B CA 1
ATOM 2641 C C . SER B 1 49 ? 11.844 -11.156 19.453 1 97.12 49 SER B C 1
ATOM 2643 O O . SER B 1 49 ? 10.875 -10.742 18.812 1 97.12 49 SER B O 1
ATOM 2645 N N . LYS B 1 50 ? 11.75 -12.117 20.297 1 96.31 50 LYS B N 1
ATOM 2646 C CA . LYS B 1 50 ? 10.492 -12.805 20.594 1 96.31 50 LYS B CA 1
ATOM 2647 C C . LYS B 1 50 ? 9.453 -11.844 21.156 1 96.31 50 LYS B C 1
ATOM 2649 O O . LYS B 1 50 ? 8.266 -11.938 20.844 1 96.31 50 LYS B O 1
ATOM 2654 N N . SER B 1 51 ? 9.914 -10.969 21.969 1 96.44 51 SER B N 1
ATOM 2655 C CA . SER B 1 51 ? 9.008 -10.008 22.578 1 96.44 51 SER B CA 1
ATOM 2656 C C . SER B 1 51 ? 8.391 -9.078 21.531 1 96.44 51 SER B C 1
ATOM 2658 O O . SER B 1 51 ? 7.203 -8.766 21.594 1 96.44 51 SER B O 1
ATOM 2660 N N . TYR B 1 52 ? 9.203 -8.656 20.562 1 97.88 52 TYR B N 1
ATOM 2661 C CA . TYR B 1 52 ? 8.672 -7.75 19.547 1 97.88 52 TYR B CA 1
ATOM 2662 C C . TYR B 1 52 ? 7.809 -8.5 18.547 1 97.88 52 TYR B C 1
ATOM 2664 O O . TYR B 1 52 ? 6.855 -7.941 18 1 97.88 52 TYR B O 1
ATOM 2672 N N . GLU B 1 53 ? 8.172 -9.734 18.312 1 96.75 53 GLU B N 1
ATOM 2673 C CA . GLU B 1 53 ? 7.387 -10.547 17.391 1 96.75 53 GLU B CA 1
ATOM 2674 C C . GLU B 1 53 ? 5.93 -10.641 17.844 1 96.75 53 GLU B C 1
ATOM 2676 O O . GLU B 1 53 ? 5.023 -10.758 17.016 1 96.75 53 GLU B O 1
ATOM 2681 N N . LYS B 1 54 ? 5.672 -10.547 19.125 1 95.31 54 LYS B N 1
ATOM 2682 C CA . LYS B 1 54 ? 4.316 -10.555 19.672 1 95.31 54 LYS B CA 1
ATOM 2683 C C . LYS B 1 54 ? 3.574 -9.273 19.312 1 95.31 54 LYS B C 1
ATOM 2685 O O . LYS B 1 54 ? 2.344 -9.258 19.219 1 95.31 54 LYS B O 1
ATOM 2690 N N . ILE B 1 55 ? 4.32 -8.227 19.109 1 96.94 55 ILE B N 1
ATOM 2691 C CA . ILE B 1 55 ? 3.762 -6.926 18.75 1 96.94 55 ILE B CA 1
ATOM 2692 C C . ILE B 1 55 ? 3.553 -6.852 17.234 1 96.94 55 ILE B C 1
ATOM 2694 O O . ILE B 1 55 ? 2.482 -6.449 16.781 1 96.94 55 ILE B O 1
ATOM 2698 N N . ASN B 1 56 ? 4.562 -7.289 16.531 1 97.94 56 ASN B N 1
ATOM 2699 C CA . ASN B 1 56 ? 4.512 -7.305 15.078 1 97.94 56 ASN B CA 1
ATOM 2700 C C . ASN B 1 56 ? 5.113 -8.586 14.508 1 97.94 56 ASN B C 1
ATOM 2702 O O . ASN B 1 56 ? 6.324 -8.672 14.305 1 97.94 56 ASN B O 1
ATOM 2706 N N . PRO B 1 57 ? 4.273 -9.531 14.117 1 96.69 57 PRO B N 1
ATOM 2707 C CA . PRO B 1 57 ? 4.754 -10.812 13.602 1 96.69 57 PRO B CA 1
ATOM 2708 C C . PRO B 1 57 ? 5.492 -10.672 12.273 1 96.69 57 PRO B C 1
ATOM 2710 O O . PRO B 1 57 ? 6.145 -11.617 11.82 1 96.69 57 PRO B O 1
ATOM 2713 N N . MET B 1 58 ? 5.371 -9.492 11.609 1 97.88 58 MET B N 1
ATOM 2714 C CA . MET B 1 58 ? 6.117 -9.25 10.375 1 97.88 58 MET B CA 1
ATOM 2715 C C . MET B 1 58 ? 7.531 -8.766 10.688 1 97.88 58 MET B C 1
ATOM 2717 O O . MET B 1 58 ? 8.352 -8.625 9.781 1 97.88 58 MET B O 1
ATOM 2721 N N . LYS B 1 59 ? 7.746 -8.398 12 1 97.88 59 LYS B N 1
ATOM 2722 C CA . LYS B 1 59 ? 9.062 -8.016 12.492 1 97.88 59 LYS B CA 1
ATOM 2723 C C . LYS B 1 59 ? 9.547 -6.73 11.82 1 97.88 59 LYS B C 1
ATOM 2725 O O . 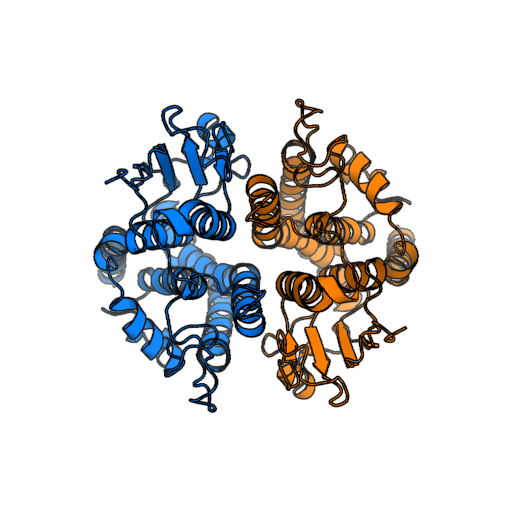LYS B 1 59 ? 10.727 -6.594 11.5 1 97.88 59 LYS B O 1
ATOM 2730 N N . GLN B 1 60 ? 8.625 -5.859 11.531 1 97.62 60 GLN B N 1
ATOM 2731 C CA . GLN B 1 60 ? 8.93 -4.555 10.953 1 97.62 60 GLN B CA 1
ATOM 2732 C C . GLN B 1 60 ? 8.523 -3.426 11.898 1 97.62 60 GLN B C 1
ATOM 2734 O O . GLN B 1 60 ? 7.895 -3.67 12.93 1 97.62 60 GLN B O 1
ATOM 2739 N N . ILE B 1 61 ? 8.906 -2.232 11.68 1 98.31 61 ILE B N 1
ATOM 2740 C CA . ILE B 1 61 ? 8.469 -1.026 12.375 1 98.31 61 ILE B CA 1
ATOM 2741 C C . ILE B 1 61 ? 7.898 -0.031 11.367 1 98.31 61 ILE B C 1
ATOM 2743 O O . ILE B 1 61 ? 8.234 -0.073 10.188 1 98.31 61 ILE B O 1
ATOM 2747 N N . PRO B 1 62 ? 6.977 0.871 11.742 1 98.81 62 PRO B N 1
ATOM 2748 C CA . PRO B 1 62 ? 6.477 1.062 13.102 1 98.81 62 PRO B CA 1
ATOM 2749 C C . PRO B 1 62 ? 5.344 0.1 13.461 1 98.81 62 PRO B C 1
ATOM 2751 O O . PRO B 1 62 ? 4.762 -0.526 12.57 1 98.81 62 PRO B O 1
ATOM 2754 N N . SER B 1 63 ? 5.113 -0.082 14.711 1 98.88 63 SER B N 1
ATOM 2755 C CA . SER B 1 63 ? 3.92 -0.699 15.281 1 98.88 63 SER B CA 1
ATOM 2756 C C . SER B 1 63 ? 3.311 0.18 16.359 1 98.88 63 SER B C 1
ATOM 2758 O O . SER B 1 63 ? 3.992 1.039 16.938 1 98.88 63 SER B O 1
ATOM 2760 N N . LEU B 1 64 ? 2.084 0.012 16.609 1 98.81 64 LEU B N 1
ATOM 2761 C CA . LEU B 1 64 ? 1.335 0.784 17.594 1 98.81 64 LEU B CA 1
ATOM 2762 C C . LEU B 1 64 ? 0.537 -0.135 18.516 1 98.81 64 LEU B C 1
ATOM 2764 O O . LEU B 1 64 ? -0.138 -1.054 18.047 1 98.81 64 LEU B O 1
ATOM 2768 N N . THR B 1 65 ? 0.703 0.038 19.797 1 98.31 65 THR B N 1
ATOM 2769 C CA . THR B 1 65 ? -0.153 -0.63 20.781 1 98.31 65 THR B CA 1
ATOM 2770 C C . THR B 1 65 ? -1.039 0.38 21.5 1 98.31 65 THR B C 1
ATOM 2772 O O . THR B 1 65 ? -0.557 1.413 21.969 1 98.31 65 THR B O 1
ATOM 2775 N N . ILE B 1 66 ? -2.309 0.189 21.531 1 97.31 66 ILE B N 1
ATOM 2776 C CA . ILE B 1 66 ? -3.266 1.01 22.266 1 97.31 66 ILE B CA 1
ATOM 2777 C C . ILE B 1 66 ? -3.883 0.194 23.406 1 97.31 66 ILE B C 1
ATOM 2779 O O . ILE B 1 66 ? -4.453 -0.873 23.172 1 97.31 66 ILE B O 1
ATOM 2783 N N . ILE B 1 67 ? -3.74 0.602 24.609 1 94.69 67 ILE B N 1
ATOM 2784 C CA . ILE B 1 67 ? -4.309 -0.011 25.797 1 94.69 67 ILE B CA 1
ATOM 2785 C C . ILE B 1 67 ? -5.395 0.894 26.375 1 94.69 67 ILE B C 1
ATOM 2787 O O . ILE B 1 67 ? -5.094 1.938 26.953 1 94.69 67 ILE B O 1
ATOM 2791 N N . PRO B 1 68 ? -6.66 0.385 26.156 1 89.31 68 PRO B N 1
ATOM 2792 C CA . PRO B 1 68 ? -7.73 1.207 26.719 1 89.31 68 PRO B CA 1
ATOM 2793 C C . PRO B 1 68 ? -7.691 1.26 28.25 1 89.31 68 PRO B C 1
ATOM 2795 O O . PRO B 1 68 ? -7.398 0.252 28.906 1 89.31 68 PRO B O 1
ATOM 2798 N N . ILE B 1 69 ? -7.805 2.355 28.812 1 77.94 69 ILE B N 1
ATOM 2799 C CA . ILE B 1 69 ? -7.863 2.48 30.266 1 77.94 69 ILE B CA 1
ATOM 2800 C C . ILE B 1 69 ? -9.32 2.564 30.719 1 77.94 69 ILE B C 1
ATOM 2802 O O . ILE B 1 69 ? -10.125 3.268 30.094 1 77.94 69 ILE B O 1
ATOM 2806 N N . GLU B 1 70 ? -10.07 1.45 31.234 1 61.81 70 GLU B N 1
ATOM 2807 C CA . GLU B 1 70 ? -11.422 1.105 31.672 1 61.81 70 GLU B CA 1
ATOM 2808 C C . GLU B 1 70 ? -12.219 2.354 32.031 1 61.81 70 GLU B C 1
ATOM 2810 O O . GLU B 1 70 ? -13.438 2.396 31.828 1 61.81 70 GLU B O 1
ATOM 2815 N N . ASN B 1 71 ? -11.75 3.309 32.812 1 51.75 71 ASN B N 1
ATOM 2816 C CA . ASN B 1 71 ? -12.766 4.117 33.5 1 51.75 71 ASN B CA 1
ATOM 2817 C C . ASN B 1 71 ? -13.57 4.949 32.5 1 51.75 71 ASN B C 1
ATOM 2819 O O . ASN B 1 71 ? -14.219 5.926 32.875 1 51.75 71 ASN B O 1
ATOM 2823 N N . SER B 1 72 ? -13.305 4.875 31.266 1 45.78 72 SER B N 1
ATOM 2824 C CA . SER B 1 72 ? -14.133 5.809 30.516 1 45.78 72 SER B CA 1
ATOM 2825 C C . SER B 1 72 ? -15.539 5.258 30.312 1 45.78 72 SER B C 1
ATOM 2827 O O . SER B 1 72 ? -15.734 4.043 30.219 1 45.78 72 SER B O 1
ATOM 2829 N N . ASN B 1 73 ? -16.609 6 30.688 1 40.97 73 ASN B N 1
ATOM 2830 C CA . ASN B 1 73 ? -18.031 5.699 30.656 1 40.97 73 ASN B CA 1
ATOM 2831 C C . ASN B 1 73 ? -18.406 4.875 29.438 1 40.97 73 ASN B C 1
ATOM 2833 O O . ASN B 1 73 ? -18.094 5.25 28.297 1 40.97 73 ASN B O 1
ATOM 2837 N N . PRO B 1 74 ? -19 3.643 29.672 1 41.72 74 PRO B N 1
ATOM 2838 C CA . PRO B 1 74 ? -19.406 2.715 28.609 1 41.72 74 PRO B CA 1
ATOM 2839 C C . PRO B 1 74 ? -20.188 3.402 27.5 1 41.72 74 PRO B C 1
ATOM 2841 O O . PRO B 1 74 ? -20.5 2.773 26.484 1 41.72 74 PRO B O 1
ATOM 2844 N N . LYS B 1 75 ? -20.859 4.477 27.828 1 38.78 75 LYS B N 1
ATOM 2845 C CA . LYS B 1 75 ? -21.891 4.938 26.891 1 38.78 75 LYS B CA 1
ATOM 2846 C C . LYS B 1 75 ? -21.266 5.316 25.547 1 38.78 75 LYS B C 1
ATOM 2848 O O . LYS B 1 75 ? -22 5.633 24.609 1 38.78 75 LYS B O 1
ATOM 2853 N N . ASP B 1 76 ? -20.109 5.969 25.5 1 40.44 76 ASP B N 1
ATOM 2854 C CA . ASP B 1 76 ? -19.703 6.266 24.125 1 40.44 76 ASP B CA 1
ATOM 2855 C C . ASP B 1 76 ? -19.156 5.023 23.438 1 40.44 76 ASP B C 1
ATOM 2857 O O . ASP B 1 76 ? -17.938 4.773 23.469 1 40.44 76 ASP B O 1
ATOM 2861 N N . SER B 1 77 ? -19.734 3.928 23.531 1 40.62 77 SER B N 1
ATOM 2862 C CA . SER B 1 77 ? -19.562 2.531 23.141 1 40.62 77 SER B CA 1
ATOM 2863 C C . SER B 1 77 ? -19.094 2.416 21.688 1 40.62 77 SER B C 1
ATOM 2865 O O . SER B 1 77 ? -19.031 1.313 21.141 1 40.62 77 SER B O 1
ATOM 2867 N N . SER B 1 78 ? -19.141 3.486 20.969 1 41.06 78 SER B N 1
ATOM 2868 C CA . SER B 1 78 ? -18.969 3.113 19.578 1 41.06 78 SER B CA 1
ATOM 2869 C C . SER B 1 78 ? -17.688 2.295 19.375 1 41.06 78 SER B C 1
ATOM 2871 O O . SER B 1 78 ? -17.656 1.399 18.531 1 41.06 78 SER B O 1
ATOM 2873 N N . SER B 1 79 ? -16.438 2.84 19.766 1 45.53 79 SER B N 1
ATOM 2874 C CA . SER B 1 79 ? -15.195 2.164 19.406 1 45.53 79 SER B CA 1
ATOM 2875 C C . SER B 1 79 ? -14.812 1.106 20.438 1 45.53 79 SER B C 1
ATOM 2877 O O . SER B 1 79 ? -13.773 1.214 21.094 1 45.53 79 SER B O 1
ATOM 2879 N N . HIS B 1 80 ? -15.672 0.632 21.172 1 45.12 80 HIS B N 1
ATOM 2880 C CA . HIS B 1 80 ? -15.367 -0.074 22.406 1 45.12 80 HIS B CA 1
ATOM 2881 C C . HIS B 1 80 ? -14.406 -1.232 22.156 1 45.12 80 HIS B C 1
ATOM 2883 O O . HIS B 1 80 ? -14.836 -2.367 21.938 1 45.12 80 HIS B O 1
ATOM 2889 N N . HIS B 1 81 ? -13.43 -1.076 21.266 1 53.75 81 HIS B N 1
ATOM 2890 C CA . HIS B 1 81 ? -12.508 -2.188 21.469 1 53.75 81 HIS B CA 1
ATOM 2891 C C . HIS B 1 81 ? -11.961 -2.189 22.891 1 53.75 81 HIS B C 1
ATOM 2893 O O . HIS B 1 81 ? -11.289 -1.242 23.297 1 53.75 81 HIS B O 1
ATOM 2899 N N . ASN B 1 82 ? -12.609 -2.885 23.75 1 61.16 82 ASN B N 1
ATOM 2900 C CA . ASN B 1 82 ? -12.281 -2.955 25.172 1 61.16 82 ASN B CA 1
ATOM 2901 C C . ASN B 1 82 ? -10.93 -3.627 25.406 1 61.16 82 ASN B C 1
ATOM 2903 O O . ASN B 1 82 ? -10.398 -3.6 26.516 1 61.16 82 ASN B O 1
ATOM 2907 N N . GLY B 1 83 ? -10.273 -4.086 24.312 1 80.56 83 GLY B N 1
ATOM 2908 C CA . GLY B 1 83 ? -9.023 -4.75 24.625 1 80.56 83 GLY B CA 1
ATOM 2909 C C . GLY B 1 83 ? -7.824 -4.117 23.938 1 80.56 83 GLY B C 1
ATOM 2910 O O . GLY B 1 83 ? -7.977 -3.178 23.156 1 80.56 83 GLY B O 1
ATOM 2911 N N . GLU B 1 84 ? -6.688 -4.43 24.422 1 90.81 84 GLU B N 1
ATOM 2912 C CA . GLU B 1 84 ? -5.418 -4.02 23.828 1 90.81 84 GLU B CA 1
ATOM 2913 C C . GLU B 1 84 ? -5.375 -4.344 22.344 1 90.81 84 GLU B C 1
ATOM 2915 O O . GLU B 1 84 ? -5.82 -5.41 21.922 1 90.81 84 GLU B O 1
ATOM 2920 N N . GLU B 1 85 ? -5.008 -3.346 21.578 1 93.5 85 GLU B N 1
ATOM 2921 C CA . GLU B 1 85 ? -4.852 -3.531 20.141 1 93.5 85 GLU B CA 1
ATOM 2922 C C . GLU B 1 85 ? -3.422 -3.24 19.703 1 93.5 85 GLU B C 1
ATOM 2924 O O . GLU B 1 85 ? -2.789 -2.307 20.203 1 93.5 85 GLU B O 1
ATOM 2929 N N . THR B 1 86 ? -2.93 -4.074 18.828 1 96.69 86 THR B N 1
ATOM 2930 C CA . THR B 1 86 ? -1.64 -3.834 18.203 1 96.69 86 THR B CA 1
ATOM 2931 C C . THR B 1 86 ? -1.796 -3.713 16.688 1 96.69 86 THR B C 1
ATOM 2933 O O . THR B 1 86 ? -2.469 -4.535 16.062 1 96.69 86 THR B O 1
ATOM 2936 N N . ILE B 1 87 ? -1.232 -2.713 16.141 1 98.38 87 ILE B N 1
ATOM 2937 C CA . ILE B 1 87 ? -1.381 -2.371 14.734 1 98.38 87 ILE B CA 1
ATOM 2938 C C . ILE B 1 87 ? -0.005 -2.182 14.102 1 98.38 87 ILE B C 1
ATOM 2940 O O . ILE B 1 87 ? 0.882 -1.569 14.703 1 98.38 87 ILE B O 1
ATOM 2944 N N . PHE B 1 88 ? 0.177 -2.797 12.922 1 98.25 88 PHE B N 1
ATOM 2945 C CA . PHE B 1 88 ? 1.369 -2.518 12.133 1 98.25 88 PHE B CA 1
ATOM 2946 C C . PHE B 1 88 ? 0.992 -2.023 10.742 1 98.25 88 PHE B C 1
ATOM 2948 O O . PHE B 1 88 ? -0.187 -1.815 10.445 1 98.25 88 PHE B O 1
ATOM 2955 N N . GLU B 1 89 ? 2.066 -1.77 9.922 1 98.5 89 GLU B N 1
ATOM 2956 C CA . GLU B 1 89 ? 1.926 -1.069 8.648 1 98.5 89 GLU B CA 1
ATOM 2957 C C . GLU B 1 89 ? 1.633 0.413 8.867 1 98.5 89 GLU B C 1
ATOM 2959 O O . GLU B 1 89 ? 0.566 0.773 9.367 1 98.5 89 GLU B O 1
ATOM 2964 N N . SER B 1 90 ? 2.551 1.277 8.461 1 98.81 90 SER B N 1
ATOM 2965 C CA . SER B 1 90 ? 2.482 2.703 8.766 1 98.81 90 SER B CA 1
ATOM 2966 C C . SER B 1 90 ? 1.184 3.314 8.242 1 98.81 90 SER B C 1
ATOM 2968 O O . SER B 1 90 ? 0.532 4.09 8.953 1 98.81 90 SER B O 1
ATOM 2970 N N . GLN B 1 91 ? 0.747 2.922 7.02 1 98.88 91 GLN B N 1
ATOM 2971 C CA . GLN B 1 91 ? -0.469 3.502 6.457 1 98.88 91 GLN B CA 1
ATOM 2972 C C . GLN B 1 91 ? -1.702 3.059 7.242 1 98.88 91 GLN B C 1
ATOM 2974 O O . GLN B 1 91 ? -2.619 3.852 7.465 1 98.88 91 GLN B O 1
ATOM 2979 N N . ALA B 1 92 ? -1.723 1.78 7.672 1 98.88 92 ALA B N 1
ATOM 2980 C CA . ALA B 1 92 ? -2.824 1.286 8.492 1 98.88 92 ALA B CA 1
ATOM 2981 C C . ALA B 1 92 ? -2.859 1.993 9.844 1 98.88 92 ALA B C 1
ATOM 2983 O O . ALA B 1 92 ? -3.936 2.318 10.352 1 98.88 92 ALA B O 1
ATOM 2984 N N . ILE B 1 93 ? -1.694 2.215 10.43 1 98.94 93 ILE B N 1
ATOM 2985 C CA . ILE B 1 93 ? -1.602 2.926 11.703 1 98.94 93 ILE B CA 1
ATOM 2986 C C . ILE B 1 93 ? -2.174 4.332 11.547 1 98.94 93 ILE B C 1
ATOM 2988 O O . ILE B 1 93 ? -2.99 4.77 12.367 1 98.94 93 ILE B O 1
ATOM 2992 N N . LEU B 1 94 ? -1.78 5.043 10.508 1 98.94 94 LEU B N 1
ATOM 2993 C CA . LEU B 1 94 ? -2.242 6.406 10.266 1 98.94 94 LEU B CA 1
ATOM 2994 C C . LEU B 1 94 ? -3.76 6.449 10.117 1 98.94 94 LEU B C 1
ATOM 2996 O O . LEU B 1 94 ? -4.426 7.289 10.727 1 98.94 94 LEU B O 1
ATOM 3000 N N . LEU B 1 95 ? -4.281 5.523 9.352 1 98.88 95 LEU B N 1
ATOM 3001 C CA . LEU B 1 95 ? -5.723 5.484 9.125 1 98.88 95 LEU B CA 1
ATOM 3002 C C . LEU B 1 95 ? -6.465 5.152 10.414 1 98.88 95 LEU B C 1
ATOM 3004 O O . LEU B 1 95 ? -7.512 5.742 10.703 1 98.88 95 LEU B O 1
ATOM 3008 N N . HIS B 1 96 ? -5.922 4.223 11.188 1 98.56 96 HIS B N 1
ATOM 3009 C CA . HIS B 1 96 ? -6.559 3.855 12.445 1 98.56 96 HIS B CA 1
ATOM 3010 C C . HIS B 1 96 ? -6.586 5.035 13.414 1 98.56 96 HIS B C 1
ATOM 3012 O O . HIS B 1 96 ? -7.625 5.332 14.008 1 98.56 96 HIS B O 1
ATOM 3018 N N . LEU B 1 97 ? -5.477 5.691 13.539 1 98.56 97 LEU B N 1
ATOM 3019 C CA . LEU B 1 97 ? -5.383 6.852 14.414 1 98.56 97 LEU B CA 1
ATOM 3020 C C . LEU B 1 97 ? -6.363 7.938 13.992 1 98.56 97 LEU B C 1
ATOM 3022 O O . LEU B 1 97 ? -7.027 8.547 14.836 1 98.56 97 LEU B O 1
ATOM 3026 N N . PHE B 1 98 ? -6.43 8.203 12.727 1 98.69 98 PHE B N 1
ATOM 3027 C CA . PHE B 1 98 ? -7.352 9.195 12.195 1 98.69 98 PHE B CA 1
ATOM 3028 C C . PHE B 1 98 ? -8.789 8.867 12.586 1 98.69 98 PHE B C 1
ATOM 3030 O O . PHE B 1 98 ? -9.5 9.711 13.125 1 98.69 98 PHE B O 1
ATOM 3037 N N . HIS B 1 99 ? -9.195 7.609 12.344 1 97.88 99 HIS B N 1
ATOM 3038 C CA . HIS B 1 99 ? -10.578 7.23 12.57 1 97.88 99 HIS B CA 1
ATOM 3039 C C . HIS B 1 99 ? -10.883 7.121 14.062 1 97.88 99 HIS B C 1
ATOM 3041 O O . HIS B 1 99 ? -11.953 7.543 14.516 1 97.88 99 HIS B O 1
ATOM 3047 N N . ARG B 1 100 ? -9.961 6.598 14.812 1 96.06 100 ARG B N 1
ATOM 3048 C CA . ARG B 1 100 ? -10.203 6.336 16.234 1 96.06 100 ARG B CA 1
ATOM 3049 C C . ARG B 1 100 ? -10.297 7.637 17.016 1 96.06 100 ARG B C 1
ATOM 3051 O O . ARG B 1 100 ? -11.125 7.758 17.938 1 96.06 100 ARG B O 1
ATOM 3058 N N . TYR B 1 101 ? -9.5 8.633 16.672 1 97.06 101 TYR B N 1
ATOM 3059 C CA . TYR B 1 101 ? -9.375 9.797 17.531 1 97.06 101 TYR B CA 1
ATOM 3060 C C . TYR B 1 101 ? -9.906 11.047 16.844 1 97.06 101 TYR B C 1
ATOM 3062 O O . TYR B 1 101 ? -9.758 12.164 17.359 1 97.06 101 TYR B O 1
ATOM 3070 N N . ARG B 1 102 ? -10.477 10.914 15.727 1 95.69 102 ARG B N 1
ATOM 3071 C CA . ARG B 1 102 ? -10.953 12.039 14.922 1 95.69 102 ARG B CA 1
ATOM 3072 C C . ARG B 1 102 ? -11.844 12.961 15.75 1 95.69 102 ARG B C 1
ATOM 3074 O O . ARG B 1 102 ? -11.641 14.18 15.758 1 95.69 102 ARG B O 1
ATOM 3081 N N . LYS B 1 103 ? -12.797 12.438 16.438 1 94 103 LYS B N 1
ATOM 3082 C CA . LYS B 1 103 ? -13.75 13.234 17.203 1 94 103 LYS B CA 1
ATOM 3083 C C . LYS B 1 103 ? -13.094 13.828 18.453 1 94 103 LYS B C 1
ATOM 3085 O O . LYS B 1 103 ? -13.195 15.031 18.703 1 94 103 LYS B O 1
ATOM 3090 N N . LEU B 1 104 ? -12.391 12.961 19.172 1 93.56 104 LEU B N 1
ATOM 3091 C CA . LEU B 1 104 ? -11.805 13.367 20.453 1 93.56 104 LEU B CA 1
ATOM 3092 C C . LEU B 1 104 ? -10.75 14.453 20.25 1 93.56 104 LEU B C 1
ATOM 3094 O O . LEU B 1 104 ? -10.648 15.375 21.047 1 93.56 104 LEU B O 1
ATOM 3098 N N . CYS B 1 105 ? -9.992 14.297 19.156 1 96 105 CYS B N 1
ATOM 3099 C CA . CYS B 1 105 ? -8.891 15.219 18.906 1 96 105 CYS B CA 1
ATOM 3100 C C . CYS B 1 105 ? -9.266 16.25 17.844 1 96 105 CYS B C 1
ATOM 3102 O O . CYS B 1 105 ? -8.43 17.047 17.422 1 96 105 CYS B O 1
ATOM 3104 N N . GLN B 1 106 ? -10.508 16.219 17.375 1 96.44 106 GLN B N 1
ATOM 3105 C CA . GLN B 1 106 ? -10.984 17.109 16.328 1 96.44 106 GLN B CA 1
ATOM 3106 C C . GLN B 1 106 ? -10.023 17.125 15.148 1 96.44 106 GLN B C 1
ATOM 3108 O O . GLN B 1 106 ? -9.625 18.188 14.68 1 96.44 106 GLN B O 1
ATOM 3113 N N . ILE B 1 107 ? -9.609 15.953 14.742 1 97.81 107 ILE B N 1
ATOM 3114 C CA . ILE B 1 107 ? -8.68 15.812 13.625 1 97.81 107 ILE B CA 1
ATOM 3115 C C . ILE B 1 107 ? -9.359 16.25 12.328 1 97.81 107 ILE B C 1
ATOM 3117 O O . ILE B 1 107 ? -10.414 15.711 11.969 1 97.81 107 ILE B O 1
ATOM 3121 N N . PRO B 1 108 ? -8.75 17.234 11.602 1 97.88 108 PRO B N 1
ATOM 3122 C CA . PRO B 1 108 ? -9.391 17.734 10.383 1 97.88 108 PRO B CA 1
ATOM 3123 C C . PRO B 1 108 ? -9.484 16.672 9.289 1 97.88 108 PRO B C 1
ATOM 3125 O O . PRO B 1 108 ? -8.586 15.828 9.156 1 97.88 108 PRO B O 1
ATOM 3128 N N . GLY B 1 109 ? -10.461 16.781 8.391 1 97.5 109 GLY B N 1
ATOM 3129 C CA . GLY B 1 109 ? -10.781 15.805 7.375 1 97.5 109 GLY B CA 1
ATOM 3130 C C . GLY B 1 109 ? -9.773 15.766 6.242 1 97.5 109 GLY B C 1
ATOM 3131 O O . GLY B 1 109 ? -9.703 14.789 5.496 1 97.5 109 GLY B O 1
ATOM 3132 N N . HIS B 1 110 ? -8.914 16.828 6.145 1 96.81 110 HIS B N 1
ATOM 3133 C CA . HIS B 1 110 ? -7.984 16.922 5.027 1 96.81 110 HIS B CA 1
ATOM 3134 C C . HIS B 1 110 ? -6.91 15.836 5.125 1 96.81 110 HIS B C 1
ATOM 3136 O O . HIS B 1 110 ? -6.227 15.547 4.141 1 96.81 110 HIS B O 1
ATOM 3142 N N . TRP B 1 111 ? -6.742 15.234 6.332 1 98.56 111 TRP B N 1
ATOM 3143 C CA . TRP B 1 111 ? -5.734 14.195 6.504 1 98.56 111 TRP B CA 1
ATOM 3144 C C . TRP B 1 111 ? -6.082 12.953 5.68 1 98.56 111 TRP B C 1
ATOM 3146 O O . TRP B 1 111 ? -5.191 12.25 5.195 1 98.56 111 TRP B O 1
ATOM 3156 N N . TYR B 1 112 ? -7.316 12.688 5.605 1 98.5 112 TYR B N 1
ATOM 3157 C CA . TYR B 1 112 ? -7.867 11.578 4.832 1 98.5 112 TYR B CA 1
ATOM 3158 C C . TYR B 1 112 ? -9.312 11.852 4.434 1 98.5 112 TYR B C 1
ATOM 3160 O O . TYR B 1 112 ? -10.242 11.453 5.141 1 98.5 112 TYR B O 1
ATOM 3168 N N . PRO B 1 113 ? -9.492 12.461 3.242 1 97.5 113 PRO B N 1
ATOM 3169 C CA . PRO B 1 113 ? -10.812 12.961 2.84 1 97.5 113 PRO B CA 1
ATOM 3170 C C . PRO B 1 113 ? -11.891 11.883 2.904 1 97.5 113 PRO B C 1
ATOM 3172 O O . PRO B 1 113 ? -11.641 10.727 2.559 1 97.5 113 PRO B O 1
ATOM 3175 N N . ASP B 1 114 ? -13.086 12.289 3.359 1 96.56 114 ASP B N 1
ATOM 3176 C CA . ASP B 1 114 ? -14.227 11.398 3.49 1 96.56 114 ASP B CA 1
ATOM 3177 C C . ASP B 1 114 ? -14.734 10.945 2.123 1 96.56 114 ASP B C 1
ATOM 3179 O O . ASP B 1 114 ? -15.055 11.773 1.27 1 96.56 114 ASP B O 1
ATOM 3183 N N . PRO B 1 115 ? -14.812 9.609 1.938 1 96.38 115 PRO B N 1
ATOM 3184 C CA . PRO B 1 115 ? -15.227 9.133 0.612 1 96.38 115 PRO B CA 1
ATOM 3185 C C . PRO B 1 115 ? -16.688 9.461 0.293 1 96.38 115 PRO B C 1
ATOM 3187 O O . PRO B 1 115 ? -17.078 9.445 -0.875 1 96.38 115 PRO B O 1
ATOM 3190 N N . HIS B 1 116 ? -17.516 9.789 1.275 1 94.12 116 HIS B N 1
ATOM 3191 C CA . HIS B 1 116 ? -18.922 10.086 1.03 1 94.12 116 HIS B CA 1
ATOM 3192 C C . HIS B 1 116 ? -19.109 11.508 0.527 1 94.12 116 HIS B C 1
ATOM 3194 O O . HIS B 1 116 ? -20.031 11.789 -0.234 1 94.12 116 HIS B O 1
ATOM 3200 N N . SER B 1 117 ? -18.219 12.414 0.952 1 94.06 117 SER B N 1
ATOM 3201 C CA . SER B 1 117 ? -18.375 13.812 0.574 1 94.06 117 SER B CA 1
ATOM 3202 C C . SER B 1 117 ? -17.266 14.273 -0.354 1 94.06 117 SER B C 1
ATOM 3204 O O . SER B 1 117 ? -17.406 15.281 -1.054 1 94.06 117 SER B O 1
ATOM 3206 N N . HIS B 1 118 ? -16.141 13.57 -0.338 1 94.38 118 HIS B N 1
ATOM 3207 C CA . HIS B 1 118 ? -14.961 13.961 -1.097 1 94.38 118 HIS B CA 1
ATOM 3208 C C . HIS B 1 118 ? -14.32 12.75 -1.765 1 94.38 118 HIS B C 1
ATOM 3210 O O . HIS B 1 118 ? -13.109 12.531 -1.63 1 94.38 118 HIS B O 1
ATOM 3216 N N . LEU B 1 119 ? -15.094 12.016 -2.631 1 95 119 LEU B N 1
ATOM 3217 C CA . LEU B 1 119 ? -14.664 10.734 -3.182 1 95 119 LEU B CA 1
ATOM 3218 C C . LEU B 1 119 ? -13.445 10.906 -4.082 1 95 119 LEU B C 1
ATOM 3220 O O . LEU B 1 119 ? -12.516 10.094 -4.047 1 95 119 LEU B O 1
ATOM 3224 N N . THR B 1 120 ? -13.414 11.938 -4.914 1 93.44 120 THR B N 1
ATOM 3225 C CA . THR B 1 120 ? -12.297 12.156 -5.828 1 93.44 120 THR B CA 1
ATOM 3226 C C . THR B 1 120 ? -11 12.367 -5.055 1 93.44 120 THR B C 1
ATOM 3228 O O . THR B 1 120 ? -9.977 11.742 -5.359 1 93.44 120 THR B O 1
ATOM 3231 N N . GLU B 1 121 ? -11.047 13.25 -4.039 1 94.31 121 GLU B N 1
ATOM 3232 C CA . GLU B 1 121 ? -9.867 13.5 -3.211 1 94.31 121 GLU B CA 1
ATOM 3233 C C . GLU B 1 121 ? -9.453 12.242 -2.449 1 94.31 121 GLU B C 1
ATOM 3235 O O . GLU B 1 121 ? -8.258 11.945 -2.336 1 94.31 121 GLU B O 1
ATOM 3240 N N . HIS B 1 122 ? -10.5 11.555 -1.928 1 97.12 122 HIS B N 1
ATOM 3241 C CA . HIS B 1 122 ? -10.258 10.297 -1.233 1 97.12 122 HIS B CA 1
ATOM 3242 C C . HIS B 1 122 ? -9.531 9.297 -2.133 1 97.12 122 HIS B C 1
ATOM 3244 O O . HIS B 1 122 ? -8.57 8.664 -1.708 1 97.12 122 HIS B O 1
ATOM 3250 N N . THR B 1 123 ? -9.953 9.203 -3.346 1 97.62 123 THR B N 1
ATOM 3251 C CA . THR B 1 123 ? -9.383 8.289 -4.32 1 97.62 123 THR B CA 1
ATOM 3252 C C . THR B 1 123 ? -7.945 8.68 -4.656 1 97.62 123 THR B C 1
ATOM 3254 O O . THR B 1 123 ? -7.062 7.82 -4.727 1 97.62 123 THR B O 1
ATOM 3257 N N . LYS B 1 124 ? -7.699 9.922 -4.828 1 96.69 124 LYS B N 1
ATOM 3258 C CA . LYS B 1 124 ? -6.355 10.383 -5.164 1 96.69 124 LYS B CA 1
ATOM 3259 C C . LYS B 1 124 ? -5.371 10.07 -4.039 1 96.69 124 LYS B C 1
ATOM 3261 O O . LYS B 1 124 ? -4.242 9.648 -4.297 1 96.69 124 LYS B O 1
ATOM 3266 N N . VAL B 1 125 ? -5.773 10.297 -2.83 1 98.31 125 VAL B N 1
ATOM 3267 C CA . VAL B 1 125 ? -4.918 9.961 -1.695 1 98.31 125 VAL B CA 1
ATOM 3268 C C . VAL B 1 125 ? -4.629 8.461 -1.688 1 98.31 125 VAL B C 1
ATOM 3270 O O . VAL B 1 125 ? -3.482 8.047 -1.509 1 98.31 125 VAL B O 1
ATOM 3273 N N . ASN B 1 126 ? -5.656 7.652 -1.961 1 98.75 126 ASN B N 1
ATOM 3274 C CA . ASN B 1 126 ? -5.457 6.207 -1.967 1 98.75 126 ASN B CA 1
ATOM 3275 C C . ASN B 1 126 ? -4.586 5.766 -3.141 1 98.75 126 ASN B C 1
ATOM 3277 O O . ASN B 1 126 ? -3.814 4.812 -3.023 1 98.75 126 ASN B O 1
ATOM 3281 N N . MET B 1 127 ? -4.734 6.43 -4.316 1 98.69 127 MET B N 1
ATOM 3282 C CA . MET B 1 127 ? -3.814 6.172 -5.418 1 98.69 127 MET B CA 1
ATOM 3283 C C . MET B 1 127 ? -2.371 6.406 -4.988 1 98.69 127 MET B C 1
ATOM 3285 O O . MET B 1 127 ? -1.497 5.578 -5.25 1 98.69 127 MET B O 1
ATOM 3289 N N . TYR B 1 128 ? -2.143 7.527 -4.301 1 98.62 128 TYR B N 1
ATOM 3290 C CA . TYR B 1 128 ? -0.785 7.82 -3.857 1 98.62 128 TYR B CA 1
ATOM 3291 C C . TYR B 1 128 ? -0.3 6.777 -2.857 1 98.62 128 TYR B C 1
ATOM 3293 O O . TYR B 1 128 ? 0.864 6.371 -2.891 1 98.62 128 TYR B O 1
ATOM 3301 N N . LEU B 1 129 ? -1.189 6.379 -1.895 1 98.75 129 LEU B N 1
ATOM 3302 C CA . LEU B 1 129 ? -0.78 5.406 -0.888 1 98.75 129 LEU B CA 1
ATOM 3303 C C . LEU B 1 129 ? -0.307 4.109 -1.542 1 98.75 129 LEU B C 1
ATOM 3305 O O . LEU B 1 129 ? 0.695 3.527 -1.123 1 98.75 129 LEU B O 1
ATOM 3309 N N . GLY B 1 130 ? -1.063 3.676 -2.529 1 98.56 130 GLY B N 1
ATOM 3310 C CA . GLY B 1 130 ? -0.615 2.518 -3.285 1 98.56 130 GLY B CA 1
ATOM 3311 C C . GLY B 1 130 ? 0.698 2.75 -4.008 1 98.56 130 GLY B C 1
ATOM 3312 O O . GLY B 1 130 ? 1.623 1.941 -3.902 1 98.56 130 GLY B O 1
ATOM 3313 N N . TYR B 1 131 ? 0.789 3.9 -4.711 1 98.56 131 TYR B N 1
ATOM 3314 C CA . TYR B 1 131 ? 1.993 4.312 -5.422 1 98.56 131 TYR B CA 1
ATOM 3315 C C . TYR B 1 131 ? 3.184 4.398 -4.473 1 98.56 131 TYR B C 1
ATOM 3317 O O . TYR B 1 131 ? 4.293 3.982 -4.816 1 98.56 131 TYR B O 1
ATOM 3325 N N . HIS B 1 132 ? 2.965 4.918 -3.299 1 98.69 132 HIS B N 1
ATOM 3326 C CA . HIS B 1 132 ? 4 5.09 -2.285 1 98.69 132 HIS B CA 1
ATOM 3327 C C . HIS B 1 132 ? 4.668 3.758 -1.951 1 98.69 132 HIS B C 1
ATOM 3329 O O . HIS B 1 132 ? 5.895 3.645 -2.01 1 98.69 132 HIS B O 1
ATOM 3335 N N . ASN B 1 133 ? 3.871 2.775 -1.674 1 97.81 133 ASN B N 1
ATOM 3336 C CA . ASN B 1 133 ? 4.383 1.485 -1.221 1 97.81 133 ASN B CA 1
ATOM 3337 C C . ASN B 1 133 ? 4.988 0.688 -2.371 1 97.81 133 ASN B C 1
ATOM 3339 O O . ASN B 1 133 ? 5.945 -0.064 -2.174 1 97.81 133 ASN B O 1
ATOM 3343 N N . SER B 1 134 ? 4.457 0.931 -3.572 1 96.62 134 SER B N 1
ATOM 3344 C CA . SER B 1 134 ? 4.836 0.035 -4.66 1 96.62 134 SER B CA 1
ATOM 3345 C C . SER B 1 134 ? 5.953 0.633 -5.508 1 96.62 134 SER B C 1
ATOM 3347 O O . SER B 1 134 ? 6.68 -0.093 -6.188 1 96.62 134 SER B O 1
ATOM 3349 N N . GLN B 1 135 ? 6.082 1.939 -5.492 1 97.56 135 GLN B N 1
ATOM 3350 C CA . GLN B 1 135 ? 7.035 2.555 -6.41 1 97.56 135 GLN B CA 1
ATOM 3351 C C . GLN B 1 135 ? 7.988 3.488 -5.668 1 97.56 135 GLN B C 1
ATOM 3353 O O . GLN B 1 135 ? 9.203 3.283 -5.68 1 97.56 135 GLN B O 1
ATOM 3358 N N . LEU B 1 136 ? 7.465 4.418 -4.945 1 98.62 136 LEU B N 1
ATOM 3359 C CA . LEU B 1 136 ? 8.289 5.48 -4.379 1 98.62 136 LEU B CA 1
ATOM 3360 C C . LEU B 1 136 ? 9.227 4.926 -3.314 1 98.62 136 LEU B C 1
ATOM 3362 O O . LEU B 1 136 ? 10.438 5.152 -3.371 1 98.62 136 LEU B O 1
ATOM 3366 N N . ARG B 1 137 ? 8.711 4.184 -2.383 1 98.25 137 ARG B N 1
ATOM 3367 C CA . ARG B 1 137 ? 9.492 3.729 -1.234 1 98.25 137 ARG B CA 1
ATOM 3368 C C . ARG B 1 137 ? 10.586 2.754 -1.663 1 98.25 137 ARG B C 1
ATOM 3370 O O . ARG B 1 137 ? 11.734 2.879 -1.239 1 98.25 137 ARG B O 1
ATOM 3377 N N . PRO B 1 138 ? 10.266 1.755 -2.539 1 97.25 138 PRO B N 1
ATOM 3378 C CA . PRO B 1 138 ? 11.344 0.861 -2.967 1 97.25 138 PRO B CA 1
ATOM 3379 C C . PRO B 1 138 ? 12.469 1.597 -3.689 1 97.25 138 PRO B C 1
ATOM 3381 O O . PRO B 1 138 ? 13.633 1.194 -3.602 1 97.25 138 PRO B O 1
ATOM 3384 N N . ALA B 1 139 ? 12.164 2.684 -4.398 1 98.38 139 ALA B N 1
ATOM 3385 C CA . ALA B 1 139 ? 13.18 3.441 -5.125 1 98.38 139 ALA B CA 1
ATOM 3386 C C . ALA B 1 139 ? 13.984 4.328 -4.18 1 98.38 139 ALA B C 1
ATOM 3388 O O . ALA B 1 139 ? 15.188 4.145 -4.02 1 98.38 139 ALA B O 1
ATOM 3389 N N . VAL B 1 140 ? 13.312 5.18 -3.473 1 98.5 140 VAL B N 1
ATOM 3390 C CA . VAL B 1 140 ? 13.945 6.211 -2.658 1 98.5 140 VAL B CA 1
ATOM 3391 C C . VAL B 1 140 ? 14.523 5.586 -1.391 1 98.5 140 VAL B C 1
ATOM 3393 O O . VAL B 1 140 ? 15.688 5.805 -1.06 1 98.5 140 VAL B O 1
ATOM 3396 N N . GLY B 1 141 ? 13.688 4.82 -0.708 1 97.06 141 GLY B N 1
ATOM 3397 C CA . GLY B 1 141 ? 14.164 4.121 0.476 1 97.06 141 GLY B CA 1
ATOM 3398 C C . GLY B 1 141 ? 15.25 3.109 0.176 1 97.06 141 GLY B C 1
ATOM 3399 O O . GLY B 1 141 ? 16.188 2.953 0.958 1 97.06 141 GLY B O 1
ATOM 3400 N N . GLY B 1 142 ? 15.078 2.43 -0.999 1 96.94 142 GLY B N 1
ATOM 3401 C CA . GLY B 1 142 ? 16.109 1.495 -1.426 1 96.94 142 GLY B CA 1
ATOM 3402 C C . GLY B 1 142 ? 17.453 2.158 -1.677 1 96.94 142 GLY B C 1
ATOM 3403 O O . GLY B 1 142 ? 18.484 1.637 -1.271 1 96.94 142 GLY B O 1
ATOM 3404 N N . LEU B 1 143 ? 17.438 3.301 -2.307 1 97.94 143 LEU B N 1
ATOM 3405 C CA . LEU B 1 143 ? 18.672 4.02 -2.625 1 97.94 143 LEU B CA 1
ATOM 3406 C C . LEU B 1 143 ? 19.359 4.508 -1.354 1 97.94 143 LEU B C 1
ATOM 3408 O O . LEU B 1 143 ? 20.562 4.289 -1.17 1 97.94 143 LEU B O 1
ATOM 3412 N N . ALA B 1 144 ? 18.594 5.117 -0.48 1 96.5 144 ALA B N 1
ATOM 3413 C CA . ALA B 1 144 ? 19.172 5.613 0.771 1 96.5 144 ALA B CA 1
ATOM 3414 C C . ALA B 1 144 ? 19.75 4.477 1.598 1 96.5 144 ALA B C 1
ATOM 3416 O O . ALA B 1 144 ? 20.812 4.637 2.225 1 96.5 144 ALA B O 1
ATOM 3417 N N . PHE B 1 145 ? 19.109 3.344 1.558 1 94.88 145 PHE B N 1
ATOM 3418 C CA . PHE B 1 145 ? 19.594 2.182 2.291 1 94.88 145 PHE B CA 1
ATOM 3419 C C . PHE B 1 145 ? 20.891 1.662 1.679 1 94.88 145 PHE B C 1
ATOM 3421 O O . PHE B 1 145 ? 21.875 1.439 2.389 1 94.88 145 PHE B O 1
ATOM 3428 N N . ALA B 1 146 ? 20.906 1.543 0.397 1 96.19 146 ALA B N 1
ATOM 3429 C CA . ALA B 1 146 ? 22.047 0.947 -0.294 1 96.19 146 ALA B CA 1
ATOM 3430 C C . ALA B 1 146 ? 23.281 1.84 -0.189 1 96.19 146 ALA B C 1
ATOM 3432 O O . ALA B 1 146 ? 24.406 1.346 -0.079 1 96.19 146 ALA B O 1
ATOM 3433 N N . VAL B 1 147 ? 23.078 3.082 -0.169 1 94.88 147 VAL B N 1
ATOM 3434 C CA . VAL B 1 147 ? 24.188 4.02 -0.246 1 94.88 147 VAL B CA 1
ATOM 3435 C C . VAL B 1 147 ? 24.672 4.379 1.161 1 94.88 147 VAL B C 1
ATOM 3437 O O . VAL B 1 147 ? 25.859 4.539 1.398 1 94.88 147 VAL B O 1
ATOM 3440 N N . SER B 1 148 ? 23.734 4.449 2.1 1 93.19 148 SER B N 1
ATOM 3441 C CA . SER B 1 148 ? 24.109 5.07 3.365 1 93.19 148 SER B CA 1
ATOM 3442 C C . SER B 1 148 ? 23.781 4.168 4.547 1 93.19 148 SER B C 1
ATOM 3444 O O . SER B 1 148 ? 24.672 3.699 5.25 1 93.19 148 SER B O 1
ATOM 3446 N N . ILE B 1 149 ? 22.547 3.758 4.746 1 91.5 149 ILE B N 1
ATOM 3447 C CA . ILE B 1 149 ? 22.078 3.092 5.957 1 91.5 149 ILE B CA 1
ATOM 3448 C C . ILE B 1 149 ? 22.719 1.704 6.055 1 91.5 149 ILE B C 1
ATOM 3450 O O . ILE B 1 149 ? 23.297 1.352 7.082 1 91.5 149 ILE B O 1
ATOM 3454 N N . GLY B 1 150 ? 22.641 0.932 5.008 1 90.56 150 GLY B N 1
ATOM 3455 C CA . GLY B 1 150 ? 23.188 -0.414 5.004 1 90.56 150 GLY B CA 1
ATOM 3456 C C . GLY B 1 150 ? 24.656 -0.456 5.363 1 90.56 150 GLY B C 1
ATOM 3457 O O . GLY B 1 150 ? 25.047 -1.1 6.34 1 90.56 150 GLY B O 1
ATOM 3458 N N . PRO B 1 151 ? 25.422 0.308 4.621 1 90.44 151 PRO B N 1
ATOM 3459 C CA . PRO B 1 151 ? 26.875 0.315 4.875 1 90.44 151 PRO B CA 1
ATOM 3460 C C . PRO B 1 151 ? 27.219 0.885 6.246 1 90.44 151 PRO B C 1
ATOM 3462 O O . PRO B 1 151 ? 28.047 0.307 6.969 1 90.44 151 PRO B O 1
ATOM 3465 N N . ASN B 1 152 ? 26.5 1.948 6.695 1 85.62 152 ASN B N 1
ATOM 3466 C CA . ASN B 1 152 ? 26.906 2.66 7.902 1 85.62 152 ASN B CA 1
ATOM 3467 C C . ASN B 1 152 ? 26.328 2.002 9.156 1 85.62 152 ASN B C 1
ATOM 3469 O O . ASN B 1 152 ? 27 1.955 10.195 1 85.62 152 ASN B O 1
ATOM 3473 N N . ALA B 1 153 ? 25.188 1.464 9.062 1 82.94 153 ALA B N 1
ATOM 3474 C CA . ALA B 1 153 ? 24.531 0.925 10.25 1 82.94 153 ALA B CA 1
ATOM 3475 C C . ALA B 1 153 ? 24.719 -0.587 10.344 1 82.94 153 ALA B C 1
ATOM 3477 O O . ALA B 1 153 ? 24.75 -1.15 11.438 1 82.94 153 ALA B O 1
ATOM 3478 N N . PHE B 1 154 ? 24.938 -1.225 9.156 1 87.12 154 PHE B N 1
ATOM 3479 C CA . PHE B 1 154 ? 24.938 -2.682 9.18 1 87.12 154 PHE B CA 1
ATOM 3480 C C . PHE B 1 154 ? 26.234 -3.236 8.609 1 87.12 154 PHE B C 1
ATOM 3482 O O . PHE B 1 154 ? 26.422 -4.453 8.547 1 87.12 154 PHE B O 1
ATOM 3489 N N . GLY B 1 155 ? 27.094 -2.414 8.148 1 88.88 155 GLY B N 1
ATOM 3490 C CA . GLY B 1 155 ? 28.391 -2.842 7.613 1 88.88 155 GLY B CA 1
ATOM 3491 C C . GLY B 1 155 ? 28.266 -3.582 6.297 1 88.88 155 GLY B C 1
ATOM 3492 O O . GLY B 1 155 ? 29.125 -4.383 5.945 1 88.88 155 GLY B O 1
ATOM 3493 N N . MET B 1 156 ? 27.234 -3.289 5.566 1 91.56 156 MET B N 1
ATOM 3494 C CA . MET B 1 156 ? 27 -3.957 4.289 1 91.56 156 MET B CA 1
ATOM 3495 C C . MET B 1 156 ? 27.875 -3.371 3.191 1 91.56 156 MET B C 1
ATOM 3497 O O . MET B 1 156 ? 28.125 -2.164 3.166 1 91.56 156 MET B O 1
ATOM 3501 N N . ALA B 1 157 ? 28.281 -4.301 2.318 1 94.25 157 ALA B N 1
ATOM 3502 C CA . ALA B 1 157 ? 29.047 -3.828 1.166 1 94.25 157 ALA B CA 1
ATOM 3503 C C . ALA B 1 157 ? 28.141 -3.133 0.154 1 94.25 157 ALA B C 1
ATOM 3505 O O . ALA B 1 157 ? 27 -3.557 -0.061 1 94.25 157 ALA B O 1
ATOM 3506 N N . LYS B 1 158 ? 28.719 -2.068 -0.475 1 94.12 158 LYS B N 1
ATOM 3507 C CA . LYS B 1 158 ? 27.984 -1.378 -1.524 1 94.12 158 LYS B CA 1
ATOM 3508 C C . LYS B 1 158 ? 27.984 -2.176 -2.824 1 94.12 158 LYS B C 1
ATOM 3510 O O . LYS B 1 158 ? 29.016 -2.754 -3.195 1 94.12 158 LYS B O 1
ATOM 3515 N N . ASP B 1 159 ? 26.859 -2.328 -3.383 1 94.94 159 ASP B N 1
ATOM 3516 C CA . ASP B 1 159 ? 26.688 -2.912 -4.711 1 94.94 159 ASP B CA 1
ATOM 3517 C C . ASP B 1 159 ? 26.422 -1.829 -5.758 1 94.94 159 ASP B C 1
ATOM 3519 O O . ASP B 1 159 ? 25.281 -1.396 -5.934 1 94.94 159 ASP B O 1
ATOM 3523 N N . GLU B 1 160 ? 27.438 -1.485 -6.52 1 96.19 160 GLU B N 1
ATOM 3524 C CA . GLU B 1 160 ? 27.375 -0.343 -7.426 1 96.19 160 GLU B CA 1
ATOM 3525 C C . GLU B 1 160 ? 26.344 -0.562 -8.516 1 96.19 160 GLU B C 1
ATOM 3527 O O . GLU B 1 160 ? 25.703 0.389 -8.977 1 96.19 160 GLU B O 1
ATOM 3532 N N . THR B 1 161 ? 26.234 -1.792 -8.914 1 95.44 161 THR B N 1
ATOM 3533 C CA . THR B 1 161 ? 25.234 -2.102 -9.93 1 95.44 161 THR B CA 1
ATOM 3534 C C . THR B 1 161 ? 23.828 -1.863 -9.398 1 95.44 161 THR B C 1
ATOM 3536 O O . THR B 1 161 ? 23 -1.235 -10.062 1 95.44 161 THR B O 1
ATOM 3539 N N . ASN B 1 162 ? 23.609 -2.305 -8.203 1 95.19 162 ASN B N 1
ATOM 3540 C CA . ASN B 1 162 ? 22.312 -2.09 -7.555 1 95.19 162 ASN B CA 1
ATOM 3541 C C . ASN B 1 162 ? 22.047 -0.607 -7.316 1 95.19 162 ASN B C 1
ATOM 3543 O O . ASN B 1 162 ? 20.938 -0.127 -7.551 1 95.19 162 ASN B O 1
ATOM 3547 N N . ILE B 1 163 ? 23.062 0.122 -6.895 1 97.69 163 ILE B N 1
ATOM 3548 C CA . ILE B 1 163 ? 22.938 1.545 -6.598 1 97.69 163 ILE B CA 1
ATOM 3549 C C . ILE B 1 163 ? 22.578 2.309 -7.867 1 97.69 163 ILE B C 1
ATOM 3551 O O . ILE B 1 163 ? 21.703 3.174 -7.848 1 97.69 163 ILE B O 1
ATOM 3555 N N . ARG B 1 164 ? 23.172 1.948 -8.961 1 97.88 164 ARG B N 1
ATOM 3556 C CA . ARG B 1 164 ? 22.891 2.613 -10.234 1 97.88 164 ARG B CA 1
ATOM 3557 C C . ARG B 1 164 ? 21.438 2.363 -10.664 1 97.88 164 ARG B C 1
ATOM 3559 O O . ARG B 1 164 ? 20.781 3.27 -11.164 1 97.88 164 ARG B O 1
ATOM 3566 N N . GLN B 1 165 ? 21 1.161 -10.445 1 96.94 165 GLN B N 1
ATOM 3567 C CA . GLN B 1 165 ? 19.625 0.826 -10.781 1 96.94 165 GLN B CA 1
ATOM 3568 C C . GLN B 1 165 ? 18.641 1.598 -9.906 1 96.94 165 GLN B C 1
ATOM 3570 O O . GLN B 1 165 ? 17.625 2.107 -10.398 1 96.94 165 GLN B O 1
ATOM 3575 N N . LEU B 1 166 ? 18.953 1.7 -8.664 1 98.25 166 LEU B N 1
ATOM 3576 C CA . LEU B 1 166 ? 18.109 2.416 -7.723 1 98.25 166 LEU B CA 1
ATOM 3577 C C . LEU B 1 166 ? 18.094 3.912 -8.023 1 98.25 166 LEU B C 1
ATOM 3579 O O . LEU B 1 166 ? 17.078 4.582 -7.848 1 98.25 166 LEU B O 1
ATOM 3583 N N . GLU B 1 167 ? 19.25 4.414 -8.438 1 98.25 167 GLU B N 1
ATOM 3584 C CA . GLU B 1 167 ? 19.312 5.82 -8.82 1 98.25 167 GLU B CA 1
ATOM 3585 C C . GLU B 1 167 ? 18.391 6.121 -10 1 98.25 167 GLU B C 1
ATOM 3587 O O . GLU B 1 167 ? 17.688 7.129 -10 1 98.25 167 GLU B O 1
ATOM 3592 N N . LYS B 1 168 ? 18.422 5.25 -10.969 1 98.38 168 LYS B N 1
ATOM 3593 C CA . LYS B 1 168 ? 17.547 5.414 -12.125 1 98.38 168 LYS B CA 1
ATOM 3594 C C . LYS B 1 168 ? 16.078 5.387 -11.711 1 98.38 168 LYS B C 1
ATOM 3596 O O . LYS B 1 168 ? 15.289 6.227 -12.148 1 98.38 168 LYS B O 1
ATOM 3601 N N . LYS B 1 169 ? 15.727 4.461 -10.852 1 98.38 169 LYS B N 1
ATOM 3602 C CA . LYS B 1 169 ? 14.359 4.355 -10.359 1 98.38 169 LYS B CA 1
ATOM 3603 C C . LYS B 1 169 ? 13.969 5.59 -9.555 1 98.38 169 LYS B C 1
ATOM 3605 O O . LYS B 1 169 ? 12.828 6.051 -9.625 1 98.38 169 LYS B O 1
ATOM 3610 N N . THR B 1 170 ? 14.906 6.07 -8.797 1 98.75 170 THR B N 1
ATOM 3611 C CA . THR B 1 170 ? 14.656 7.254 -7.98 1 98.75 170 THR B CA 1
ATOM 3612 C C . THR B 1 170 ? 14.391 8.469 -8.859 1 98.75 170 THR B C 1
ATOM 3614 O O . THR B 1 170 ? 13.461 9.242 -8.602 1 98.75 170 THR B O 1
ATOM 3617 N N . HIS B 1 171 ? 15.164 8.633 -9.922 1 98.69 171 HIS B N 1
ATOM 3618 C CA . HIS B 1 171 ? 14.914 9.727 -10.859 1 98.69 171 HIS B CA 1
ATOM 3619 C C . HIS B 1 171 ? 13.547 9.578 -11.523 1 98.69 171 HIS B C 1
ATOM 3621 O O . HIS B 1 171 ? 12.867 10.57 -11.781 1 98.69 171 HIS B O 1
ATOM 3627 N N . MET B 1 172 ? 13.164 8.352 -11.781 1 98.31 172 MET B N 1
ATOM 3628 C CA . MET B 1 172 ? 11.852 8.102 -12.375 1 98.31 172 MET B CA 1
ATOM 3629 C C . MET B 1 172 ? 10.734 8.562 -11.445 1 98.31 172 MET B C 1
ATOM 3631 O O . MET B 1 172 ? 9.805 9.25 -11.867 1 98.31 172 MET B O 1
ATOM 3635 N N . VAL B 1 173 ? 10.828 8.211 -10.172 1 98.69 173 VAL B N 1
ATOM 3636 C CA . VAL B 1 173 ? 9.75 8.562 -9.25 1 98.69 173 VAL B CA 1
ATOM 3637 C C . VAL B 1 173 ? 9.789 10.062 -8.961 1 98.69 173 VAL B C 1
ATOM 3639 O O . VAL B 1 173 ? 8.75 10.688 -8.758 1 98.69 173 VAL B O 1
ATOM 3642 N N . LEU B 1 174 ? 10.984 10.68 -8.922 1 98.75 174 LEU B N 1
ATOM 3643 C CA . LEU B 1 174 ? 11.07 12.125 -8.766 1 98.75 174 LEU B CA 1
ATOM 3644 C C . LEU B 1 174 ? 10.391 12.844 -9.93 1 98.75 174 LEU B C 1
ATOM 3646 O O . LEU B 1 174 ? 9.711 13.852 -9.734 1 98.75 174 LEU B O 1
ATOM 3650 N N . LYS B 1 175 ? 10.594 12.328 -11.094 1 98.38 175 LYS B N 1
ATOM 3651 C CA . LYS B 1 175 ? 9.922 12.898 -12.258 1 98.38 175 LYS B CA 1
ATOM 3652 C C . LYS B 1 175 ? 8.406 12.742 -12.148 1 98.38 175 LYS B C 1
ATOM 3654 O O . LYS B 1 175 ? 7.66 13.672 -12.445 1 98.38 175 LYS B O 1
ATOM 3659 N N . GLN B 1 176 ? 7.961 11.578 -11.75 1 98.12 176 GLN B N 1
ATOM 3660 C CA . GLN B 1 176 ? 6.531 11.328 -11.578 1 98.12 176 GLN B CA 1
ATOM 3661 C C . GLN B 1 176 ? 5.941 12.25 -10.508 1 98.12 176 GLN B C 1
ATOM 3663 O O . GLN B 1 176 ? 4.832 12.766 -10.68 1 98.12 176 GLN B O 1
ATOM 3668 N N . LEU B 1 177 ? 6.688 12.422 -9.414 1 98.38 177 LEU B N 1
ATOM 3669 C CA . LEU B 1 177 ? 6.254 13.375 -8.398 1 98.38 177 LEU B CA 1
ATOM 3670 C C . LEU B 1 177 ? 6.109 14.773 -8.992 1 98.38 177 LEU B C 1
ATOM 3672 O O . LEU B 1 177 ? 5.078 15.422 -8.812 1 98.38 177 LEU B O 1
ATOM 3676 N N . ASP B 1 178 ? 7.078 15.164 -9.719 1 97.69 178 ASP B N 1
ATOM 3677 C CA . ASP B 1 178 ? 7.18 16.531 -10.219 1 97.69 178 ASP B CA 1
ATOM 3678 C C . ASP B 1 178 ? 6.105 16.828 -11.258 1 97.69 178 ASP B C 1
ATOM 3680 O O . ASP B 1 178 ? 5.527 17.906 -11.281 1 97.69 178 ASP B O 1
ATOM 3684 N N . THR B 1 179 ? 5.793 15.828 -12.07 1 95.56 179 THR B N 1
ATOM 3685 C CA . THR B 1 179 ? 4.984 16.109 -13.25 1 95.56 179 THR B CA 1
ATOM 3686 C C . THR B 1 179 ? 3.547 15.648 -13.047 1 95.56 179 THR B C 1
ATOM 3688 O O . THR B 1 179 ? 2.645 16.062 -13.781 1 95.56 179 THR B O 1
ATOM 3691 N N . PHE B 1 180 ? 3.295 14.797 -12.039 1 95.88 180 PHE B N 1
ATOM 3692 C CA . PHE B 1 180 ? 1.933 14.305 -11.859 1 95.88 180 PHE B CA 1
ATOM 3693 C C . PHE B 1 180 ? 1.43 14.617 -10.453 1 95.88 180 PHE B C 1
ATOM 3695 O O . PHE B 1 180 ? 0.435 15.328 -10.289 1 95.88 180 PHE B O 1
ATOM 3702 N N . TRP B 1 181 ? 2.096 14.195 -9.453 1 96.75 181 TRP B N 1
ATOM 3703 C CA . TRP B 1 181 ? 1.567 14.266 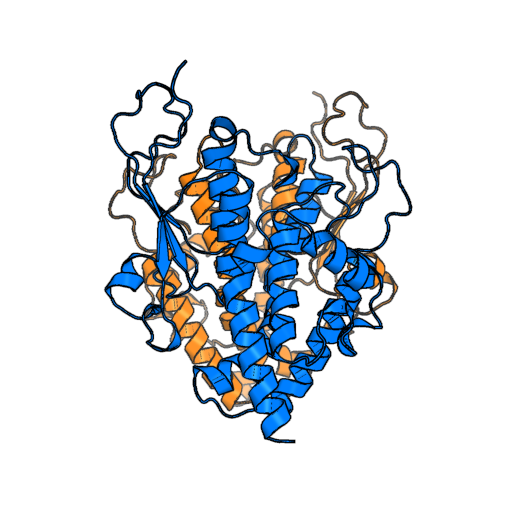-8.094 1 96.75 181 TRP B CA 1
ATOM 3704 C C . TRP B 1 181 ? 1.595 15.695 -7.566 1 96.75 181 TRP B C 1
ATOM 3706 O O . TRP B 1 181 ? 0.79 16.062 -6.707 1 96.75 181 TRP B O 1
ATOM 3716 N N . MET B 1 182 ? 2.574 16.516 -8.117 1 95.06 182 MET B N 1
ATOM 3717 C CA . MET B 1 182 ? 2.773 17.859 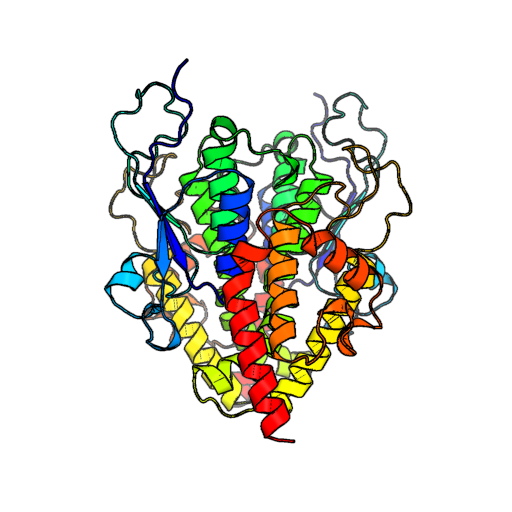-7.609 1 95.06 182 MET B CA 1
ATOM 3718 C C . MET B 1 182 ? 2.598 18.891 -8.719 1 95.06 182 MET B C 1
ATOM 3720 O O . MET B 1 182 ? 2.979 20.047 -8.562 1 95.06 182 MET B O 1
ATOM 3724 N N . ALA B 1 183 ? 2.107 18.406 -9.797 1 88.31 183 ALA B N 1
ATOM 3725 C CA . ALA B 1 183 ? 1.852 19.328 -10.898 1 88.31 183 ALA B CA 1
ATOM 3726 C C . ALA B 1 183 ? 0.835 20.391 -10.492 1 88.31 183 ALA B C 1
ATOM 3728 O O . ALA B 1 183 ? -0.151 20.094 -9.812 1 88.31 183 ALA B O 1
ATOM 3729 N N . PRO B 1 184 ? 1.181 21.609 -10.859 1 76.81 184 PRO B N 1
ATOM 3730 C CA . PRO B 1 184 ? 0.201 22.656 -10.562 1 76.81 184 PRO B CA 1
ATOM 3731 C C . PRO B 1 184 ? -1.14 22.438 -11.258 1 76.81 184 PRO B C 1
ATOM 3733 O O . PRO B 1 184 ? -1.182 21.891 -12.359 1 76.81 184 PRO B O 1
ATOM 3736 N N . SER B 1 185 ? -2.26 22.297 -10.5 1 63 185 SER B N 1
ATOM 3737 C CA . SER B 1 185 ? -3.57 22.172 -11.125 1 63 185 SER B CA 1
ATOM 3738 C C . SER B 1 185 ? -3.916 23.406 -11.945 1 63 185 SER B C 1
ATOM 3740 O O . SER B 1 185 ? -3.652 24.531 -11.523 1 63 185 SER B O 1
ATOM 3742 N N . GLU B 1 186 ? -4.004 23.297 -13.258 1 51.84 186 GLU B N 1
ATOM 3743 C CA . GLU B 1 186 ? -4.492 24.422 -14.039 1 51.84 186 GLU B CA 1
ATOM 3744 C C . GLU B 1 186 ? -5.758 25.016 -13.422 1 51.84 186 GLU B C 1
ATOM 3746 O O . GLU B 1 186 ? -6.059 26.203 -13.609 1 51.84 186 GLU B O 1
ATOM 3751 N N . ASP B 1 187 ? -6.746 24.141 -12.883 1 45.53 187 ASP B N 1
ATOM 3752 C CA . ASP B 1 187 ? -8.031 24.594 -12.367 1 45.53 187 ASP B CA 1
ATOM 3753 C C . ASP B 1 187 ? -7.918 25.016 -10.906 1 45.53 187 ASP B C 1
ATOM 3755 O O . ASP B 1 187 ? -7.789 24.188 -10.016 1 45.53 187 ASP B O 1
ATOM 3759 N N . VAL B 1 188 ? -7.352 26.125 -10.672 1 43.78 188 VAL B N 1
ATOM 3760 C CA . VAL B 1 188 ? -7.223 26.781 -9.383 1 43.78 188 VAL B CA 1
ATOM 3761 C C . VAL B 1 188 ? -8.484 26.562 -8.555 1 43.78 188 VAL B C 1
ATOM 3763 O O . VAL B 1 188 ? -8.438 26.547 -7.328 1 43.78 188 VAL B O 1
ATOM 3766 N N . SER B 1 189 ? -9.656 26.578 -9.102 1 41.53 189 SER B N 1
ATOM 3767 C CA . SER B 1 189 ? -10.953 26.594 -8.43 1 41.53 189 SER B CA 1
ATOM 3768 C C . SER B 1 189 ? -11.297 25.219 -7.859 1 41.53 189 SER B C 1
ATOM 3770 O O . SER B 1 189 ? -12.25 25.078 -7.086 1 41.53 189 SER B O 1
ATOM 3772 N N . SER B 1 190 ? -10.711 24.156 -8.312 1 44.78 190 SER B N 1
ATOM 3773 C CA . SER B 1 190 ? -11.367 22.859 -8.227 1 44.78 190 SER B CA 1
ATOM 3774 C C . SER B 1 190 ? -11.062 22.172 -6.902 1 44.78 190 SER B C 1
ATOM 3776 O O . SER B 1 190 ? -11.438 21 -6.699 1 44.78 190 SER B O 1
ATOM 3778 N N . SER B 1 191 ? -10.133 22.688 -6.113 1 47.16 191 SER B N 1
ATOM 3779 C CA . SER B 1 191 ? -10.102 21.984 -4.836 1 47.16 191 SER B CA 1
ATOM 3780 C C . SER B 1 191 ? -11.391 22.203 -4.051 1 47.16 191 SER B C 1
ATOM 3782 O O . SER B 1 191 ? -11.922 23.312 -4.031 1 47.16 191 SER B O 1
ATOM 3784 N N . SER B 1 192 ? -12.102 21.188 -3.893 1 44.66 192 SER B N 1
ATOM 3785 C CA . SER B 1 192 ? -13.336 21.297 -3.121 1 44.66 192 SER B CA 1
ATOM 3786 C C . SER B 1 192 ? -13.156 22.234 -1.928 1 44.66 192 SER B C 1
ATOM 3788 O O . SER B 1 192 ? -14.133 22.781 -1.417 1 44.66 192 SER B O 1
ATOM 3790 N N . ALA B 1 193 ? -11.922 22.188 -1.339 1 46.25 193 ALA B N 1
ATOM 3791 C CA . ALA B 1 193 ? -11.836 22.938 -0.091 1 46.25 193 ALA B CA 1
ATOM 3792 C C . ALA B 1 193 ? -11.469 24.406 -0.355 1 46.25 193 ALA B C 1
ATOM 3794 O O . ALA B 1 193 ? -11.258 25.172 0.582 1 46.25 193 ALA B O 1
ATOM 3795 N N . GLY B 1 194 ? -11.539 24.812 -1.45 1 50.66 194 GLY B N 1
ATOM 3796 C CA . GLY B 1 194 ? -11.133 26.203 -1.601 1 50.66 194 GLY B CA 1
ATOM 3797 C C . GLY B 1 194 ? -9.648 26.422 -1.426 1 50.66 194 GLY B C 1
ATOM 3798 O O . GLY B 1 194 ? -8.969 25.625 -0.766 1 50.66 194 GLY B O 1
ATOM 3799 N N . GLY B 1 195 ? -8.82 26.938 -2.363 1 58.34 195 GLY B N 1
ATOM 3800 C CA . GLY B 1 195 ? -7.438 27.375 -2.258 1 58.34 195 GLY B CA 1
ATOM 3801 C C . GLY B 1 195 ? -6.527 26.703 -3.275 1 58.34 195 GLY B C 1
ATOM 3802 O O . GLY B 1 195 ? -6.949 25.797 -3.99 1 58.34 195 GLY B O 1
ATOM 3803 N N . ASN B 1 196 ? -5.344 27.062 -3.412 1 68.19 196 ASN B N 1
ATOM 3804 C CA . ASN B 1 196 ? -4.348 26.562 -4.355 1 68.19 196 ASN B CA 1
ATOM 3805 C C . ASN B 1 196 ? -3.811 25.203 -3.932 1 68.19 196 ASN B C 1
ATOM 3807 O O . ASN B 1 196 ? -3.52 24.984 -2.754 1 68.19 196 ASN B O 1
ATOM 3811 N N . ALA B 1 197 ? -3.895 24.203 -4.82 1 79.94 197 ALA B N 1
ATOM 3812 C CA . ALA B 1 197 ? -3.336 22.875 -4.641 1 79.94 197 ALA B CA 1
ATOM 3813 C C . ALA B 1 197 ? -1.828 22.938 -4.41 1 79.94 197 ALA B C 1
ATOM 3815 O O . ALA B 1 197 ? -1.051 23.016 -5.363 1 79.94 197 ALA B O 1
ATOM 3816 N N . ARG B 1 198 ? -1.421 22.969 -3.129 1 90.38 198 ARG B N 1
ATOM 3817 C CA . ARG B 1 198 ? -0.002 23.109 -2.818 1 90.38 198 ARG B CA 1
ATOM 3818 C C . ARG B 1 198 ? 0.566 21.812 -2.254 1 90.38 198 ARG B C 1
ATOM 3820 O O . ARG B 1 198 ? 1.784 21.656 -2.164 1 90.38 198 ARG B O 1
ATOM 3827 N N . TYR B 1 199 ? -0.327 20.891 -1.914 1 96 199 TYR B N 1
ATOM 3828 C CA . TYR B 1 199 ? 0.112 19.625 -1.347 1 96 199 TYR B CA 1
ATOM 3829 C C . TYR B 1 199 ? -0.079 18.484 -2.342 1 96 199 TYR B C 1
ATOM 3831 O O . TYR B 1 199 ? -0.51 18.719 -3.475 1 96 199 TYR B O 1
ATOM 3839 N N . LEU B 1 200 ? 0.406 17.312 -1.976 1 95.12 200 LEU B N 1
ATOM 3840 C CA . LEU B 1 200 ? 0.284 16.141 -2.834 1 95.12 200 LEU B CA 1
ATOM 3841 C C . LEU B 1 200 ? -1.173 15.883 -3.203 1 95.12 200 LEU B C 1
ATOM 3843 O O . LEU B 1 200 ? -2.082 16.281 -2.471 1 95.12 200 LEU B O 1
ATOM 3847 N N . CYS B 1 201 ? -1.429 15.258 -4.281 1 91 201 CYS B N 1
ATOM 3848 C CA . CYS B 1 201 ? -2.729 14.766 -4.727 1 91 201 CYS B CA 1
ATOM 3849 C C . CYS B 1 201 ? -3.674 15.922 -5.027 1 91 201 CYS B C 1
ATOM 3851 O O . CYS B 1 201 ? -4.891 15.781 -4.93 1 91 201 CYS B O 1
ATOM 3853 N N . GLY B 1 202 ? -3.102 17.156 -5.215 1 87.56 202 GLY B N 1
ATOM 3854 C CA . GLY B 1 202 ? -3.902 18.328 -5.578 1 87.56 202 GLY B CA 1
ATOM 3855 C C . GLY B 1 202 ? -4.652 18.922 -4.402 1 87.56 202 GLY B C 1
ATOM 3856 O O . GLY B 1 202 ? -5.637 19.641 -4.59 1 87.56 202 GLY B O 1
ATOM 3857 N N . GLN B 1 203 ? -4.262 18.609 -3.191 1 91.62 203 GLN B N 1
ATOM 3858 C CA . GLN B 1 203 ? -4.961 19.078 -2.002 1 91.62 203 GLN B CA 1
ATOM 3859 C C . GLN B 1 203 ? -4.461 20.469 -1.588 1 91.62 203 GLN B C 1
ATOM 3861 O O . GLN B 1 203 ? -3.283 20.781 -1.762 1 91.62 203 GLN B O 1
ATOM 3866 N N . ALA B 1 204 ? -5.363 21.219 -1.054 1 92.81 204 ALA B N 1
ATOM 3867 C CA . ALA B 1 204 ? -5.023 22.547 -0.556 1 92.81 204 ALA B CA 1
ATOM 3868 C C . ALA B 1 204 ? -4.367 22.469 0.819 1 92.81 204 ALA B C 1
ATOM 3870 O O . ALA B 1 204 ? -3.662 23.391 1.234 1 92.81 204 ALA B O 1
ATOM 3871 N N . LYS B 1 205 ? -4.617 21.391 1.508 1 95.69 205 LYS B N 1
ATOM 3872 C CA . LYS B 1 205 ? -4.066 21.172 2.842 1 95.69 205 LYS B CA 1
ATOM 3873 C C . LYS B 1 205 ? -3.33 19.844 2.926 1 95.69 205 LYS B C 1
ATOM 3875 O O . LYS B 1 205 ? -3.564 18.953 2.113 1 95.69 205 LYS B O 1
ATOM 3880 N N . ILE B 1 206 ? -2.459 19.719 3.883 1 97.81 206 ILE B N 1
ATOM 3881 C CA . ILE B 1 206 ? -1.589 18.578 4.117 1 97.81 206 ILE B CA 1
ATOM 3882 C C . ILE B 1 206 ? -2.434 17.344 4.402 1 97.81 206 ILE B C 1
ATOM 3884 O O . ILE B 1 206 ? -3.463 17.422 5.074 1 97.81 206 ILE B O 1
ATOM 3888 N N . SER B 1 207 ? -2.055 16.172 3.908 1 98.5 207 SER B N 1
ATOM 3889 C CA . SER B 1 207 ? -2.676 14.891 4.207 1 98.5 207 SER B CA 1
ATOM 3890 C C . SER B 1 207 ? -1.637 13.859 4.629 1 98.5 207 SER B C 1
ATOM 3892 O O . SER B 1 207 ? -0.441 14.156 4.676 1 98.5 207 SER B O 1
ATOM 3894 N N . ILE B 1 208 ? -2.062 12.625 4.922 1 98.88 208 ILE B N 1
ATOM 3895 C CA . ILE B 1 208 ? -1.151 11.547 5.297 1 98.88 208 ILE B CA 1
ATOM 3896 C C . ILE B 1 208 ? -0.224 11.227 4.129 1 98.88 208 ILE B C 1
ATOM 3898 O O . ILE B 1 208 ? 0.912 10.789 4.332 1 98.88 208 ILE B O 1
ATOM 3902 N N . ALA B 1 209 ? -0.66 11.445 2.877 1 98.81 209 ALA B N 1
ATOM 3903 C CA . ALA B 1 209 ? 0.186 11.234 1.704 1 98.81 209 ALA B CA 1
ATOM 3904 C C . ALA B 1 209 ? 1.433 12.117 1.763 1 98.81 209 ALA B C 1
ATOM 3906 O O . ALA B 1 209 ? 2.537 11.656 1.457 1 98.81 209 ALA B O 1
ATOM 3907 N N . ASP B 1 210 ? 1.271 13.359 2.195 1 98.81 210 ASP B N 1
ATOM 3908 C CA . ASP B 1 210 ? 2.385 14.297 2.273 1 98.81 210 ASP B CA 1
ATOM 3909 C C . ASP B 1 210 ? 3.404 13.859 3.32 1 98.81 210 ASP B C 1
ATOM 3911 O O . ASP B 1 210 ? 4.613 13.938 3.088 1 98.81 210 ASP B O 1
ATOM 3915 N N . LEU B 1 211 ? 2.904 13.398 4.473 1 98.94 211 LEU B N 1
ATOM 3916 C CA . LEU B 1 211 ? 3.807 12.953 5.531 1 98.94 211 LEU B CA 1
ATOM 3917 C C . LEU B 1 211 ? 4.656 11.781 5.062 1 98.94 211 LEU B C 1
ATOM 3919 O O . LEU B 1 211 ? 5.871 11.758 5.281 1 98.94 211 LEU B O 1
ATOM 3923 N N . LEU B 1 212 ? 3.994 10.844 4.414 1 98.88 212 LEU B N 1
ATOM 3924 C CA . LEU B 1 212 ? 4.691 9.656 3.941 1 98.88 212 LEU B CA 1
ATOM 3925 C C . LEU B 1 212 ? 5.734 10.016 2.891 1 98.88 212 LEU B C 1
ATOM 3927 O O . LEU B 1 212 ? 6.883 9.57 2.971 1 98.88 212 LEU B O 1
ATOM 3931 N N . CYS B 1 213 ? 5.391 10.812 1.962 1 98.88 213 CYS B N 1
ATOM 3932 C CA . CYS B 1 213 ? 6.277 11.18 0.864 1 98.88 213 CYS B CA 1
ATOM 3933 C C . CYS B 1 213 ? 7.48 11.969 1.373 1 98.88 213 CYS B C 1
ATOM 3935 O O . CYS B 1 213 ? 8.625 11.664 1.021 1 98.88 213 CYS B O 1
ATOM 3937 N N . TYR B 1 214 ? 7.227 12.961 2.199 1 98.88 214 TYR B N 1
ATOM 3938 C CA . TYR B 1 214 ? 8.281 13.836 2.693 1 98.88 214 TYR B CA 1
ATOM 3939 C C . TYR B 1 214 ? 9.336 13.039 3.453 1 98.88 214 TYR B C 1
ATOM 3941 O O . TYR B 1 214 ? 10.539 13.25 3.26 1 98.88 214 TYR B O 1
ATOM 3949 N N . ASN B 1 215 ? 8.875 12.188 4.297 1 98.81 215 ASN B N 1
ATOM 3950 C CA . ASN B 1 215 ? 9.82 11.398 5.09 1 98.81 215 ASN B CA 1
ATOM 3951 C C . ASN B 1 215 ? 10.68 10.5 4.211 1 98.81 215 ASN B C 1
ATOM 3953 O O . ASN B 1 215 ? 11.859 10.297 4.492 1 98.81 215 ASN B O 1
ATOM 3957 N N . GLU B 1 216 ? 10.117 9.961 3.137 1 98.5 216 GLU B N 1
ATOM 3958 C CA . GLU B 1 216 ? 10.922 9.141 2.23 1 98.5 216 GLU B CA 1
ATOM 3959 C C . GLU B 1 216 ? 11.977 9.984 1.521 1 98.5 216 GLU B C 1
ATOM 3961 O O . GLU B 1 216 ? 13.148 9.594 1.459 1 98.5 216 GLU B O 1
ATOM 3966 N N . LEU B 1 217 ? 11.562 11.133 0.997 1 98.69 217 LEU B N 1
ATOM 3967 C CA . LEU B 1 217 ? 12.5 11.953 0.241 1 98.69 217 LEU B CA 1
ATOM 3968 C C . LEU B 1 217 ? 13.617 12.469 1.14 1 98.69 217 LEU B C 1
ATOM 3970 O O . LEU B 1 217 ? 14.773 12.539 0.72 1 98.69 217 LEU B O 1
ATOM 3974 N N . MET B 1 218 ? 13.273 12.789 2.369 1 98.12 218 MET B N 1
ATOM 3975 C CA . MET B 1 218 ? 14.258 13.352 3.287 1 98.12 218 MET B CA 1
ATOM 3976 C C . MET B 1 218 ? 15.367 12.352 3.59 1 98.12 218 MET B C 1
ATOM 3978 O O . MET B 1 218 ? 16.453 12.727 4.012 1 98.12 218 MET B O 1
ATOM 3982 N N . GLN B 1 219 ? 15.109 11.086 3.359 1 96.75 219 GLN B N 1
ATOM 3983 C CA . GLN B 1 219 ? 16.141 10.07 3.564 1 96.75 219 GLN B CA 1
ATOM 3984 C C . GLN B 1 219 ? 17.312 10.281 2.615 1 96.75 219 GLN B C 1
ATOM 3986 O O . GLN B 1 219 ? 18.453 9.891 2.92 1 96.75 219 GLN B O 1
ATOM 3991 N N . LEU B 1 220 ? 17.078 10.883 1.472 1 97.38 220 LEU B N 1
ATOM 3992 C CA . LEU B 1 220 ? 18.125 11.109 0.474 1 97.38 220 LEU B CA 1
ATOM 3993 C C . LEU B 1 220 ? 19.125 12.141 0.966 1 97.38 220 LEU B C 1
ATOM 3995 O O . LEU B 1 220 ? 20.219 12.273 0.402 1 97.38 220 LEU B O 1
ATOM 3999 N N . SER B 1 221 ? 18.828 12.883 2.014 1 96 221 SER B N 1
ATOM 4000 C CA . SER B 1 221 ? 19.766 13.836 2.588 1 96 221 SER B CA 1
ATOM 4001 C C . SER B 1 221 ? 21.016 13.141 3.1 1 96 221 SER B C 1
ATOM 4003 O O . SER B 1 221 ? 22.078 13.75 3.203 1 96 221 SER B O 1
ATOM 4005 N N . LEU B 1 222 ? 20.906 11.859 3.387 1 94.31 222 LEU B N 1
ATOM 4006 C CA . LEU B 1 222 ? 22.016 11.086 3.926 1 94.31 222 LEU B CA 1
ATOM 4007 C C . LEU B 1 222 ? 23.094 10.867 2.865 1 94.31 222 LEU B C 1
ATOM 4009 O O . LEU B 1 222 ? 24.219 10.477 3.188 1 94.31 222 LEU B O 1
ATOM 4013 N N . MET B 1 223 ? 22.719 11.117 1.624 1 92.5 223 MET B N 1
ATOM 4014 C CA . MET B 1 223 ? 23.672 10.891 0.554 1 92.5 223 MET B CA 1
ATOM 4015 C C . MET B 1 223 ? 24.062 12.203 -0.124 1 92.5 223 MET B C 1
ATOM 4017 O O . MET B 1 223 ? 24.672 12.203 -1.192 1 92.5 223 MET B O 1
ATOM 4021 N N . SER B 1 224 ? 23.625 13.266 0.421 1 91.38 224 SER B N 1
ATOM 4022 C CA . SER B 1 224 ? 23.875 14.586 -0.151 1 91.38 224 SER B CA 1
ATOM 4023 C C . SER B 1 224 ? 24.719 15.445 0.792 1 91.38 224 SER B C 1
ATOM 4025 O O . SER B 1 224 ? 24.547 15.375 2.012 1 91.38 224 SER B O 1
ATOM 4027 N N . ASN B 1 225 ? 25.484 16.312 0.206 1 90.38 225 ASN B N 1
ATOM 4028 C CA . ASN B 1 225 ? 26.266 17.25 0.997 1 90.38 225 ASN B CA 1
ATOM 4029 C C . ASN B 1 225 ? 25.609 18.625 1.045 1 90.38 225 ASN B C 1
ATOM 4031 O O . ASN B 1 225 ? 26.094 19.531 1.712 1 90.38 225 ASN B O 1
ATOM 4035 N N . ALA B 1 226 ? 24.531 18.719 0.398 1 92.5 226 ALA B N 1
ATOM 4036 C CA . ALA B 1 226 ? 23.812 19.984 0.408 1 92.5 226 ALA B CA 1
ATOM 4037 C C . ALA B 1 226 ? 23.234 20.281 1.788 1 92.5 226 ALA B C 1
ATOM 4039 O O . ALA B 1 226 ? 22.859 19.359 2.516 1 92.5 226 ALA B O 1
ATOM 4040 N N . SER B 1 227 ? 23.109 21.547 2.162 1 91.81 227 SER B N 1
ATOM 4041 C CA . SER B 1 227 ? 22.547 21.938 3.449 1 91.81 227 SER B CA 1
ATOM 4042 C C . SER B 1 227 ? 21.062 21.594 3.527 1 91.81 227 SER B C 1
ATOM 4044 O O . SER B 1 227 ? 20.578 21.172 4.574 1 91.81 227 SER B O 1
ATOM 4046 N N . VAL B 1 228 ? 20.422 21.828 2.389 1 94.69 228 VAL B N 1
ATOM 4047 C CA . VAL B 1 228 ? 19.016 21.422 2.273 1 94.69 228 VAL B CA 1
ATOM 4048 C C . VAL B 1 228 ? 18.828 20.562 1.03 1 94.69 228 VAL B C 1
ATOM 4050 O O . VAL B 1 228 ? 19.547 20.719 0.039 1 94.69 228 VAL B O 1
ATOM 4053 N N . LEU B 1 229 ? 17.859 19.656 1.173 1 95.88 229 LEU B N 1
ATOM 4054 C CA . LEU B 1 229 ? 17.703 18.625 0.153 1 95.88 229 LEU B CA 1
ATOM 4055 C C . LEU B 1 229 ? 17.391 19.25 -1.206 1 95.88 229 LEU B C 1
ATOM 4057 O O . LEU B 1 229 ? 17.922 18.797 -2.23 1 95.88 229 LEU B O 1
ATOM 4061 N N . TRP B 1 230 ? 16.531 20.297 -1.292 1 96.81 230 TRP B N 1
ATOM 4062 C CA . TRP B 1 230 ? 16.078 20.859 -2.561 1 96.81 230 TRP B CA 1
ATOM 4063 C C . TRP B 1 230 ? 17.188 21.672 -3.23 1 96.81 230 TRP B C 1
ATOM 4065 O O . TRP B 1 230 ? 17.031 22.141 -4.355 1 96.81 230 TRP B O 1
ATOM 4075 N N . GLU B 1 231 ? 18.406 21.781 -2.619 1 96.06 231 GLU B N 1
ATOM 4076 C CA . GLU B 1 231 ? 19.562 22.406 -3.23 1 96.06 231 GLU B CA 1
ATOM 4077 C C . GLU B 1 231 ? 20.531 21.359 -3.773 1 96.06 231 GLU B C 1
ATOM 4079 O O . GLU B 1 231 ? 21.547 21.703 -4.398 1 96.06 231 GLU B O 1
ATOM 4084 N N . SER B 1 232 ? 20.234 20.141 -3.498 1 95.69 232 SER B N 1
ATOM 4085 C CA . SER B 1 232 ? 21.094 19.094 -4.008 1 95.69 232 SER B CA 1
ATOM 4086 C C . SER B 1 232 ? 20.984 18.953 -5.523 1 95.69 232 SER B C 1
ATOM 4088 O O . SER B 1 232 ? 19.938 19.266 -6.098 1 95.69 232 SER B O 1
ATOM 4090 N N . GLU B 1 233 ? 22 18.422 -6.145 1 94.88 233 GLU B N 1
ATOM 4091 C CA . GLU B 1 233 ? 22.047 18.25 -7.594 1 94.88 233 GLU B CA 1
ATOM 4092 C C . GLU B 1 233 ? 20.938 17.344 -8.086 1 94.88 233 GLU B C 1
ATOM 4094 O O . GLU B 1 233 ? 20.344 17.578 -9.141 1 94.88 233 GLU B O 1
ATOM 4099 N N . MET B 1 234 ? 20.594 16.391 -7.32 1 95.81 234 MET B N 1
ATOM 4100 C CA . MET B 1 234 ? 19.609 15.383 -7.691 1 95.81 234 MET B CA 1
ATOM 4101 C C . MET B 1 234 ? 18.234 16.016 -7.875 1 95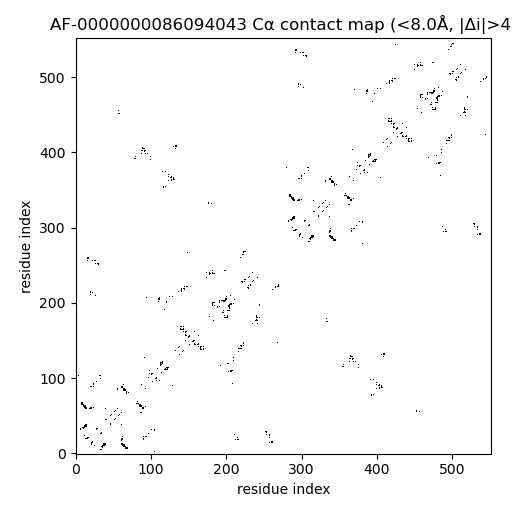.81 234 MET B C 1
ATOM 4103 O O . MET B 1 234 ? 17.406 15.508 -8.633 1 95.81 234 MET B O 1
ATOM 4107 N N . PHE B 1 235 ? 17.984 17.109 -7.223 1 97.75 235 PHE B N 1
ATOM 4108 C CA . PHE B 1 235 ? 16.625 17.641 -7.18 1 97.75 235 PHE B CA 1
ATOM 4109 C C . PHE B 1 235 ? 16.484 18.844 -8.109 1 97.75 235 PHE B C 1
ATOM 4111 O O . PHE B 1 235 ? 15.383 19.344 -8.32 1 97.75 235 PHE B O 1
ATOM 4118 N N . LYS B 1 236 ? 17.531 19.328 -8.758 1 95.19 236 LYS B N 1
ATOM 4119 C CA . LYS B 1 236 ? 17.562 20.531 -9.586 1 95.19 236 LYS B CA 1
ATOM 4120 C C . LYS B 1 236 ? 16.594 20.422 -10.758 1 95.19 236 LYS B C 1
ATOM 4122 O O . LYS B 1 236 ? 16.031 21.422 -11.211 1 95.19 236 LYS B O 1
ATOM 4127 N N . SER B 1 237 ? 16.359 19.25 -11.219 1 97.19 237 SER B N 1
ATOM 4128 C CA . SER B 1 237 ? 15.539 19.031 -12.406 1 97.19 237 SER B CA 1
ATOM 4129 C C . SER B 1 237 ? 14.07 18.859 -12.047 1 97.19 237 SER B C 1
ATOM 4131 O O . SER B 1 237 ? 13.234 18.609 -12.914 1 97.19 237 SER B O 1
ATOM 4133 N N . TYR B 1 238 ? 13.75 19.031 -10.758 1 98.12 238 TYR B N 1
ATOM 4134 C CA . TYR B 1 238 ? 12.383 18.781 -10.305 1 98.12 238 TYR B CA 1
ATOM 4135 C C . TYR B 1 238 ? 11.859 19.953 -9.477 1 98.12 238 TYR B C 1
ATOM 4137 O O . TYR B 1 238 ? 11.688 19.828 -8.258 1 98.12 238 TYR B O 1
ATOM 4145 N N . PRO B 1 239 ? 11.516 21.031 -10.125 1 97.31 239 PRO B N 1
ATOM 4146 C CA . PRO B 1 239 ? 11.188 22.281 -9.422 1 97.31 239 PRO B CA 1
ATOM 4147 C C . PRO B 1 239 ? 9.93 22.156 -8.562 1 97.31 239 PRO B C 1
ATOM 4149 O O . PRO B 1 239 ? 9.852 22.781 -7.496 1 97.31 239 PRO B O 1
ATOM 4152 N N . ASN B 1 240 ? 8.875 21.422 -9.031 1 96.94 240 ASN B N 1
ATOM 4153 C CA . ASN B 1 240 ? 7.672 21.281 -8.227 1 96.94 240 ASN B CA 1
ATOM 4154 C C . ASN B 1 240 ? 7.949 20.5 -6.945 1 96.94 240 ASN B C 1
ATOM 4156 O O . ASN B 1 240 ? 7.387 20.797 -5.891 1 96.94 240 ASN B O 1
ATOM 4160 N N . VAL B 1 241 ? 8.859 19.516 -7.027 1 98.12 241 VAL B N 1
ATOM 4161 C CA . VAL B 1 241 ? 9.258 18.766 -5.84 1 98.12 241 VAL B CA 1
ATOM 4162 C C . VAL B 1 241 ? 9.984 19.688 -4.867 1 98.12 241 VAL B C 1
ATOM 4164 O O . VAL B 1 241 ? 9.734 19.656 -3.662 1 98.12 241 VAL B O 1
ATOM 4167 N N . CYS B 1 242 ? 10.867 20.516 -5.422 1 97.94 242 CYS B N 1
ATOM 4168 C CA . CYS B 1 242 ? 11.633 21.422 -4.586 1 97.94 242 CYS B CA 1
ATOM 4169 C C . CYS B 1 242 ? 10.711 22.391 -3.854 1 97.94 242 CYS B C 1
ATOM 4171 O O . CYS B 1 242 ? 10.859 22.609 -2.65 1 97.94 242 CYS B O 1
ATOM 4173 N N . LYS B 1 243 ? 9.75 22.953 -4.555 1 96.94 243 LYS B N 1
ATOM 4174 C CA . LYS B 1 243 ? 8.781 23.859 -3.947 1 96.94 243 LYS B CA 1
ATOM 4175 C C . LYS B 1 243 ? 7.996 23.156 -2.838 1 96.94 243 LYS B C 1
ATOM 4177 O O . LYS B 1 243 ? 7.785 23.734 -1.767 1 96.94 243 LYS B O 1
ATOM 4182 N N . TRP B 1 244 ? 7.559 21.969 -3.076 1 97.62 244 TRP B N 1
ATOM 4183 C CA . TRP B 1 244 ? 6.797 21.188 -2.113 1 97.62 244 TRP B CA 1
ATOM 4184 C C . TRP B 1 244 ? 7.645 20.844 -0.892 1 97.62 244 TRP B C 1
ATOM 4186 O O . TRP B 1 244 ? 7.168 20.922 0.243 1 97.62 244 TRP B O 1
ATOM 4196 N N . LEU B 1 245 ? 8.945 20.484 -1.119 1 98.38 245 LEU B N 1
ATOM 4197 C CA . LEU B 1 245 ? 9.859 20.219 -0.014 1 98.38 245 LEU B CA 1
ATOM 4198 C C . LEU B 1 245 ? 9.992 21.438 0.892 1 98.38 245 LEU B C 1
ATOM 4200 O O . LEU B 1 245 ? 9.992 21.297 2.119 1 98.38 245 LEU B O 1
ATOM 4204 N N . GLN B 1 246 ? 10.117 22.562 0.307 1 97.94 246 GLN B N 1
ATOM 4205 C CA . GLN B 1 246 ? 10.211 23.797 1.068 1 97.94 246 GLN B CA 1
ATOM 4206 C C . GLN B 1 246 ? 8.945 24.047 1.882 1 97.94 246 GLN B C 1
ATOM 4208 O O . GLN B 1 246 ? 9.016 24.422 3.055 1 97.94 246 GLN B O 1
ATOM 4213 N N . LEU B 1 247 ? 7.84 23.828 1.247 1 97.38 247 LEU B N 1
ATOM 4214 C CA . LEU B 1 247 ? 6.555 23.969 1.92 1 97.38 247 LEU B CA 1
ATOM 4215 C C . LEU B 1 247 ? 6.469 23.047 3.131 1 97.38 247 LEU B C 1
ATOM 4217 O O . LEU B 1 247 ? 6.141 23.5 4.234 1 97.38 247 LEU B O 1
ATOM 4221 N N . MET B 1 248 ? 6.812 21.812 2.961 1 98.44 248 MET B N 1
ATOM 4222 C CA . MET B 1 248 ? 6.703 20.797 4.004 1 98.44 248 MET B CA 1
ATOM 4223 C C . MET B 1 248 ? 7.68 21.078 5.141 1 98.44 248 MET B C 1
ATOM 4225 O O . MET B 1 248 ? 7.391 20.781 6.301 1 98.44 248 MET B O 1
ATOM 4229 N N . SER B 1 249 ? 8.828 21.672 4.836 1 98.31 249 SER B N 1
ATOM 4230 C CA . SER B 1 249 ? 9.852 21.953 5.836 1 98.31 249 SER B CA 1
ATOM 4231 C C . SER B 1 249 ? 9.367 22.969 6.871 1 98.31 249 SER B C 1
ATOM 4233 O O . SER B 1 249 ? 9.945 23.078 7.949 1 98.31 249 SER B O 1
ATOM 4235 N N . LYS B 1 250 ? 8.289 23.625 6.559 1 98.25 250 LYS B N 1
ATOM 4236 C CA . LYS B 1 250 ? 7.754 24.656 7.453 1 98.25 250 LYS B CA 1
ATOM 4237 C C . LYS B 1 250 ? 6.605 24.109 8.297 1 98.25 250 LYS B C 1
ATOM 4239 O O . LYS B 1 250 ? 6.047 24.812 9.133 1 98.25 250 LYS B O 1
ATOM 4244 N N . THR B 1 251 ? 6.234 22.844 8.047 1 98.62 251 THR B N 1
ATOM 4245 C CA . THR B 1 251 ? 5.156 22.219 8.812 1 98.62 251 THR B CA 1
ATOM 4246 C C . THR B 1 251 ? 5.527 22.125 10.289 1 98.62 251 THR B C 1
ATOM 4248 O O . THR B 1 251 ? 6.66 21.781 10.633 1 98.62 251 THR B O 1
ATOM 4251 N N . PRO B 1 252 ? 4.594 22.391 11.203 1 98.62 252 PRO B N 1
ATOM 4252 C CA . PRO B 1 252 ? 4.895 22.344 12.633 1 98.62 252 PRO B CA 1
ATOM 4253 C C . PRO B 1 252 ? 5.5 21 13.055 1 98.62 252 PRO B C 1
ATOM 4255 O O . PRO B 1 252 ? 5.234 19.969 12.43 1 98.62 252 PRO B O 1
ATOM 4258 N N . GLU B 1 253 ? 6.355 20.984 14.109 1 98.56 253 GLU B N 1
ATOM 4259 C CA . GLU B 1 253 ? 6.977 19.812 14.742 1 98.56 253 GLU B CA 1
ATOM 4260 C C . GLU B 1 253 ? 8.055 19.219 13.844 1 98.56 253 GLU B C 1
ATOM 4262 O O . GLU B 1 253 ? 8.703 18.234 14.203 1 98.56 253 GLU B O 1
ATOM 4267 N N . HIS B 1 254 ? 8.32 19.844 12.68 1 98.69 254 HIS B N 1
ATOM 4268 C CA . HIS B 1 254 ? 9.273 19.312 11.711 1 98.69 254 HIS B CA 1
ATOM 4269 C C . HIS B 1 254 ? 10.633 19.078 12.352 1 98.69 254 HIS B C 1
ATOM 4271 O O . HIS B 1 254 ? 11.172 17.969 12.281 1 98.69 254 HIS B O 1
ATOM 4277 N N . ASP B 1 255 ? 11.172 20.016 13.086 1 97.81 255 ASP B N 1
ATOM 4278 C CA . ASP B 1 255 ? 12.531 19.938 13.617 1 97.81 255 ASP B CA 1
ATOM 4279 C C . ASP B 1 255 ? 12.633 18.828 14.672 1 97.81 255 ASP B C 1
ATOM 4281 O O . ASP B 1 255 ? 13.664 18.172 14.781 1 97.81 255 ASP B O 1
ATOM 4285 N N . LYS B 1 256 ? 11.594 18.672 15.438 1 98.25 256 LYS B N 1
ATOM 4286 C CA . LYS B 1 256 ? 11.578 17.609 16.438 1 98.25 256 LYS B CA 1
ATOM 4287 C C . LYS B 1 256 ? 11.609 16.234 15.773 1 98.25 256 LYS B C 1
ATOM 4289 O O . LYS B 1 256 ? 12.352 15.344 16.203 1 98.25 256 LYS B O 1
ATOM 4294 N N . VAL B 1 257 ? 10.852 16.062 14.703 1 98.62 257 VAL B N 1
ATOM 4295 C CA . VAL B 1 257 ? 10.711 14.781 14.016 1 98.62 257 VAL B CA 1
ATOM 4296 C C . VAL B 1 257 ? 12.016 14.43 13.297 1 98.62 257 VAL B C 1
ATOM 4298 O O . VAL B 1 257 ? 12.398 13.266 13.234 1 98.62 257 VAL B O 1
ATOM 4301 N N . PHE B 1 258 ? 12.773 15.445 12.805 1 98.19 258 PHE B N 1
ATOM 4302 C CA . PHE B 1 258 ? 13.898 15.172 11.922 1 98.19 258 PHE B CA 1
ATOM 4303 C C . PHE B 1 258 ? 15.219 15.406 12.641 1 98.19 258 PHE B C 1
ATOM 4305 O O . PHE B 1 258 ? 16.297 15.328 12.031 1 98.19 258 PHE B O 1
ATOM 4312 N N . LYS B 1 259 ? 15.156 15.633 13.953 1 97.69 259 LYS B N 1
ATOM 4313 C CA . LYS B 1 259 ? 16.344 15.914 14.758 1 97.69 259 LYS B CA 1
ATOM 4314 C C . LYS B 1 259 ? 17.391 14.812 14.586 1 97.69 259 LYS B C 1
ATOM 4316 O O . LYS B 1 259 ? 18.547 15.102 14.258 1 97.69 259 LYS B O 1
ATOM 4321 N N . PHE B 1 260 ? 17 13.562 14.719 1 96.31 260 PHE B N 1
ATOM 4322 C CA . PHE B 1 260 ? 17.938 12.461 14.711 1 96.31 260 PHE B CA 1
ATOM 4323 C C . PHE B 1 260 ? 18.422 12.172 13.297 1 96.31 260 PHE B C 1
ATOM 4325 O O . PHE B 1 260 ? 19.578 11.773 13.102 1 96.31 260 PHE B O 1
ATOM 4332 N N . LEU B 1 261 ? 17.578 12.359 12.281 1 96.06 261 LEU B N 1
ATOM 4333 C CA . LEU B 1 261 ? 18.031 12.219 10.898 1 96.06 261 LEU B CA 1
ATOM 4334 C C . LEU B 1 261 ? 19.094 13.266 10.57 1 96.06 261 LEU B C 1
ATOM 4336 O O . LEU B 1 261 ? 20.078 12.961 9.891 1 96.06 261 LEU B O 1
ATOM 4340 N N . ASN B 1 262 ? 18.859 14.484 11.047 1 95.12 262 ASN B N 1
ATOM 4341 C CA . ASN B 1 262 ? 19.812 15.562 10.812 1 95.12 262 ASN B CA 1
ATOM 4342 C C . ASN B 1 262 ? 21.156 15.281 11.484 1 95.12 262 ASN B C 1
ATOM 4344 O O . ASN B 1 262 ? 22.219 15.594 10.93 1 95.12 262 ASN B O 1
ATOM 4348 N N . ILE B 1 263 ? 21.109 14.695 12.68 1 94 263 ILE B N 1
ATOM 4349 C CA . ILE B 1 263 ? 22.328 14.312 13.375 1 94 263 ILE B CA 1
ATOM 4350 C C . ILE B 1 263 ? 23.078 13.258 12.562 1 94 263 ILE B C 1
ATOM 4352 O O . ILE B 1 263 ? 24.297 13.352 12.375 1 94 263 ILE B O 1
ATOM 4356 N N . LEU B 1 264 ? 22.312 12.297 12.07 1 91.62 264 LEU B N 1
ATOM 4357 C CA . LEU B 1 264 ? 22.922 11.242 11.258 1 91.62 264 LEU B CA 1
ATOM 4358 C C . LEU B 1 264 ? 23.516 11.812 9.977 1 91.62 264 LEU B C 1
ATOM 4360 O O . LEU B 1 264 ? 24.578 11.367 9.523 1 91.62 264 LEU B O 1
ATOM 4364 N N . LYS B 1 265 ? 22.844 12.711 9.352 1 92.44 265 LYS B N 1
ATOM 4365 C CA . LYS B 1 265 ? 23.312 13.367 8.133 1 92.44 265 LYS B CA 1
ATOM 4366 C C . LYS B 1 265 ? 24.641 14.062 8.367 1 92.44 265 LYS B C 1
ATOM 4368 O O . LYS B 1 265 ? 25.562 13.969 7.543 1 92.44 265 LYS B O 1
ATOM 4373 N N . GLU B 1 266 ? 24.75 14.766 9.438 1 90.5 266 GLU B N 1
ATOM 4374 C CA . GLU B 1 266 ? 25.969 15.477 9.766 1 90.5 266 GLU B CA 1
ATOM 4375 C C . GLU B 1 266 ? 27.141 14.508 9.961 1 90.5 266 GLU B C 1
ATOM 4377 O O . GLU B 1 266 ? 28.25 14.773 9.5 1 90.5 266 GLU B O 1
ATOM 4382 N N . LYS B 1 267 ? 26.859 13.438 10.57 1 84.56 267 LYS B N 1
ATOM 4383 C CA . LYS B 1 267 ? 27.875 12.422 10.781 1 84.56 267 LYS B CA 1
ATOM 4384 C C . LYS B 1 267 ? 28.328 11.812 9.453 1 84.56 267 LYS B C 1
ATOM 4386 O O . LYS B 1 267 ? 29.531 11.594 9.242 1 84.56 267 LYS B O 1
ATOM 4391 N N . SER B 1 268 ? 27.391 11.57 8.617 1 82.25 268 SER B N 1
ATOM 4392 C CA . SER B 1 268 ? 27.688 10.977 7.32 1 82.25 268 SER B CA 1
ATOM 4393 C C . SER B 1 268 ? 28.484 11.922 6.438 1 82.25 268 SER B C 1
ATOM 4395 O O . SER B 1 268 ? 29.359 11.492 5.68 1 82.25 268 SER B O 1
ATOM 4397 N N . SER B 1 269 ? 28.156 13.18 6.5 1 80 269 SER B N 1
ATOM 4398 C CA . SER B 1 269 ? 28.828 14.188 5.707 1 80 269 SER B CA 1
ATOM 4399 C C . SER B 1 269 ? 30.297 14.336 6.133 1 80 269 SER B C 1
ATOM 4401 O O . SER B 1 269 ? 31.172 14.5 5.293 1 80 269 SER B O 1
ATOM 4403 N N . ASN B 1 270 ? 30.484 14.242 7.395 1 75.25 270 ASN B N 1
ATOM 4404 C CA . ASN B 1 270 ? 31.844 14.336 7.918 1 75.25 270 ASN B CA 1
ATOM 4405 C C . ASN B 1 270 ? 32.688 13.148 7.465 1 75.25 270 ASN B C 1
ATOM 4407 O O . ASN B 1 270 ? 33.875 13.312 7.16 1 75.25 270 ASN B O 1
ATOM 4411 N N . GLU B 1 271 ? 32.094 12.031 7.363 1 73.69 271 GLU B N 1
ATOM 4412 C CA . GLU B 1 271 ? 32.781 10.836 6.926 1 73.69 271 GLU B CA 1
ATOM 4413 C C . GLU B 1 271 ? 33.125 10.898 5.434 1 73.69 271 GLU B C 1
ATOM 4415 O O . GLU B 1 271 ? 34.188 10.461 5.004 1 73.69 271 GLU B O 1
ATOM 4420 N N . ARG B 1 272 ? 32.281 11.508 4.664 1 70.12 272 ARG B N 1
ATOM 4421 C CA . ARG B 1 272 ? 32.5 11.633 3.225 1 70.12 272 ARG B CA 1
ATOM 4422 C C . ARG B 1 272 ? 33.562 12.656 2.906 1 70.12 272 ARG B C 1
ATOM 4424 O O . ARG B 1 272 ? 34.375 12.469 1.973 1 70.12 272 ARG B O 1
ATOM 4431 N N . THR B 1 273 ? 33.594 13.664 3.717 1 69 273 THR B N 1
ATOM 4432 C CA . THR B 1 273 ? 34.562 14.719 3.498 1 69 273 THR B CA 1
ATOM 4433 C C . THR B 1 273 ? 35.938 14.289 3.977 1 69 273 THR B C 1
ATOM 4435 O O . THR B 1 273 ? 36.969 14.656 3.381 1 69 273 THR B O 1
ATOM 4438 N N . SER B 1 274 ? 35.875 13.469 4.988 1 63.12 274 SER B N 1
ATOM 4439 C CA . SER B 1 274 ? 37.156 12.984 5.492 1 63.12 274 SER B CA 1
ATOM 4440 C C . SER B 1 274 ? 37.75 11.969 4.539 1 63.12 274 SER B C 1
ATOM 4442 O O . SER B 1 274 ? 38.969 11.773 4.539 1 63.12 274 SER B O 1
ATOM 4444 N N . LYS B 1 275 ? 36.969 11.461 3.789 1 55 275 LYS B N 1
ATOM 4445 C CA . LYS B 1 275 ? 37.469 10.453 2.854 1 55 275 LYS B CA 1
ATOM 4446 C C . LYS B 1 275 ? 37.938 11.102 1.548 1 55 275 LYS B C 1
ATOM 4448 O O . LYS B 1 275 ? 38.5 10.438 0.689 1 55 275 LYS B O 1
ATOM 4453 N N . LEU B 1 276 ? 37.594 12.375 1.332 1 47.22 276 LEU B N 1
ATOM 4454 C CA . LEU B 1 276 ? 38.094 13.156 0.205 1 47.22 276 LEU B CA 1
ATOM 4455 C C . LEU B 1 276 ? 39.406 13.828 0.553 1 47.22 276 LEU B C 1
ATOM 4457 O O . LEU B 1 276 ? 40.281 13.953 -0.301 1 47.22 276 LEU B O 1
#

pLDDT: mean 90.05, std 16.06, range [29.45, 98.94]

Sequence (552 aa):
MISTQIKDKIILYGNHISQPSRSVMWFMMLNNIPFEFKLIRLEKLDHRSKSYEKINPMKQIPSLTIIPIENSNPKDSSSHHNGEETIFESQAILLHLFHRYRKLCQIPGHWYPDPHSHLTEHTKVNMYLGYHNSQLRPAVGGLAFAVSIGPNAFGMAKDETNIRQLEKKTHMVLKQLDTFWMAPSEDVSSSSAGGNARYLCGQAKISIADLLCYNELMQLSLMSNASVLWESEMFKSYPNVCKWLQLMSKTPEHDKVFKFLNILKEKSSNERTSKLMISTQIKDKIILYGNHISQPSRSVMWFMMLNNIPFEFKLIRLEKLDHRSKSYEKINPMKQIPSLTIIPIENSNPKDSSSHHNGEETIFESQAILLHLFHRYRKLCQIPGHWYPDPHSHLTEHTKVNMYLGYHNSQLRPAVGGLAFAVSIGPNAFGMAKDETNIRQLEKKTHMVLKQLDTFWMAPSEDVSSSSAGGNARYLCGQAKISIADLLCYNELMQLSLMSNASVLWESEMFKSYPNVCKWLQLMSKTPEHDKVFKFLNILKEKSSNERTSKL